Protein AF-A0A9Q0JX11-F1 (afdb_monomer)

Organism: NCBI:txid273540

Radius of gyration: 35.79 Å; Cα contacts (8 Å, |Δi|>4): 585; chains: 1; bounding box: 65×78×108 Å

InterPro domains:
  IPR029058 Alpha/Beta hydrolase fold [G3DSA:3.40.50.1820] (148-429)
  IPR029058 Alpha/Beta hydrolase fold [SSF53474] (151-419)
  IPR056563 LYK4/5, third LysM domain [PF23473] (40-67)

Solvent-accessible surface area (backbone atoms only — not comparable to full-atom values): 24322 Å² total; per-residue (Å²): 135,80,90,90,89,87,84,83,71,75,73,68,62,61,62,58,58,63,66,64,55,54,60,55,57,50,52,52,50,51,52,52,52,49,53,51,51,48,51,52,54,51,53,53,50,50,57,49,52,58,56,50,64,72,56,64,84,77,65,92,77,81,94,83,48,73,65,58,56,50,50,51,51,50,53,53,49,51,49,54,47,52,52,50,50,48,48,64,66,60,69,72,81,82,86,86,85,87,81,79,81,86,84,81,91,81,88,79,96,66,72,82,76,69,67,82,76,72,79,87,73,75,71,86,78,84,75,83,66,81,56,65,65,58,54,51,50,50,51,54,50,54,62,75,64,54,77,84,79,74,48,51,24,32,38,38,30,61,28,62,72,38,40,52,86,40,69,68,51,42,49,50,44,46,50,52,20,70,73,24,71,14,58,58,41,67,63,67,49,90,69,22,37,60,32,42,43,36,41,27,47,65,59,47,12,51,53,49,33,60,49,52,60,68,39,73,81,33,56,95,20,26,29,42,39,18,30,31,59,14,26,58,30,51,47,38,31,51,39,64,38,76,91,43,47,51,60,39,28,39,39,30,38,44,16,52,73,57,21,22,58,51,61,71,63,54,60,95,58,79,46,35,53,52,43,54,50,36,64,72,66,38,45,46,32,73,68,41,35,59,49,25,15,66,34,26,35,50,40,42,37,76,41,50,74,53,35,68,72,34,32,78,33,42,42,65,76,50,34,65,47,80,96,72,51,53,67,62,31,17,54,43,47,43,58,39,64,33,41,36,25,32,26,38,75,54,31,79,54,46,37,60,43,49,5,20,60,47,10,40,56,45,84,66,32,97,55,79,67,35,52,33,79,71,32,67,54,32,69,71,34,45,41,20,58,39,61,28,41,78,68,66,26,50,41,88,41,80,44,72,37,41,71,84,48,68,50,75,67,55,40,57,70,70,47,34,71,68,40,37,41,79,66,58,56,55,52,59,76,70,51,79,91,126

Foldseek 3Di:
DDDDDDDPDPPPVVVVVVVPPVVVVVVVVVVVVVVVVVVVVVVVVVVVVVVVVVVVVPDDDDDDDPPVVVVVVVVVVVVVVVVVVVCVVVVPDPDPDPDDDDDDDDDDDDPPVPPPPPPPPDDPPPPPDDPPVVVVVVVVVVVVPPPPFAFAAEEEFEAAQFFCPDPVNVVVQVLLCVLFVHHYHYDGFDPGNQCNFFAALLVSLVSVLVVQQPPPSCQCHHEYEYAEQRVLSVLCVQQPNPPGHAHAEYHYALYLLLFAQFQFPPDPDPSVVVRVVCVVVPLLDPVNNRTGHSSLRHQHLQPNVSCCVRNDRNCQSLLVPVVDQDVSQLVRLLNYQAYEQEFEPAEPRGVVSLSSQVWADHRNDPDDIGHNCRDPSQVVVSRNPVVCVVVVRYHDHYDYDYRVPDDPVCCSVGPSVSSHGPVVVVVVVPDDDD

Structure (mmCIF, N/CA/C/O backbone):
data_AF-A0A9Q0JX11-F1
#
_entry.id   AF-A0A9Q0JX11-F1
#
loop_
_atom_site.group_PDB
_atom_site.id
_atom_site.type_symbol
_atom_site.label_atom_id
_atom_site.label_alt_id
_atom_site.label_comp_id
_atom_site.label_asym_id
_atom_site.label_entity_id
_atom_site.label_seq_id
_atom_site.pdbx_PDB_ins_code
_atom_site.Cartn_x
_atom_site.Cartn_y
_atom_site.Cartn_z
_atom_site.occupancy
_atom_site.B_iso_or_equiv
_atom_site.auth_seq_id
_atom_site.auth_comp_id
_atom_site.auth_asym_id
_atom_site.auth_atom_id
_atom_site.pdbx_PDB_model_num
ATOM 1 N N . MET A 1 1 ? -40.759 -56.702 84.077 1.00 31.75 1 MET A N 1
ATOM 2 C CA . MET A 1 1 ? -40.711 -57.597 82.900 1.00 31.75 1 MET A CA 1
ATOM 3 C C . MET A 1 1 ? -41.478 -56.905 81.787 1.00 31.75 1 MET A C 1
ATOM 5 O O . MET A 1 1 ? -42.671 -56.709 81.933 1.00 31.75 1 MET A O 1
ATOM 9 N N . ASN A 1 2 ? -40.750 -56.163 80.956 1.00 30.36 2 ASN A N 1
ATOM 10 C CA . ASN A 1 2 ? -40.386 -56.478 79.558 1.00 30.36 2 ASN A CA 1
ATOM 11 C C . ASN A 1 2 ? -41.378 -55.811 78.596 1.00 30.36 2 ASN A C 1
ATOM 13 O O . ASN A 1 2 ? -42.569 -56.070 78.658 1.00 30.36 2 ASN A O 1
ATOM 17 N N . GLN A 1 3 ? -40.955 -54.764 77.880 1.00 33.03 3 GLN A N 1
ATOM 18 C CA . GLN A 1 3 ? -40.202 -54.824 76.612 1.00 33.03 3 GLN A CA 1
ATOM 19 C C . GLN A 1 3 ? -40.982 -55.551 75.515 1.00 33.03 3 GLN A C 1
ATOM 21 O O . GLN A 1 3 ? -41.083 -56.772 75.544 1.00 33.03 3 GLN A O 1
ATOM 26 N N . SER A 1 4 ? -41.449 -54.802 74.513 1.00 33.94 4 SER A N 1
ATOM 27 C CA . SER A 1 4 ? -41.066 -54.966 73.096 1.00 33.94 4 SER A CA 1
ATOM 28 C C . SER A 1 4 ? -42.106 -54.319 72.172 1.00 33.94 4 SER A C 1
ATOM 30 O O . SER A 1 4 ? -43.210 -54.819 72.021 1.00 33.94 4 SER A O 1
ATOM 32 N N . SER A 1 5 ? -41.747 -53.181 71.568 1.00 33.53 5 SER A N 1
ATOM 33 C CA . SER A 1 5 ? -42.070 -52.801 70.177 1.00 33.53 5 SER A CA 1
ATOM 34 C C . SER A 1 5 ? -41.795 -51.305 69.981 1.00 33.53 5 SER A C 1
ATOM 36 O O . SER A 1 5 ? -42.685 -50.469 70.084 1.00 33.53 5 SER A O 1
ATOM 38 N N . CYS A 1 6 ? -40.531 -50.949 69.746 1.00 30.45 6 CYS A N 1
ATOM 39 C CA . CYS A 1 6 ? -40.173 -49.699 69.064 1.00 30.45 6 CYS A CA 1
ATOM 40 C C . CYS A 1 6 ? -38.753 -49.839 68.488 1.00 30.45 6 CYS A C 1
ATOM 42 O O . CYS A 1 6 ? -37.812 -49.171 68.904 1.00 30.45 6 CYS A O 1
ATOM 44 N N . GLY A 1 7 ? -38.572 -50.830 67.609 1.00 36.78 7 GLY A N 1
ATOM 45 C CA . GLY A 1 7 ? -37.272 -51.186 67.024 1.00 36.78 7 GLY A CA 1
ATOM 46 C C . GLY A 1 7 ? -37.095 -50.803 65.553 1.00 36.78 7 GLY A C 1
ATOM 47 O O . GLY A 1 7 ? -35.999 -50.962 65.030 1.00 36.78 7 GLY A O 1
ATOM 48 N N . SER A 1 8 ? -38.125 -50.285 64.874 1.00 36.88 8 SER A N 1
ATOM 49 C CA . SER A 1 8 ? -38.143 -50.309 63.398 1.00 36.88 8 SER A CA 1
ATOM 50 C C . SER A 1 8 ? -38.227 -48.946 62.700 1.00 36.88 8 SER A C 1
ATOM 52 O O . SER A 1 8 ? -38.249 -48.916 61.477 1.00 36.88 8 SER A O 1
ATOM 54 N N . GLN A 1 9 ? -38.246 -47.814 63.419 1.00 38.06 9 GLN A N 1
ATOM 55 C CA . GLN A 1 9 ? -38.349 -46.475 62.795 1.00 38.06 9 GLN A CA 1
ATOM 56 C C . GLN A 1 9 ? -37.095 -45.589 62.928 1.00 38.06 9 GLN A C 1
ATOM 58 O O . GLN A 1 9 ? -37.008 -44.549 62.283 1.00 38.06 9 GLN A O 1
ATOM 63 N N . ASN A 1 10 ? -36.068 -46.010 63.674 1.00 36.56 10 ASN A N 1
ATOM 64 C CA . ASN A 1 10 ? -34.875 -45.182 63.927 1.00 36.56 10 ASN A CA 1
ATOM 65 C C . ASN A 1 10 ? -33.728 -45.330 62.907 1.00 36.56 10 ASN A C 1
ATOM 67 O O . ASN A 1 10 ? -32.712 -44.644 63.035 1.00 36.56 10 ASN A O 1
ATOM 71 N N . LEU A 1 11 ? -33.865 -46.190 61.893 1.00 34.78 11 LEU A N 1
ATOM 72 C CA . LEU A 1 11 ? -32.821 -46.398 60.877 1.00 34.78 11 LEU A CA 1
ATOM 73 C C . LEU A 1 11 ? -33.038 -45.623 59.567 1.00 34.78 11 LEU A C 1
ATOM 75 O O . LEU A 1 11 ? -32.065 -45.407 58.854 1.00 34.78 11 LEU A O 1
ATOM 79 N N . LEU A 1 12 ? -34.246 -45.117 59.292 1.00 34.50 12 LEU A N 1
ATOM 80 C CA . LEU A 1 12 ? -34.527 -44.314 58.088 1.00 34.50 12 LEU A CA 1
ATOM 81 C C . LEU A 1 12 ? -34.246 -42.809 58.270 1.00 34.50 12 LEU A C 1
ATOM 83 O O . LEU A 1 12 ? -33.839 -42.144 57.327 1.00 34.50 12 LEU A O 1
ATOM 87 N N . VAL A 1 13 ? -34.338 -42.273 59.493 1.00 38.06 13 VAL A N 1
ATOM 88 C CA . VAL A 1 13 ? -34.110 -40.832 59.751 1.00 38.06 13 VAL A CA 1
ATOM 89 C C . VAL A 1 13 ? -32.614 -40.473 59.839 1.00 38.06 13 VAL A C 1
ATOM 91 O O . VAL A 1 13 ? -32.212 -39.342 59.566 1.00 38.06 13 VAL A O 1
ATOM 94 N N . LYS A 1 14 ? -31.739 -41.435 60.168 1.00 34.28 14 LYS A N 1
ATOM 95 C CA . LYS A 1 14 ? -30.285 -41.189 60.261 1.00 34.28 14 LYS A CA 1
ATOM 96 C C . LYS A 1 14 ? -29.578 -41.118 58.900 1.00 34.28 14 LYS A C 1
ATOM 98 O O . LYS A 1 14 ? -28.542 -40.453 58.818 1.00 34.28 14 LYS A O 1
ATOM 103 N N . SER A 1 15 ? -30.116 -41.744 57.848 1.00 30.64 15 SER A N 1
ATOM 104 C CA . SER A 1 15 ? -29.513 -41.704 56.506 1.00 30.64 15 SER A CA 1
ATOM 105 C C . SER A 1 15 ? -29.849 -40.435 55.717 1.00 30.64 15 SER A C 1
ATOM 107 O O . SER A 1 15 ? -29.026 -40.012 54.911 1.00 30.64 15 SER A O 1
ATOM 109 N N . GLU A 1 16 ? -30.989 -39.783 55.975 1.00 33.03 16 GLU A N 1
ATOM 110 C CA . GLU A 1 16 ? -31.376 -38.535 55.284 1.00 33.03 16 GLU A CA 1
ATOM 111 C C . GLU A 1 16 ? -30.713 -37.276 55.880 1.00 33.03 16 GLU A C 1
ATOM 113 O O . GLU A 1 16 ? -30.373 -36.337 55.159 1.00 33.03 16 GLU A O 1
ATOM 118 N N . ILE A 1 17 ? -30.412 -37.258 57.184 1.00 34.72 17 ILE A N 1
ATOM 119 C CA . ILE A 1 17 ? -29.769 -36.096 57.837 1.00 34.72 17 ILE A CA 1
ATOM 120 C C . ILE A 1 17 ? -28.270 -35.984 57.477 1.00 34.72 17 ILE A C 1
ATOM 122 O O . ILE A 1 17 ? -27.685 -34.893 57.486 1.00 34.72 17 ILE A O 1
ATOM 126 N N . THR A 1 18 ? -27.626 -37.090 57.095 1.00 33.59 18 THR A N 1
ATOM 127 C CA . THR A 1 18 ? -26.212 -37.101 56.676 1.00 33.59 18 THR A CA 1
ATOM 128 C C . THR A 1 18 ? -25.998 -36.691 55.213 1.00 33.59 18 THR A C 1
ATOM 130 O O . THR A 1 18 ? -24.892 -36.271 54.865 1.00 33.59 18 THR A O 1
ATOM 133 N N . THR A 1 19 ? -27.033 -36.719 54.367 1.00 35.09 19 THR A N 1
ATOM 134 C CA . THR A 1 19 ? -26.950 -36.311 52.950 1.00 35.09 19 THR A CA 1
ATOM 135 C C . THR A 1 19 ? -27.145 -34.801 52.750 1.00 35.09 19 THR A C 1
ATOM 137 O O . THR A 1 19 ? -26.525 -34.222 51.862 1.00 35.09 19 THR A O 1
ATOM 140 N N . VAL A 1 20 ? -27.907 -34.127 53.621 1.00 35.22 20 VAL A N 1
ATOM 141 C CA . VAL A 1 20 ? -28.204 -32.679 53.505 1.00 35.22 20 VAL A CA 1
ATOM 142 C C . VAL A 1 20 ? -27.159 -31.785 54.200 1.00 35.22 20 VAL A C 1
ATOM 144 O O . VAL A 1 20 ? -26.974 -30.624 53.842 1.00 35.22 20 VAL A O 1
ATOM 147 N N . THR A 1 21 ? -26.392 -32.310 55.158 1.00 31.94 21 THR A N 1
ATOM 148 C CA . THR A 1 21 ? -25.466 -31.503 55.982 1.00 31.94 21 THR A CA 1
ATOM 149 C C . THR A 1 21 ? -24.048 -31.352 55.408 1.00 31.94 21 THR A C 1
ATOM 151 O O . THR A 1 21 ? -23.302 -30.465 55.835 1.00 31.94 21 THR A O 1
ATOM 154 N N . ARG A 1 22 ? -23.659 -32.164 54.414 1.00 32.25 22 ARG A N 1
ATOM 155 C CA . ARG A 1 22 ? -22.346 -32.083 53.736 1.00 32.25 22 ARG A CA 1
ATOM 156 C C . ARG A 1 22 ? -22.221 -30.916 52.735 1.00 32.25 22 ARG A C 1
ATOM 158 O O . ARG A 1 22 ? -21.215 -30.212 52.819 1.00 32.25 22 ARG A O 1
ATOM 165 N N . PRO A 1 23 ? -23.204 -30.643 51.854 1.00 33.00 23 PRO A N 1
ATOM 166 C CA . PRO A 1 23 ? -23.134 -29.525 50.903 1.00 33.00 23 PRO A CA 1
ATOM 167 C C . PRO A 1 23 ? -23.155 -28.155 51.597 1.00 33.00 23 PRO A C 1
ATOM 169 O O . PRO A 1 23 ? -22.397 -27.257 51.240 1.00 33.00 23 PRO A O 1
ATOM 172 N N . ILE A 1 24 ? -23.948 -28.018 52.665 1.00 35.03 24 ILE A N 1
ATOM 173 C CA . ILE A 1 24 ? -24.111 -26.761 53.415 1.00 35.03 24 ILE A CA 1
ATOM 174 C C . ILE A 1 24 ? -22.816 -26.372 54.145 1.00 35.03 24 ILE A C 1
ATOM 176 O O . ILE A 1 24 ? -22.410 -25.211 54.121 1.00 35.03 24 ILE A O 1
ATOM 180 N N . LYS A 1 25 ? -22.100 -27.343 54.730 1.00 33.69 25 LYS A N 1
ATOM 181 C CA . LYS A 1 25 ? -20.781 -27.104 55.345 1.00 33.69 25 LYS A CA 1
ATOM 182 C C . LYS A 1 25 ? -19.700 -26.752 54.318 1.00 33.69 25 LYS A C 1
ATOM 184 O O . LYS A 1 25 ? -18.753 -26.047 54.662 1.00 33.69 25 LYS A O 1
ATOM 189 N N . MET A 1 26 ? -19.836 -27.219 53.076 1.00 34.06 26 MET A N 1
ATOM 190 C CA . MET A 1 26 ? -18.902 -26.922 51.988 1.00 34.06 26 MET A CA 1
ATOM 191 C C . MET A 1 26 ? -19.146 -25.513 51.415 1.00 34.06 26 MET A C 1
ATOM 193 O O . MET A 1 26 ? -18.191 -24.753 51.268 1.00 34.06 26 MET A O 1
ATOM 197 N N . CYS A 1 27 ? -20.411 -25.106 51.237 1.00 33.75 27 CYS A N 1
ATOM 198 C CA . CYS A 1 27 ? -20.780 -23.724 50.906 1.00 33.75 27 CYS A CA 1
ATOM 199 C C . CYS A 1 27 ? -20.349 -22.729 51.989 1.00 33.75 27 CYS A C 1
ATOM 201 O O . CYS A 1 27 ? -19.820 -21.672 51.663 1.00 33.75 27 CYS A O 1
ATOM 203 N N . LEU A 1 28 ? -20.520 -23.061 53.272 1.00 35.81 28 LEU A N 1
ATOM 204 C CA . LEU A 1 28 ? -20.125 -22.166 54.361 1.00 35.81 28 LEU A CA 1
ATOM 205 C C . LEU A 1 28 ? -18.600 -21.972 54.417 1.00 35.81 28 LEU A C 1
ATOM 207 O O . LEU A 1 28 ? -18.134 -20.858 54.627 1.00 35.81 28 LEU A O 1
ATOM 211 N N . ARG A 1 29 ? -17.813 -23.027 54.159 1.00 37.69 29 ARG A N 1
ATOM 212 C CA . ARG A 1 29 ? -16.347 -22.921 54.050 1.00 37.69 29 ARG A CA 1
ATOM 213 C C . ARG A 1 29 ? -15.915 -22.097 52.837 1.00 37.69 29 ARG A C 1
ATOM 215 O O . ARG A 1 29 ? -15.043 -21.253 52.989 1.00 37.69 29 ARG A O 1
ATOM 222 N N . PHE A 1 30 ? -16.563 -22.277 51.687 1.00 37.19 30 PHE A N 1
ATOM 223 C CA . PHE A 1 30 ? -16.306 -21.489 50.478 1.00 37.19 30 PHE A CA 1
ATOM 224 C C . PHE A 1 30 ? -16.605 -19.995 50.690 1.00 37.19 30 PHE A C 1
ATOM 226 O O . PHE A 1 30 ? -15.785 -19.145 50.357 1.00 37.19 30 PHE A O 1
ATOM 233 N N . TRP A 1 31 ? -17.722 -19.666 51.346 1.00 37.00 31 TRP A N 1
ATOM 234 C CA . TRP A 1 31 ? -18.078 -18.285 51.684 1.00 37.00 31 TRP A CA 1
ATOM 235 C C . TRP A 1 31 ? -17.164 -17.659 52.740 1.00 37.00 31 TRP A C 1
ATOM 237 O O . TRP A 1 31 ? -16.834 -16.483 52.627 1.00 37.00 31 TRP A O 1
ATOM 247 N N . ILE A 1 32 ? -16.699 -18.427 53.730 1.00 40.59 32 ILE A N 1
ATOM 248 C CA . ILE A 1 32 ? -15.704 -17.956 54.707 1.00 40.59 32 ILE A CA 1
ATOM 249 C C . ILE A 1 32 ? -14.355 -17.682 54.024 1.00 40.59 32 ILE A C 1
ATOM 251 O O . ILE A 1 32 ? -13.689 -16.709 54.366 1.00 40.59 32 ILE A O 1
ATOM 255 N N . GLN A 1 33 ? -13.979 -18.486 53.028 1.00 37.94 33 GLN A N 1
ATOM 256 C CA . GLN A 1 33 ? -12.728 -18.344 52.279 1.00 37.94 33 GLN A CA 1
ATOM 257 C C . GLN A 1 33 ? -12.777 -17.169 51.283 1.00 37.94 33 GLN A C 1
ATOM 259 O O . GLN A 1 33 ? -11.800 -16.435 51.146 1.00 37.94 33 GLN A O 1
ATOM 264 N N . ILE A 1 34 ? -13.940 -16.912 50.670 1.00 39.62 34 ILE A N 1
ATOM 265 C CA . ILE A 1 34 ? -14.200 -15.685 49.898 1.00 39.62 34 ILE A CA 1
ATOM 266 C C . ILE A 1 34 ? -14.219 -14.459 50.817 1.00 39.62 34 ILE A C 1
ATOM 268 O O . ILE A 1 34 ? -13.607 -13.449 50.490 1.00 39.62 34 ILE A O 1
ATOM 272 N N . ALA A 1 35 ? -14.847 -14.539 51.993 1.00 37.00 35 ALA A N 1
ATOM 273 C CA . ALA A 1 35 ? -14.882 -13.436 52.953 1.00 37.00 35 ALA A CA 1
ATOM 274 C C . ALA A 1 35 ? -13.496 -13.125 53.549 1.00 37.00 35 ALA A C 1
ATOM 276 O O . ALA A 1 35 ? -13.182 -11.958 53.792 1.00 37.00 35 ALA A O 1
ATOM 277 N N . SER A 1 36 ? -12.637 -14.134 53.749 1.00 37.38 36 SER A N 1
ATOM 278 C CA . SER A 1 36 ? -11.242 -13.915 54.144 1.00 37.38 36 SER A CA 1
ATOM 279 C C . SER A 1 36 ? -10.408 -13.357 52.990 1.00 37.38 36 SER A C 1
ATOM 281 O O . SER A 1 36 ? -9.611 -12.454 53.217 1.00 37.38 36 SER A O 1
ATOM 283 N N . GLY A 1 37 ? -10.628 -13.822 51.755 1.00 35.50 37 GLY A N 1
ATOM 284 C CA . GLY A 1 37 ? -9.986 -13.273 50.554 1.00 35.50 37 GLY A CA 1
ATOM 285 C C . GLY A 1 37 ? -10.373 -11.815 50.286 1.00 35.50 37 GLY A C 1
ATOM 286 O O . GLY A 1 37 ? -9.509 -10.991 50.001 1.00 35.50 37 GLY A O 1
ATOM 287 N N . MET A 1 38 ? -11.646 -11.459 50.484 1.00 35.75 38 MET A N 1
ATOM 288 C CA . MET A 1 38 ? -12.132 -10.078 50.396 1.00 35.75 38 MET A CA 1
ATOM 289 C C . MET A 1 38 ? -11.590 -9.195 51.523 1.00 35.75 38 MET A C 1
ATOM 291 O O . MET A 1 38 ? -11.382 -8.013 51.289 1.00 35.75 38 MET A O 1
ATOM 295 N N . ARG A 1 39 ? -11.307 -9.732 52.721 1.00 35.28 39 ARG A N 1
ATOM 296 C CA . ARG A 1 39 ? -10.607 -8.973 53.777 1.00 35.28 39 ARG A CA 1
ATOM 297 C C . ARG A 1 39 ? -9.185 -8.587 53.377 1.00 35.28 39 ARG A C 1
ATOM 299 O O . ARG A 1 39 ? -8.787 -7.469 53.681 1.00 35.28 39 ARG A O 1
ATOM 306 N N . PHE A 1 40 ? -8.451 -9.475 52.706 1.00 36.47 40 PHE A N 1
ATOM 307 C CA . PHE A 1 40 ? -7.110 -9.168 52.196 1.00 36.47 40 PHE A CA 1
ATOM 308 C C . PHE A 1 40 ? -7.166 -8.158 51.043 1.00 36.47 40 PHE A C 1
ATOM 310 O O . PHE A 1 40 ? -6.497 -7.135 51.105 1.00 36.47 40 PHE A O 1
ATOM 317 N N . LEU A 1 41 ? -8.073 -8.352 50.081 1.00 36.22 41 LEU A N 1
ATOM 318 C CA . LEU A 1 41 ? -8.305 -7.402 48.984 1.00 36.22 41 LEU A CA 1
ATOM 319 C C . LEU A 1 41 ? -8.752 -6.013 49.466 1.00 36.22 41 LEU A C 1
ATOM 321 O O . LEU A 1 41 ? -8.336 -5.007 48.905 1.00 36.22 41 LEU A O 1
ATOM 325 N N . LEU A 1 42 ? -9.585 -5.937 50.508 1.00 36.22 42 LEU A N 1
ATOM 326 C CA . LEU A 1 42 ? -10.013 -4.668 51.104 1.00 36.22 42 LEU A CA 1
ATOM 327 C C . LEU A 1 42 ? -8.896 -4.000 51.914 1.00 36.22 42 LEU A C 1
ATOM 329 O O . LEU A 1 42 ? -8.822 -2.777 51.913 1.00 36.22 42 LEU A O 1
ATOM 333 N N . ALA A 1 43 ? -8.024 -4.766 52.574 1.00 38.59 43 ALA A N 1
ATOM 334 C CA . ALA A 1 43 ? -6.848 -4.217 53.246 1.00 38.59 43 ALA A CA 1
ATOM 335 C C . ALA A 1 43 ? -5.832 -3.654 52.235 1.00 38.59 43 ALA A C 1
ATOM 337 O O . ALA A 1 43 ? -5.316 -2.560 52.450 1.00 38.59 43 ALA A O 1
ATOM 338 N N . ASP A 1 44 ? -5.631 -4.339 51.105 1.00 39.03 44 ASP A N 1
ATOM 339 C CA . ASP A 1 44 ? -4.758 -3.884 50.016 1.00 39.03 44 ASP A CA 1
ATOM 340 C C . ASP A 1 44 ? -5.355 -2.695 49.239 1.00 39.03 44 ASP A C 1
ATOM 342 O O . ASP A 1 44 ? -4.635 -1.790 48.835 1.00 39.03 44 ASP A O 1
ATOM 346 N N . LEU A 1 45 ? -6.681 -2.621 49.075 1.00 36.44 45 LEU A N 1
ATOM 347 C CA . LEU A 1 45 ? -7.351 -1.469 48.452 1.00 36.44 45 LEU A CA 1
ATOM 348 C C . LEU A 1 45 ? -7.356 -0.220 49.343 1.00 36.44 45 LEU A C 1
ATOM 350 O O . LEU A 1 45 ? -7.335 0.895 48.823 1.00 36.44 45 LEU A O 1
ATOM 354 N N . VAL A 1 46 ? -7.380 -0.385 50.669 1.00 39.56 46 VAL A N 1
ATOM 355 C CA . VAL A 1 46 ? -7.282 0.732 51.623 1.00 39.56 46 VAL A CA 1
ATOM 356 C C . VAL A 1 46 ? -5.858 1.293 51.643 1.00 39.56 46 VAL A C 1
ATOM 358 O O . VAL A 1 46 ? -5.689 2.503 51.528 1.00 39.56 46 VAL A O 1
ATOM 361 N N . THR A 1 47 ? -4.830 0.438 51.654 1.00 42.75 47 THR A N 1
ATOM 362 C CA . THR A 1 47 ? -3.425 0.884 51.564 1.00 42.75 47 THR A CA 1
ATOM 363 C C . THR A 1 47 ? -3.081 1.481 50.191 1.00 42.75 47 THR A C 1
ATOM 365 O O . THR A 1 47 ? -2.278 2.417 50.102 1.00 42.75 47 THR A O 1
ATOM 368 N N . TRP A 1 48 ? -3.731 1.013 49.119 1.00 36.25 48 TRP A N 1
ATOM 369 C CA . TRP A 1 48 ? -3.614 1.591 47.775 1.00 36.25 48 TRP A CA 1
ATOM 370 C C . TRP A 1 48 ? -4.347 2.938 47.641 1.00 36.25 48 TRP A C 1
ATOM 372 O O . TRP A 1 48 ? -3.818 3.874 47.040 1.00 36.25 48 TRP A O 1
ATOM 382 N N . GLY A 1 49 ? -5.524 3.083 48.261 1.00 36.28 49 GLY A N 1
ATOM 383 C CA . GLY A 1 49 ? -6.274 4.343 48.322 1.00 36.28 49 GLY A CA 1
ATOM 384 C C . GLY A 1 49 ? -5.553 5.443 49.107 1.00 36.28 49 GLY A C 1
ATOM 385 O O . GLY A 1 49 ? -5.504 6.589 48.652 1.00 36.28 49 GLY A O 1
ATOM 386 N N . ASP A 1 50 ? -4.914 5.085 50.222 1.00 37.56 50 ASP A N 1
ATOM 387 C CA . ASP A 1 50 ? -4.113 6.018 51.022 1.00 37.56 50 ASP A CA 1
ATOM 388 C C . ASP A 1 50 ? -2.847 6.462 50.257 1.00 37.56 50 ASP A C 1
ATOM 390 O O . ASP A 1 50 ? -2.493 7.643 50.279 1.00 37.56 50 ASP A O 1
ATOM 394 N N . SER A 1 51 ? -2.237 5.570 49.463 1.00 36.81 51 SER A N 1
ATOM 395 C CA . SER A 1 51 ? -1.089 5.896 48.597 1.00 36.81 51 SER A CA 1
ATOM 396 C C . SER A 1 51 ? -1.441 6.827 47.425 1.00 36.81 51 SER A C 1
ATOM 398 O O . SER A 1 51 ? -0.639 7.685 47.062 1.00 36.81 51 SER A O 1
ATOM 400 N N . ILE A 1 52 ? -2.643 6.719 46.845 1.00 37.88 52 ILE A N 1
ATOM 401 C CA . ILE A 1 52 ? -3.102 7.605 45.756 1.00 37.88 52 ILE A CA 1
ATOM 402 C C . ILE A 1 52 ? -3.457 9.000 46.285 1.00 37.88 52 ILE A C 1
ATOM 404 O O . ILE A 1 52 ? -3.209 9.999 45.604 1.00 37.88 52 ILE A O 1
ATOM 408 N N . SER A 1 53 ? -3.967 9.094 47.518 1.00 37.84 53 SER A N 1
ATOM 409 C CA . SER A 1 53 ? -4.265 10.387 48.143 1.00 37.84 53 SER A CA 1
ATOM 410 C C . SER A 1 53 ? -3.011 11.249 48.353 1.00 37.84 53 SER A C 1
ATOM 412 O O . SER A 1 53 ? -3.078 12.465 48.205 1.00 37.84 53 SER A O 1
ATOM 414 N N . SER A 1 54 ? -1.848 10.621 48.570 1.00 36.88 54 SER A N 1
ATOM 415 C CA . SER A 1 54 ? -0.559 11.309 48.725 1.00 36.88 54 SER A CA 1
ATOM 416 C C . SER A 1 54 ? 0.116 11.702 47.400 1.00 36.88 54 SER A C 1
ATOM 418 O O . SER A 1 54 ? 1.052 12.496 47.420 1.00 36.88 54 SER A O 1
ATOM 420 N N . ILE A 1 55 ? -0.322 11.163 46.254 1.00 34.09 55 ILE A N 1
ATOM 421 C CA . ILE A 1 55 ? 0.237 11.481 44.920 1.00 34.09 55 ILE A CA 1
ATOM 422 C C . ILE A 1 55 ? -0.598 12.566 44.208 1.00 34.09 55 ILE A C 1
ATOM 424 O O . ILE A 1 55 ? -0.092 13.291 43.349 1.00 34.09 55 ILE A O 1
ATOM 428 N N . GLY A 1 56 ? -1.867 12.732 44.599 1.00 32.44 56 GLY A N 1
ATOM 429 C CA . GLY A 1 56 ? -2.813 13.683 44.004 1.00 32.44 56 GLY A CA 1
ATOM 430 C C . GLY A 1 56 ? -2.531 15.173 44.245 1.00 32.44 56 GLY A C 1
ATOM 431 O O . GLY A 1 56 ? -3.175 16.002 43.610 1.00 32.44 56 GLY A O 1
ATOM 432 N N . GLU A 1 57 ? -1.570 15.537 45.099 1.00 35.50 57 GLU A N 1
ATOM 433 C CA . GLU A 1 57 ? -1.195 16.943 45.332 1.00 35.50 57 GLU A CA 1
ATOM 434 C C . GLU A 1 57 ? -0.118 17.478 44.364 1.00 35.50 57 GLU A C 1
ATOM 436 O O . GLU A 1 57 ? 0.241 18.650 44.455 1.00 35.50 57 GLU A O 1
ATOM 441 N N . MET A 1 58 ? 0.379 16.679 43.403 1.00 29.00 58 MET A N 1
ATOM 442 C CA . MET A 1 58 ? 1.515 17.090 42.553 1.00 29.00 58 MET A CA 1
ATOM 443 C C . MET A 1 58 ? 1.248 17.202 41.042 1.00 29.00 58 MET A C 1
ATOM 445 O O . MET A 1 58 ? 2.175 17.513 40.298 1.00 29.00 58 MET A O 1
ATOM 449 N N . PHE A 1 59 ? 0.015 17.020 40.553 1.00 27.17 59 PHE A N 1
ATOM 450 C CA . PHE A 1 59 ? -0.275 17.179 39.119 1.00 27.17 59 PHE A CA 1
ATOM 451 C C . PHE A 1 59 ? -1.569 17.952 38.843 1.00 27.17 59 PHE A C 1
ATOM 453 O O . PHE A 1 59 ? -2.673 17.503 39.140 1.00 27.17 59 PHE A O 1
ATOM 460 N N . VAL A 1 60 ? -1.406 19.114 38.206 1.00 33.41 60 VAL A N 1
ATOM 461 C CA . VAL A 1 60 ? -2.468 19.863 37.524 1.00 33.41 60 VAL A CA 1
ATOM 462 C C . VAL A 1 60 ? -2.928 19.024 36.328 1.00 33.41 60 VAL A C 1
ATOM 464 O O . VAL A 1 60 ? -2.141 18.779 35.416 1.00 33.41 60 VAL A O 1
ATOM 467 N N . VAL A 1 61 ? -4.180 18.558 36.336 1.00 33.47 61 VAL A N 1
ATOM 468 C CA . VAL A 1 61 ? -4.768 17.791 35.225 1.00 33.47 61 VAL A CA 1
ATOM 469 C C . VAL A 1 61 ? -5.846 18.624 34.538 1.00 33.47 61 VAL A C 1
ATOM 471 O O . VAL A 1 61 ? -6.835 19.017 35.154 1.00 33.47 61 VAL A O 1
ATOM 474 N N . ASP A 1 62 ? -5.604 18.859 33.252 1.00 30.98 62 ASP A N 1
ATOM 475 C CA . ASP A 1 62 ? -6.438 19.562 32.279 1.00 30.98 62 ASP A CA 1
ATOM 476 C C . ASP A 1 62 ? -7.741 18.791 31.951 1.00 30.98 62 ASP A C 1
ATOM 478 O O . ASP A 1 62 ? -7.794 17.554 31.961 1.00 30.98 62 ASP A O 1
ATOM 482 N N . GLU A 1 63 ? -8.823 19.526 31.693 1.00 39.59 63 GLU A N 1
ATOM 483 C CA . GLU A 1 63 ? -10.184 19.015 31.504 1.00 39.59 63 GLU A CA 1
ATOM 484 C C . GLU A 1 63 ? -10.392 18.429 30.100 1.00 39.59 63 GLU A C 1
ATOM 486 O O . GLU A 1 63 ? -10.750 19.166 29.186 1.00 39.59 63 GLU A O 1
ATOM 491 N N . GLN A 1 64 ? -10.283 17.106 29.896 1.00 35.03 64 GLN A N 1
ATOM 492 C CA . GLN A 1 64 ? -10.728 16.546 28.602 1.00 35.03 64 GLN A CA 1
ATOM 493 C C . GLN A 1 64 ? -11.221 15.091 28.554 1.00 35.03 64 GLN A C 1
ATOM 495 O O . GLN A 1 64 ? -11.141 14.426 27.526 1.00 35.03 64 GLN A O 1
ATOM 500 N N . SER A 1 65 ? -11.836 14.571 29.618 1.00 42.06 65 SER A N 1
ATOM 501 C CA . SER A 1 65 ? -12.646 13.353 29.462 1.00 42.06 65 SER A CA 1
ATOM 502 C C . SER A 1 65 ? -13.810 13.305 30.441 1.00 42.06 65 SER A C 1
ATOM 504 O O . SER A 1 65 ? -13.638 13.076 31.641 1.00 42.06 65 SER A O 1
ATOM 506 N N . ILE A 1 66 ? -15.021 13.476 29.903 1.00 41.56 66 ILE A N 1
ATOM 507 C CA . ILE A 1 66 ? -16.286 13.250 30.617 1.00 41.56 66 ILE A CA 1
ATOM 508 C C . ILE A 1 66 ? -16.323 11.815 31.175 1.00 41.56 66 ILE A C 1
ATOM 510 O O . ILE A 1 66 ? -16.798 11.611 32.287 1.00 41.56 66 ILE A O 1
ATOM 514 N N . SER A 1 67 ? -15.719 10.847 30.472 1.00 40.03 67 SER A N 1
ATOM 515 C CA . SER A 1 67 ? -15.618 9.448 30.911 1.00 40.03 67 SER A CA 1
ATOM 516 C C . SER A 1 67 ? -14.734 9.277 32.155 1.00 40.03 67 SER A C 1
ATOM 518 O O . SER A 1 67 ? -15.138 8.605 33.102 1.00 40.03 67 SER A O 1
ATOM 520 N N . LYS A 1 68 ? -13.584 9.970 32.247 1.00 43.41 68 LYS A N 1
ATOM 521 C CA . LYS A 1 68 ? -12.753 9.953 33.471 1.00 43.41 68 LYS A CA 1
ATOM 522 C C . LYS A 1 68 ? -13.431 10.648 34.650 1.00 43.41 68 LYS A C 1
ATOM 524 O O . LYS A 1 68 ? -13.381 10.122 35.759 1.00 43.41 68 LYS A O 1
ATOM 529 N N . LYS A 1 69 ? -14.086 11.797 34.434 1.00 43.09 69 LYS A N 1
ATOM 530 C CA . LYS A 1 69 ? -14.854 12.476 35.497 1.00 43.09 69 LYS A CA 1
ATOM 531 C C . LYS A 1 69 ? -16.002 11.599 35.999 1.00 43.09 69 LYS A C 1
ATOM 533 O O . LYS A 1 69 ? -16.192 11.499 37.207 1.00 43.09 69 LYS A O 1
ATOM 538 N N . LEU A 1 70 ? -16.716 10.930 35.094 1.00 41.41 70 LEU A N 1
ATOM 539 C CA . LEU A 1 70 ? -17.799 10.015 35.440 1.00 41.41 70 LEU A CA 1
ATOM 540 C C . LEU A 1 70 ? -17.275 8.786 36.198 1.00 41.41 70 LEU A C 1
ATOM 542 O O . LEU A 1 70 ? -17.827 8.431 37.235 1.00 41.41 70 LEU A O 1
ATOM 546 N N . LEU A 1 71 ? -16.166 8.191 35.751 1.00 41.97 71 LEU A N 1
ATOM 547 C CA . LEU A 1 71 ? -15.526 7.058 36.421 1.00 41.97 71 LEU A CA 1
ATOM 548 C C . LEU A 1 71 ? -15.043 7.426 37.833 1.00 41.97 71 LEU A C 1
ATOM 550 O O . LEU A 1 71 ? -15.316 6.701 38.787 1.00 41.97 71 LEU A O 1
ATOM 554 N N . LEU A 1 72 ? -14.397 8.584 37.994 1.00 45.97 72 LEU A N 1
ATOM 555 C CA . LEU A 1 72 ? -13.953 9.085 39.299 1.00 45.97 72 LEU A CA 1
ATOM 556 C C . LEU A 1 72 ? -15.134 9.411 40.222 1.00 45.97 72 LEU A C 1
ATOM 558 O O . LEU A 1 72 ? -15.076 9.120 41.416 1.00 45.97 72 LEU A O 1
ATOM 562 N N . GLN A 1 73 ? -16.231 9.954 39.685 1.00 43.91 73 GLN A N 1
ATOM 563 C CA . GLN A 1 73 ? -17.460 10.177 40.450 1.00 43.91 73 GLN A CA 1
ATOM 564 C C . GLN A 1 73 ? -18.104 8.861 40.895 1.00 43.91 73 GLN A C 1
ATOM 566 O O . GLN A 1 73 ? -18.541 8.766 42.042 1.00 43.91 73 GLN A O 1
ATOM 571 N N . ILE A 1 74 ? -18.119 7.836 40.038 1.00 44.19 74 ILE A N 1
ATOM 572 C CA . ILE A 1 74 ? -18.640 6.503 40.366 1.00 44.19 74 ILE A CA 1
ATOM 573 C C . ILE A 1 74 ? -17.784 5.845 41.454 1.00 44.19 74 ILE A C 1
ATOM 575 O O . ILE A 1 74 ? -18.334 5.372 42.448 1.00 44.19 74 ILE A O 1
ATOM 579 N N . ILE A 1 75 ? -16.453 5.885 41.327 1.00 49.06 75 ILE A N 1
ATOM 580 C CA . ILE A 1 75 ? -15.516 5.349 42.329 1.00 49.06 75 ILE A CA 1
ATOM 581 C C . ILE A 1 75 ? -15.689 6.075 43.670 1.00 49.06 75 ILE A C 1
ATOM 583 O O . ILE A 1 75 ? -15.800 5.432 44.714 1.00 49.06 75 ILE A O 1
ATOM 587 N N . ALA A 1 76 ? -15.799 7.407 43.660 1.00 45.25 76 ALA A N 1
ATOM 588 C CA . ALA A 1 76 ? -16.021 8.191 44.874 1.00 45.25 76 ALA A CA 1
ATOM 589 C C . ALA A 1 76 ? -17.383 7.893 45.529 1.00 45.25 76 ALA A C 1
ATOM 591 O O . ALA A 1 76 ? -17.486 7.848 46.758 1.00 45.25 76 ALA A O 1
ATOM 592 N N . SER A 1 77 ? -18.430 7.665 44.731 1.00 44.88 77 SER A N 1
ATOM 593 C CA . SER A 1 77 ? -19.760 7.302 45.233 1.00 44.88 77 SER A CA 1
ATOM 594 C C . SER A 1 77 ? -19.778 5.886 45.820 1.00 44.88 77 SER A C 1
ATOM 596 O O . SER A 1 77 ? -20.313 5.679 46.911 1.00 44.88 77 SER A O 1
ATOM 598 N N . ALA A 1 78 ? -19.113 4.931 45.161 1.00 45.28 78 ALA A N 1
ATOM 599 C CA . ALA A 1 78 ? -18.932 3.567 45.656 1.00 45.28 78 ALA A CA 1
ATOM 600 C C . ALA A 1 78 ? -18.111 3.537 46.957 1.00 45.28 78 ALA A C 1
ATOM 602 O O . ALA A 1 78 ? -18.498 2.860 47.909 1.00 45.28 78 ALA A O 1
ATOM 603 N N . GLY A 1 79 ? -17.046 4.340 47.054 1.00 42.72 79 GLY A N 1
ATOM 604 C CA . GLY A 1 79 ? -16.250 4.497 48.274 1.00 42.72 79 GLY A CA 1
ATOM 605 C C . GLY A 1 79 ? -17.054 5.075 49.444 1.00 42.72 79 GLY A C 1
ATOM 606 O O . GLY A 1 79 ? -17.024 4.531 50.547 1.00 42.72 79 GLY A O 1
ATOM 607 N N . LYS A 1 80 ? -17.856 6.127 49.211 1.00 45.53 80 LYS A N 1
ATOM 608 C CA . LYS A 1 80 ? -18.752 6.701 50.238 1.00 45.53 80 LYS A CA 1
ATOM 609 C C . LYS A 1 80 ? -19.829 5.712 50.687 1.00 45.53 80 LYS A C 1
ATOM 611 O O . LYS A 1 80 ? -20.151 5.658 51.875 1.00 45.53 80 LYS A O 1
ATOM 616 N N . PHE A 1 81 ? -20.366 4.918 49.762 1.00 44.28 81 PHE A N 1
ATOM 617 C CA . PHE A 1 81 ? -21.342 3.872 50.060 1.00 44.28 81 PHE A CA 1
ATOM 618 C C . PHE A 1 81 ? -20.730 2.747 50.905 1.00 44.28 81 PHE A C 1
ATOM 620 O O . PHE A 1 81 ? -21.284 2.400 51.947 1.00 44.28 81 PHE A O 1
ATOM 627 N N . LEU A 1 82 ? -19.550 2.246 50.527 1.00 43.91 82 LEU A N 1
ATOM 628 C CA . LEU A 1 82 ? -18.816 1.226 51.281 1.00 43.91 82 LEU A CA 1
ATOM 629 C C . LEU A 1 82 ? -18.390 1.728 52.667 1.00 43.91 82 LEU A C 1
ATOM 631 O O . LEU A 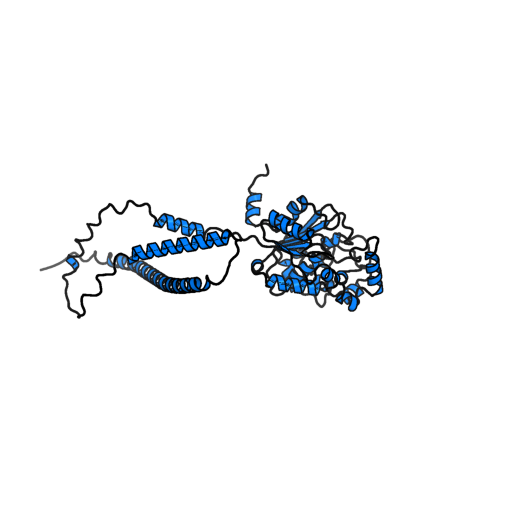1 82 ? -18.495 0.987 53.642 1.00 43.91 82 LEU A O 1
ATOM 635 N N . HIS A 1 83 ? -17.999 3.000 52.794 1.00 43.19 83 HIS A N 1
ATOM 636 C CA . HIS A 1 83 ? -17.678 3.596 54.091 1.00 43.19 83 HIS A CA 1
ATOM 637 C C . HIS A 1 83 ? -18.919 3.720 54.997 1.00 43.19 83 HIS A C 1
ATOM 639 O O . HIS A 1 83 ? -18.842 3.444 56.198 1.00 43.19 83 HIS A O 1
ATOM 645 N N . LYS A 1 84 ? -20.081 4.079 54.435 1.00 43.38 84 LYS A N 1
ATOM 646 C CA . LYS A 1 84 ? -21.357 4.133 55.166 1.00 43.38 84 LYS A CA 1
ATOM 647 C C . LYS A 1 84 ? -21.821 2.738 55.601 1.00 43.38 84 LYS A C 1
ATOM 649 O O . LYS A 1 84 ? -22.224 2.569 56.748 1.00 43.38 84 LYS A O 1
ATOM 654 N N . LEU A 1 85 ? -21.673 1.741 54.729 1.00 41.09 85 LEU A N 1
ATOM 655 C CA . LEU A 1 85 ? -21.968 0.336 55.014 1.00 41.09 85 LEU A CA 1
ATOM 656 C C . LEU A 1 85 ? -21.030 -0.228 56.098 1.00 41.09 85 LEU A C 1
ATOM 658 O O . LEU A 1 85 ? -21.479 -0.898 57.021 1.00 41.09 85 LEU A O 1
ATOM 662 N N . SER A 1 86 ? -19.740 0.119 56.049 1.00 40.19 86 SER A N 1
ATOM 663 C CA . SER A 1 86 ? -18.752 -0.183 57.093 1.00 40.19 86 SER A CA 1
ATOM 664 C C . SER A 1 86 ? -19.147 0.415 58.448 1.00 40.19 86 SER A C 1
ATOM 666 O O . SER A 1 86 ? -19.087 -0.284 59.458 1.00 40.19 86 SER A O 1
ATOM 668 N N . ARG A 1 87 ? -19.611 1.672 58.491 1.00 41.22 87 ARG A N 1
ATOM 669 C CA . ARG A 1 87 ? -20.090 2.300 59.735 1.00 41.22 87 ARG A CA 1
ATOM 670 C C . ARG A 1 87 ? -21.380 1.677 60.265 1.00 41.22 87 ARG A C 1
ATOM 672 O O . ARG A 1 87 ? -21.528 1.599 61.478 1.00 41.22 87 ARG A O 1
ATOM 679 N N . GLU A 1 88 ? -22.291 1.222 59.410 1.00 43.62 88 GLU A N 1
ATOM 680 C CA . GLU A 1 88 ? -23.513 0.542 59.864 1.00 43.62 88 GLU A CA 1
ATOM 681 C C . GLU A 1 88 ? -23.256 -0.897 60.333 1.00 43.62 88 GLU A C 1
ATOM 683 O O . GLU A 1 88 ? -23.841 -1.320 61.329 1.00 43.62 88 GLU A O 1
ATOM 688 N N . ILE A 1 89 ? -22.341 -1.624 59.682 1.00 38.97 89 ILE A N 1
ATOM 689 C CA . ILE A 1 89 ? -21.982 -3.004 60.043 1.00 38.97 89 ILE A CA 1
ATOM 690 C C . ILE A 1 89 ? -21.064 -3.043 61.278 1.00 38.97 89 ILE A C 1
ATOM 692 O O . ILE A 1 89 ? -21.267 -3.875 62.160 1.00 38.97 89 ILE A O 1
ATOM 696 N N . CYS A 1 90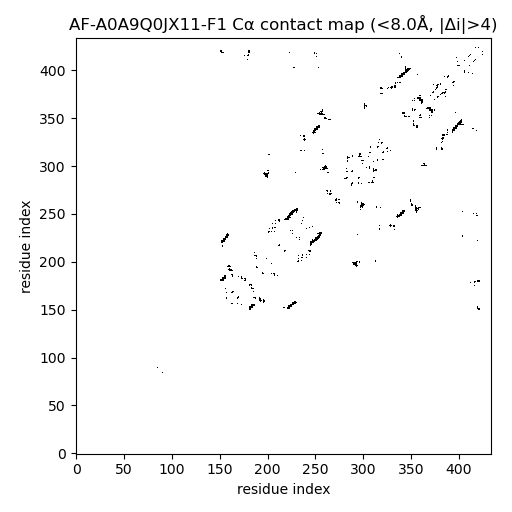 ? -20.085 -2.136 61.390 1.00 35.53 90 CYS A N 1
ATOM 697 C CA . CYS A 1 90 ? -19.178 -2.073 62.547 1.00 35.53 90 CYS A CA 1
ATOM 698 C C . CYS A 1 90 ? -19.704 -1.202 63.703 1.00 35.53 90 CYS A C 1
ATOM 700 O O . CYS A 1 90 ? -19.252 -1.359 64.834 1.00 35.53 90 CYS A O 1
ATOM 702 N N . GLY A 1 91 ? -20.663 -0.301 63.463 1.00 35.34 91 GLY A N 1
ATOM 703 C CA . GLY A 1 91 ? -21.176 0.647 64.464 1.00 35.34 91 GLY A CA 1
ATOM 704 C C . GLY A 1 91 ? -22.177 0.074 65.471 1.00 35.34 91 GLY A C 1
ATOM 705 O O . GLY A 1 91 ? -22.606 0.787 66.375 1.00 35.34 91 GLY A O 1
ATOM 706 N N . ARG A 1 92 ? -22.554 -1.207 65.362 1.00 39.97 92 ARG A N 1
ATOM 707 C CA . ARG A 1 92 ? -23.381 -1.904 66.361 1.00 39.97 92 ARG A CA 1
ATOM 708 C C . ARG A 1 92 ? -22.831 -3.298 66.661 1.00 39.97 92 ARG A C 1
ATOM 710 O O . ARG A 1 92 ? -23.424 -4.280 66.233 1.00 39.97 92 ARG A O 1
ATOM 717 N N . ARG A 1 93 ? -21.705 -3.363 67.384 1.00 38.06 93 ARG A N 1
ATOM 718 C CA . ARG A 1 93 ? -21.257 -4.451 68.300 1.00 38.06 93 ARG A CA 1
ATOM 719 C C . ARG A 1 93 ? -19.733 -4.410 68.480 1.00 38.06 93 ARG A C 1
ATOM 721 O O . ARG A 1 93 ? -19.033 -5.345 68.118 1.00 38.06 93 ARG A O 1
ATOM 728 N N . ILE A 1 94 ? -19.206 -3.337 69.060 1.00 31.56 94 ILE A N 1
ATOM 729 C CA . ILE A 1 94 ? -17.868 -3.356 69.668 1.00 31.56 94 ILE A CA 1
ATOM 730 C C . ILE A 1 94 ? -17.966 -2.527 70.945 1.00 31.56 94 ILE A C 1
ATOM 732 O O . ILE A 1 94 ? -17.719 -1.329 70.908 1.00 31.56 94 ILE A O 1
ATOM 736 N N . LEU A 1 95 ? -18.425 -3.144 72.039 1.00 29.77 95 LEU A N 1
ATOM 737 C CA . LEU A 1 95 ? -18.168 -2.635 73.395 1.00 29.77 95 LEU A CA 1
ATOM 738 C C . LEU A 1 95 ? -18.383 -3.640 74.544 1.00 29.77 95 LEU A C 1
ATOM 740 O O . LEU A 1 95 ? -18.080 -3.270 75.663 1.00 29.77 95 LEU A O 1
ATOM 744 N N . ASP A 1 96 ? -18.778 -4.902 74.312 1.00 32.72 96 ASP A N 1
ATOM 745 C CA . ASP A 1 96 ? -19.077 -5.832 75.430 1.00 32.72 96 ASP A CA 1
ATOM 746 C C . ASP A 1 96 ? -18.463 -7.246 75.325 1.00 32.72 96 ASP A C 1
ATOM 748 O O . ASP A 1 96 ? -19.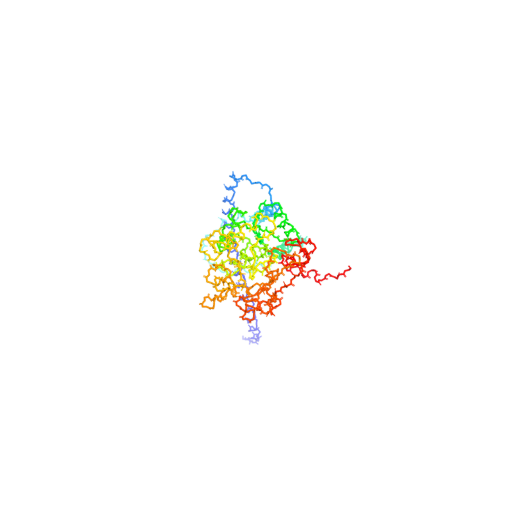009 -8.207 75.854 1.00 32.72 96 ASP A O 1
ATOM 752 N N . LEU A 1 97 ? -17.312 -7.429 74.663 1.00 26.78 97 LEU A N 1
ATOM 753 C CA . LEU A 1 97 ? -16.684 -8.766 74.551 1.00 26.78 97 LEU A CA 1
ATOM 754 C C . LEU A 1 97 ? -15.219 -8.850 75.007 1.00 26.78 97 LEU A C 1
ATOM 756 O O . LEU A 1 97 ? -14.512 -9.780 74.634 1.00 26.78 97 LEU A O 1
ATOM 760 N N . THR A 1 98 ? -14.756 -7.925 75.852 1.00 27.48 98 THR A N 1
ATOM 761 C CA . THR A 1 98 ? -13.403 -7.988 76.452 1.00 27.48 98 THR A CA 1
ATOM 762 C C . THR A 1 98 ? -13.377 -8.188 77.965 1.00 27.48 98 THR A C 1
ATOM 764 O O . THR A 1 98 ? -12.320 -8.054 78.572 1.00 27.48 98 THR A O 1
ATOM 767 N N . ALA A 1 99 ? -14.488 -8.554 78.602 1.00 30.61 99 ALA A N 1
ATOM 768 C CA . ALA A 1 99 ? -14.492 -8.775 80.045 1.00 30.61 99 ALA A CA 1
ATOM 769 C C . ALA A 1 99 ? -15.464 -9.882 80.454 1.00 30.61 99 ALA A C 1
ATOM 771 O O . ALA A 1 99 ? -16.520 -9.588 80.996 1.00 30.61 99 ALA A O 1
ATOM 772 N N . THR A 1 100 ? -15.135 -11.149 80.187 1.00 27.34 100 THR A N 1
ATOM 773 C CA . THR A 1 100 ? -15.613 -12.288 80.999 1.00 27.34 100 THR A CA 1
ATOM 774 C C . THR A 1 100 ? -14.912 -13.594 80.580 1.00 27.34 100 THR A C 1
ATOM 776 O O . THR A 1 100 ? -15.128 -14.062 79.471 1.00 27.34 100 THR A O 1
ATOM 779 N N . PHE A 1 101 ? -14.097 -14.146 81.500 1.00 24.66 101 PHE A N 1
ATOM 780 C CA . PHE A 1 101 ? -13.627 -15.549 81.628 1.00 24.66 101 PHE A CA 1
ATOM 781 C C . PHE A 1 101 ? -12.791 -16.132 80.461 1.00 24.66 101 PHE A C 1
ATOM 783 O O . PHE A 1 101 ? -13.277 -16.255 79.347 1.00 24.66 101 PHE A O 1
ATOM 790 N N . ARG A 1 102 ? -11.505 -16.523 80.535 1.00 27.84 102 ARG A N 1
ATOM 791 C CA . ARG A 1 102 ? -10.620 -17.132 81.560 1.00 27.84 102 ARG A CA 1
ATOM 792 C C . ARG A 1 102 ? -11.277 -18.201 82.441 1.00 27.84 102 ARG A C 1
ATOM 794 O O . ARG A 1 102 ? -12.186 -17.874 83.180 1.00 27.84 102 ARG A O 1
ATOM 801 N N . GLU A 1 103 ? -10.684 -19.395 82.386 1.00 28.75 103 GLU A N 1
ATOM 802 C CA . GLU A 1 103 ? -10.885 -20.603 83.211 1.00 28.75 103 GLU A CA 1
ATOM 803 C C . GLU A 1 103 ? -11.796 -21.700 82.621 1.00 28.75 103 GLU A C 1
ATOM 805 O O . GLU A 1 103 ? -13.010 -21.574 82.511 1.00 28.75 103 GLU A O 1
ATOM 810 N N . GLU A 1 104 ? -11.086 -22.721 82.125 1.00 29.28 104 GLU A N 1
ATOM 811 C CA . GLU A 1 104 ? -11.282 -24.175 82.232 1.00 29.28 104 GLU A CA 1
ATOM 812 C C . GLU A 1 104 ? -12.684 -24.752 82.514 1.00 29.28 104 GLU A C 1
ATOM 814 O O . GLU A 1 104 ? -13.299 -24.529 83.547 1.00 29.28 104 GLU A O 1
ATOM 819 N N . GLU A 1 105 ? -13.121 -25.577 81.554 1.00 32.12 105 GLU A N 1
ATOM 820 C CA . GLU A 1 105 ? -13.441 -27.002 81.736 1.00 32.12 105 GLU A CA 1
ATOM 821 C C . GLU A 1 105 ? -14.225 -27.412 83.000 1.00 32.12 105 GLU A C 1
ATOM 823 O O . GLU A 1 105 ? -13.629 -27.785 83.997 1.00 32.12 105 GLU A O 1
ATOM 828 N N . GLU A 1 106 ? -15.562 -27.485 82.908 1.00 28.75 106 GLU A N 1
ATOM 829 C CA . GLU A 1 106 ? -16.338 -28.568 83.538 1.00 28.75 106 GLU A CA 1
ATOM 830 C C . GLU A 1 106 ? -17.781 -28.679 82.991 1.00 28.75 106 GLU A C 1
ATOM 832 O O . GLU A 1 106 ? -18.524 -27.713 82.849 1.00 28.75 106 GLU A O 1
ATOM 837 N N . GLU A 1 107 ? -18.111 -29.911 82.610 1.00 31.84 107 GLU A N 1
ATOM 838 C CA . GLU A 1 107 ? -19.387 -30.632 82.669 1.00 31.84 107 GLU A CA 1
ATOM 839 C C . GLU A 1 107 ? -20.786 -29.953 82.713 1.00 31.84 107 GLU A C 1
ATOM 841 O O . GLU A 1 107 ? -21.130 -29.099 83.519 1.00 31.84 107 GLU A O 1
ATOM 846 N N . ASN A 1 108 ? -21.682 -30.622 81.972 1.00 29.42 108 ASN A N 1
ATOM 847 C CA . ASN A 1 108 ? -23.080 -30.939 82.307 1.00 29.42 108 ASN A CA 1
ATOM 848 C C . ASN A 1 108 ? -24.258 -30.006 81.925 1.00 29.42 108 ASN A C 1
ATOM 850 O O . ASN A 1 108 ? -24.736 -29.135 82.648 1.00 29.42 108 ASN A O 1
ATOM 854 N N . GLN A 1 109 ? -24.862 -30.380 80.787 1.00 37.06 109 GLN A N 1
ATOM 855 C CA . GLN A 1 109 ? -26.276 -30.792 80.639 1.00 37.06 109 GLN A CA 1
ATOM 856 C C . GLN A 1 109 ? -27.443 -29.859 81.017 1.00 37.06 109 GLN A C 1
ATOM 858 O O . GLN A 1 109 ? -28.589 -30.275 80.868 1.00 37.06 109 GLN A O 1
ATOM 863 N N . SER A 1 110 ? -27.220 -28.585 81.336 1.00 33.53 110 SER A N 1
ATOM 864 C CA . SER A 1 110 ? -28.328 -27.679 81.715 1.00 33.53 110 SER A CA 1
ATOM 865 C C . SER A 1 110 ? -28.691 -26.611 80.667 1.00 33.53 110 SER A C 1
ATOM 867 O O . SER A 1 110 ? -29.712 -25.941 80.785 1.00 33.53 110 SER A O 1
ATOM 869 N N . LEU A 1 111 ? -27.910 -26.461 79.590 1.00 34.53 111 LEU A N 1
ATOM 870 C CA . LEU A 1 111 ? -28.063 -25.354 78.624 1.00 34.53 111 LEU A CA 1
ATOM 871 C C . LEU A 1 111 ? -29.008 -25.624 77.441 1.00 34.53 111 LEU A C 1
ATOM 873 O O . LEU A 1 111 ? -29.262 -24.726 76.643 1.00 34.53 111 LEU A O 1
ATOM 877 N N . ARG A 1 112 ? -29.584 -26.828 77.323 1.00 34.53 112 ARG A N 1
ATOM 878 C CA . ARG A 1 112 ? -30.566 -27.123 76.259 1.00 34.53 112 ARG A CA 1
ATOM 879 C C . ARG A 1 112 ? -31.970 -26.585 76.532 1.00 34.53 112 ARG A C 1
ATOM 881 O O . ARG A 1 112 ? -32.781 -26.596 75.618 1.00 34.53 112 ARG A O 1
ATOM 888 N N . PHE A 1 113 ? -32.257 -26.094 77.738 1.00 33.22 113 PHE A N 1
ATOM 889 C CA . PHE A 1 113 ? -33.606 -25.642 78.100 1.00 33.22 113 PHE A CA 1
ATOM 890 C C . PHE A 1 113 ? -33.813 -24.117 78.022 1.00 33.22 113 PHE A C 1
ATOM 892 O O . PHE A 1 113 ? -34.936 -23.648 78.152 1.00 33.22 113 PHE A O 1
ATOM 899 N N . LEU A 1 114 ? -32.758 -23.334 77.760 1.00 32.81 114 LEU A N 1
ATOM 900 C CA . LEU A 1 114 ? -32.840 -21.867 77.634 1.00 32.81 114 LEU A CA 1
ATOM 901 C C . LEU A 1 114 ? -32.744 -21.351 76.188 1.00 32.81 114 LEU A C 1
ATOM 903 O O . LEU A 1 114 ? -32.865 -20.153 75.959 1.00 32.81 114 LEU A O 1
ATOM 907 N N . TRP A 1 115 ? -32.563 -22.234 75.201 1.00 34.22 115 TRP A N 1
ATOM 908 C CA . TRP A 1 115 ? -32.526 -21.847 73.782 1.00 34.22 115 TRP A CA 1
ATOM 909 C C . TRP A 1 115 ? -33.910 -21.768 73.117 1.00 34.22 115 TRP A C 1
ATOM 911 O O . TRP A 1 115 ? -34.061 -21.050 72.132 1.00 34.22 115 TRP A O 1
ATOM 921 N N . ASP A 1 116 ? -34.932 -22.418 73.680 1.00 35.50 116 ASP A N 1
ATOM 922 C CA . ASP A 1 116 ? -36.266 -22.505 73.061 1.00 35.50 116 ASP A CA 1
ATOM 923 C C . ASP A 1 116 ? -37.253 -21.396 73.488 1.00 35.50 116 ASP A C 1
ATOM 925 O O . ASP A 1 116 ? -38.403 -21.409 73.054 1.00 35.50 116 ASP A O 1
ATOM 929 N N . GLN A 1 117 ? -36.842 -20.400 74.290 1.00 38.16 117 GLN A N 1
ATOM 930 C CA . GLN A 1 117 ? -37.743 -19.311 74.725 1.00 38.16 117 GLN A CA 1
ATOM 931 C C . GLN A 1 117 ? -37.437 -17.897 74.197 1.00 38.16 117 GLN A C 1
ATOM 933 O O . GLN A 1 117 ? -38.278 -17.017 74.364 1.00 38.16 117 GLN A O 1
ATOM 938 N N . GLU A 1 118 ? -36.332 -17.659 73.483 1.00 37.97 118 GLU A N 1
ATOM 939 C CA . GLU A 1 118 ? -35.956 -16.296 73.038 1.00 37.97 118 GLU A CA 1
ATOM 940 C C . GLU A 1 118 ? -36.038 -16.054 71.513 1.00 37.97 118 GLU A C 1
ATOM 942 O O . GLU A 1 118 ? -35.819 -14.939 71.048 1.00 37.97 118 GLU A O 1
ATOM 947 N N . ILE A 1 119 ? -36.433 -17.041 70.696 1.00 36.06 119 ILE A N 1
ATOM 948 C CA . ILE A 1 119 ? -36.559 -16.845 69.230 1.00 36.06 119 ILE A CA 1
ATOM 949 C C . ILE A 1 119 ? -37.903 -16.199 68.815 1.00 36.06 119 ILE A C 1
ATOM 951 O O . ILE A 1 119 ? -38.043 -15.708 67.696 1.00 36.06 119 ILE A O 1
ATOM 955 N N . CYS A 1 120 ? -38.879 -16.070 69.719 1.00 35.81 120 CYS A N 1
ATOM 956 C CA . CYS A 1 120 ? -40.221 -15.557 69.395 1.00 35.81 120 CYS A CA 1
ATOM 957 C C . CYS A 1 120 ? -40.490 -14.087 69.782 1.00 35.81 120 CYS A C 1
ATOM 959 O O . CYS A 1 120 ? -41.626 -13.748 70.115 1.00 35.81 120 CYS A O 1
ATOM 961 N N . LYS A 1 121 ? -39.496 -13.185 69.729 1.00 39.88 121 LYS A N 1
ATOM 962 C CA . LYS A 1 121 ? -39.721 -11.731 69.925 1.00 39.88 121 LYS A CA 1
ATOM 963 C C . LYS A 1 121 ? -38.912 -10.816 68.995 1.00 39.88 121 LYS A C 1
ATOM 965 O O . LYS A 1 121 ? -38.471 -9.745 69.405 1.00 39.88 121 LYS A O 1
ATOM 970 N N . ILE A 1 122 ? -38.761 -11.176 67.721 1.00 36.53 122 ILE A N 1
ATOM 971 C CA . ILE A 1 122 ? -38.394 -10.179 66.701 1.00 36.53 122 ILE A CA 1
ATOM 972 C C . ILE A 1 122 ? -39.703 -9.560 66.183 1.00 36.53 122 ILE A C 1
ATOM 974 O O . ILE A 1 122 ? -40.517 -10.286 65.610 1.00 36.53 122 ILE A O 1
ATOM 978 N N . PRO A 1 123 ? -39.971 -8.260 66.406 1.00 38.28 123 PRO A N 1
ATOM 979 C CA . PRO A 1 123 ? -41.212 -7.645 65.955 1.00 38.28 123 PRO A CA 1
ATOM 980 C C . PRO A 1 123 ? -41.292 -7.671 64.424 1.00 38.28 123 PRO A C 1
ATOM 982 O O . PRO A 1 123 ? -40.350 -7.294 63.727 1.00 38.28 123 PRO A O 1
ATOM 985 N N . ALA A 1 124 ? -42.452 -8.078 63.904 1.00 44.66 124 ALA A N 1
ATOM 986 C CA . ALA A 1 124 ? -42.774 -8.201 62.479 1.00 44.66 124 ALA A CA 1
ATOM 987 C C . ALA A 1 124 ? -42.763 -6.868 61.687 1.00 44.66 124 ALA A C 1
ATOM 989 O O . ALA A 1 124 ? -43.224 -6.815 60.551 1.00 44.66 124 ALA A O 1
ATOM 990 N N . SER A 1 125 ? -42.240 -5.779 62.258 1.00 44.28 125 SER A N 1
ATOM 991 C CA . SER A 1 125 ? -42.163 -4.456 61.631 1.00 44.28 125 SER A CA 1
ATOM 992 C C . SER A 1 125 ? -40.876 -4.209 60.831 1.00 44.28 125 SER A C 1
ATOM 994 O O . SER A 1 125 ? -40.763 -3.174 60.181 1.00 44.28 125 SER A O 1
ATOM 996 N N . LEU A 1 126 ? -39.926 -5.154 60.806 1.00 38.56 126 LEU A N 1
ATOM 997 C CA . LEU A 1 126 ? -38.679 -5.054 60.028 1.00 38.56 126 LEU A CA 1
ATOM 998 C C . LEU A 1 126 ? -38.693 -5.914 58.746 1.00 38.56 126 LEU A C 1
ATOM 1000 O O . LEU A 1 126 ? -37.665 -6.440 58.334 1.00 38.56 126 LEU A O 1
ATOM 1004 N N . MET A 1 127 ? -39.858 -6.095 58.117 1.00 39.62 127 MET A N 1
ATOM 1005 C CA . MET A 1 127 ? -39.983 -6.777 56.813 1.00 39.62 127 MET A CA 1
ATOM 1006 C C . MET A 1 127 ? -40.648 -5.920 55.723 1.00 39.62 127 MET A C 1
ATOM 1008 O O . MET A 1 127 ? -41.001 -6.429 54.666 1.00 39.62 127 MET A O 1
ATOM 1012 N N . ALA A 1 128 ? -40.778 -4.607 55.939 1.00 47.97 128 ALA A N 1
ATOM 1013 C CA . ALA A 1 128 ? -41.432 -3.685 55.004 1.00 47.97 128 ALA A CA 1
ATOM 1014 C C . ALA A 1 128 ? -40.476 -2.647 54.381 1.00 47.97 128 ALA A C 1
ATOM 1016 O O . ALA A 1 128 ? -40.848 -1.492 54.195 1.00 47.97 128 ALA A O 1
ATOM 1017 N N . ALA A 1 129 ? -39.246 -3.039 54.044 1.00 48.94 129 ALA A N 1
ATOM 1018 C CA . ALA A 1 129 ? -38.411 -2.267 53.125 1.00 48.94 129 ALA A CA 1
ATOM 1019 C C . ALA A 1 129 ? -38.239 -3.088 51.837 1.00 48.94 129 ALA A C 1
ATOM 1021 O O . ALA A 1 129 ? -37.808 -4.241 51.934 1.00 48.94 129 ALA A O 1
ATOM 1022 N N . PRO A 1 130 ? -38.568 -2.556 50.640 1.00 50.22 130 PRO A N 1
ATOM 1023 C CA . PRO A 1 130 ? -38.236 -3.249 49.400 1.00 50.22 130 PRO A CA 1
ATOM 1024 C C . PRO A 1 130 ? -36.718 -3.476 49.384 1.00 50.22 130 PRO A C 1
ATOM 1026 O O . PRO A 1 130 ? -35.974 -2.657 49.936 1.00 50.22 130 PRO A O 1
ATOM 1029 N N . PRO A 1 131 ? -36.226 -4.596 48.837 1.00 55.91 131 PRO A N 1
ATOM 1030 C CA . PRO A 1 131 ? -34.902 -5.071 49.167 1.00 55.91 131 PRO A CA 1
ATOM 1031 C C . PRO A 1 131 ? -33.898 -4.163 48.467 1.00 55.91 131 PRO A C 1
ATOM 1033 O O . PRO A 1 131 ? -33.635 -4.305 47.275 1.00 55.91 131 PRO A O 1
ATOM 1036 N N . LEU A 1 132 ? -33.315 -3.231 49.222 1.00 55.06 132 LEU A N 1
ATOM 1037 C CA . LEU A 1 132 ? -32.202 -2.400 48.767 1.00 55.06 132 LEU A CA 1
ATOM 1038 C C . LEU A 1 132 ? -31.082 -3.291 48.196 1.00 55.06 132 LEU A C 1
ATOM 1040 O O . LEU A 1 132 ? -30.453 -2.947 47.203 1.00 55.06 132 LEU A O 1
ATOM 1044 N N . TYR A 1 133 ? -30.929 -4.494 48.760 1.00 59.22 133 TYR A N 1
ATOM 1045 C CA . TYR A 1 133 ? -30.063 -5.562 48.263 1.00 59.22 133 TYR A CA 1
ATOM 1046 C C . TYR A 1 133 ? -30.421 -6.066 46.860 1.00 59.22 133 TYR A C 1
ATOM 1048 O O . TYR A 1 133 ? -29.521 -6.262 46.049 1.00 59.22 133 TYR A O 1
ATOM 1056 N N . SER A 1 134 ? -31.703 -6.257 46.537 1.00 59.19 134 SER A N 1
ATOM 1057 C CA . SER A 1 134 ? -32.113 -6.691 45.195 1.00 59.19 134 SER A CA 1
ATOM 1058 C C . SER A 1 134 ? -31.893 -5.588 44.167 1.00 59.19 134 SER A C 1
ATOM 1060 O O . SER A 1 134 ? -31.435 -5.879 43.071 1.00 59.19 134 SER A O 1
ATOM 1062 N N . ILE A 1 135 ? -32.128 -4.325 44.533 1.00 64.56 135 ILE A N 1
ATOM 1063 C CA . ILE A 1 135 ? -31.859 -3.182 43.652 1.00 64.56 135 ILE A CA 1
ATOM 1064 C C . ILE A 1 135 ? -30.352 -3.063 43.397 1.00 64.56 135 ILE A C 1
ATOM 1066 O O . ILE A 1 135 ? -29.930 -3.058 42.247 1.00 64.56 135 ILE A O 1
ATOM 1070 N N . VAL A 1 136 ? -29.521 -3.063 44.444 1.00 68.12 136 VAL A N 1
ATOM 1071 C CA . VAL A 1 136 ? -28.055 -2.981 44.311 1.00 68.12 136 VAL A CA 1
ATOM 1072 C C . VAL A 1 136 ? -27.490 -4.175 43.538 1.00 68.12 136 VAL A C 1
ATOM 1074 O O . VAL A 1 136 ? -26.628 -3.988 42.684 1.00 68.12 136 VAL A O 1
ATOM 1077 N N . SER A 1 137 ? -27.997 -5.390 43.767 1.00 65.12 137 SER A N 1
ATOM 1078 C CA . SER A 1 137 ? -27.533 -6.574 43.039 1.00 65.12 137 SER A CA 1
ATOM 1079 C C . SER A 1 137 ? -27.936 -6.548 41.563 1.00 65.12 137 SER A C 1
ATOM 1081 O O . SER A 1 137 ? -27.137 -6.968 40.734 1.00 65.12 137 SER A O 1
ATOM 1083 N N . ILE A 1 138 ? -29.122 -6.026 41.221 1.00 67.19 138 ILE A N 1
ATOM 1084 C CA . ILE A 1 138 ? -29.546 -5.800 39.828 1.00 67.19 138 ILE A CA 1
ATOM 1085 C C . ILE A 1 138 ? -28.681 -4.714 39.176 1.00 67.19 138 ILE A C 1
ATOM 1087 O O . ILE A 1 138 ? -28.256 -4.891 38.039 1.00 67.19 138 ILE A O 1
ATOM 1091 N N . PHE A 1 139 ? -28.358 -3.632 39.892 1.00 63.28 139 PHE A N 1
ATOM 1092 C CA . PHE A 1 139 ? -27.470 -2.580 39.389 1.00 63.28 139 PHE A CA 1
ATOM 1093 C C . PHE A 1 139 ? -26.047 -3.105 39.127 1.00 63.28 139 PHE A C 1
ATOM 1095 O O . PHE A 1 139 ? -25.507 -2.861 38.051 1.00 63.28 139 PHE A O 1
ATOM 1102 N N . ILE A 1 140 ? -25.459 -3.885 40.040 1.00 66.44 140 ILE A N 1
ATOM 1103 C CA . ILE A 1 140 ? -24.127 -4.488 39.849 1.00 66.44 140 ILE A CA 1
ATOM 1104 C C . ILE A 1 140 ? -24.134 -5.497 38.695 1.00 66.44 140 ILE A C 1
ATOM 1106 O O . ILE A 1 140 ? -23.229 -5.463 37.863 1.00 66.44 140 ILE A O 1
ATOM 1110 N N . PHE A 1 141 ? -25.164 -6.348 38.593 1.00 60.41 141 PHE A N 1
ATOM 1111 C CA . PHE A 1 141 ? -25.318 -7.237 37.438 1.00 60.41 141 PHE A CA 1
ATOM 1112 C C . PHE A 1 141 ? -25.429 -6.410 36.147 1.00 60.41 141 PHE A C 1
ATOM 1114 O O . PHE A 1 141 ? -24.674 -6.645 35.215 1.00 60.41 141 PHE A O 1
ATOM 1121 N N . SER A 1 142 ? -26.271 -5.374 36.104 1.00 61.47 142 SER A N 1
ATOM 1122 C CA . SER A 1 142 ? -26.447 -4.541 34.905 1.00 61.47 142 SER A CA 1
ATOM 1123 C C . SER A 1 142 ? -25.159 -3.855 34.431 1.00 61.47 142 SER A C 1
ATOM 1125 O O . SER A 1 142 ? -24.942 -3.777 33.229 1.00 61.47 142 SER A O 1
ATOM 1127 N N . PHE A 1 143 ? -24.268 -3.446 35.345 1.00 59.00 143 PHE A N 1
ATOM 1128 C CA . PHE A 1 143 ? -22.964 -2.863 35.003 1.00 59.00 143 PHE A CA 1
ATOM 1129 C C . PHE A 1 143 ? -21.924 -3.903 34.558 1.00 59.00 143 PHE A C 1
ATOM 1131 O O . PHE A 1 143 ? -21.096 -3.591 33.708 1.00 59.00 143 PHE A O 1
ATOM 1138 N N . LEU A 1 144 ? -21.980 -5.136 35.076 1.00 56.69 144 LEU A N 1
ATOM 1139 C CA . LEU A 1 144 ? -21.140 -6.258 34.623 1.00 56.69 144 LEU A CA 1
ATOM 1140 C C . LEU A 1 144 ? -21.542 -6.789 33.234 1.00 56.69 144 LEU A C 1
ATOM 1142 O O . LEU A 1 144 ? -20.746 -7.471 32.595 1.00 56.69 144 LEU A O 1
ATOM 1146 N N . PHE A 1 145 ? -22.757 -6.473 32.771 1.00 54.59 145 PHE A N 1
ATOM 1147 C CA . PHE A 1 145 ? -23.277 -6.841 31.449 1.00 54.59 145 PHE A CA 1
ATOM 1148 C C . PHE A 1 145 ? -23.414 -5.659 30.485 1.00 54.59 145 PHE A C 1
ATOM 1150 O O . PHE A 1 145 ? -23.993 -5.843 29.416 1.00 54.59 145 PHE A O 1
ATOM 1157 N N . LEU A 1 146 ? -22.891 -4.467 30.805 1.00 50.97 146 LEU A N 1
ATOM 1158 C CA . LEU A 1 146 ? -22.722 -3.444 29.774 1.00 50.97 146 LEU A CA 1
ATOM 1159 C C . LEU A 1 146 ? -21.649 -3.958 28.810 1.00 50.97 146 LEU A C 1
ATOM 1161 O O . LEU A 1 146 ? -20.494 -4.087 29.227 1.00 50.97 146 LEU A O 1
ATOM 1165 N N . PRO A 1 147 ? -21.986 -4.287 27.548 1.00 52.56 147 PRO A N 1
ATOM 1166 C CA . PRO A 1 147 ? -20.956 -4.593 26.582 1.00 52.56 147 PRO A CA 1
ATOM 1167 C C . PRO A 1 147 ? -20.155 -3.305 26.415 1.00 52.56 147 PRO A C 1
ATOM 1169 O O . PRO A 1 147 ? -20.656 -2.312 25.892 1.00 52.56 147 PRO A O 1
ATOM 1172 N N . VAL A 1 148 ? -18.921 -3.295 26.913 1.00 50.19 148 VAL A N 1
ATOM 1173 C CA . VAL A 1 148 ? -17.955 -2.279 26.516 1.00 50.19 148 VAL A CA 1
ATOM 1174 C C . VAL A 1 148 ? -17.619 -2.615 25.069 1.00 50.19 148 VAL A C 1
ATOM 1176 O O . VAL A 1 148 ? -16.752 -3.439 24.787 1.00 50.19 148 VAL A O 1
ATOM 1179 N N . THR A 1 149 ? -18.411 -2.078 24.146 1.00 52.47 149 THR A N 1
ATOM 1180 C CA . THR A 1 149 ? -18.174 -2.212 22.715 1.00 52.47 149 THR A CA 1
ATOM 1181 C C . THR A 1 149 ? -17.013 -1.292 22.374 1.00 52.47 149 THR A C 1
ATOM 1183 O O . THR A 1 149 ? -17.125 -0.071 22.455 1.00 52.47 149 THR A O 1
ATOM 1186 N N . TYR A 1 150 ? -15.857 -1.891 22.101 1.00 63.28 150 TYR A N 1
ATOM 1187 C CA . TYR A 1 150 ? -14.713 -1.175 21.560 1.00 63.28 150 TYR A CA 1
ATOM 1188 C C . TYR A 1 150 ? -14.742 -1.324 20.044 1.00 63.28 150 TYR A C 1
ATOM 1190 O O . TYR A 1 150 ? -14.605 -2.429 19.511 1.00 63.28 150 TYR A O 1
ATOM 1198 N N . SER A 1 151 ? -14.913 -0.203 19.355 1.00 82.88 151 SER A N 1
ATOM 1199 C CA . SER A 1 151 ? -14.735 -0.110 17.915 1.00 82.88 151 SER A CA 1
ATOM 1200 C C . SER A 1 151 ? -13.297 -0.473 17.548 1.00 82.88 151 SER A C 1
ATOM 1202 O O . SER A 1 151 ? -12.365 0.067 18.153 1.00 82.88 151 SER A O 1
ATOM 1204 N N . VAL A 1 152 ? -13.100 -1.361 16.570 1.00 94.19 152 VAL A N 1
ATOM 1205 C CA . VAL A 1 152 ? -11.753 -1.726 16.105 1.00 94.19 152 VAL A CA 1
ATOM 1206 C C . VAL A 1 152 ? -11.111 -0.482 15.478 1.00 94.19 152 VAL A C 1
ATOM 1208 O O . VAL A 1 152 ? -11.631 0.012 14.473 1.00 94.19 152 VAL A O 1
ATOM 1211 N N . PRO A 1 153 ? -10.010 0.050 16.041 1.00 97.19 153 PRO A N 1
ATOM 1212 C CA . PRO A 1 153 ? -9.386 1.258 15.521 1.00 97.19 153 PRO A CA 1
ATOM 1213 C C . PRO A 1 153 ? -8.814 1.017 14.128 1.00 97.19 153 PRO A C 1
ATOM 1215 O O . PRO A 1 153 ? -8.618 -0.121 13.693 1.00 97.19 153 PRO A O 1
ATOM 1218 N N . PHE A 1 154 ? -8.507 2.096 13.420 1.00 98.56 154 PHE A N 1
ATOM 1219 C CA . PHE A 1 154 ? -7.856 2.008 12.122 1.00 98.56 154 PHE A CA 1
ATOM 1220 C C . PHE A 1 154 ? -6.669 2.950 12.019 1.00 98.56 154 PHE A C 1
ATOM 1222 O O . PHE A 1 154 ? -6.611 3.987 12.680 1.00 98.56 154 PHE A O 1
ATOM 1229 N N . ILE A 1 155 ? -5.727 2.589 11.157 1.00 98.81 155 ILE A N 1
ATOM 1230 C CA . ILE A 1 155 ? -4.645 3.474 10.754 1.00 98.81 155 ILE A CA 1
ATOM 1231 C C . ILE A 1 155 ? -4.866 3.985 9.334 1.00 98.81 155 ILE A C 1
ATOM 1233 O O . ILE A 1 155 ? -5.435 3.282 8.498 1.00 98.81 155 ILE A O 1
ATOM 1237 N N . VAL A 1 156 ? -4.379 5.192 9.061 1.00 98.88 156 VAL A N 1
ATOM 1238 C CA . VAL A 1 156 ? -4.308 5.777 7.723 1.00 98.88 156 VAL A CA 1
ATOM 1239 C C . VAL A 1 156 ? -2.849 5.879 7.297 1.00 98.88 156 VA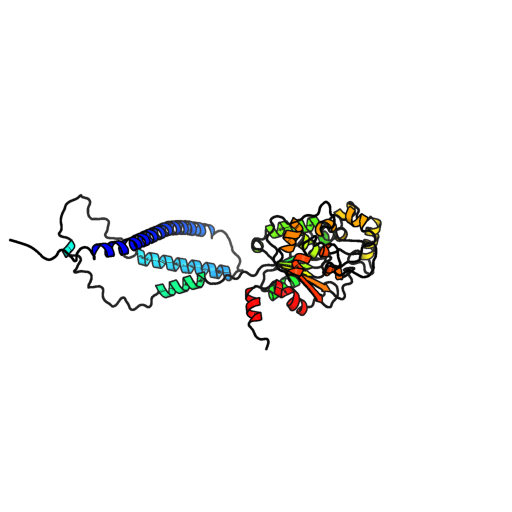L A C 1
ATOM 1241 O O . VAL A 1 156 ? -2.023 6.422 8.034 1.00 98.88 156 VAL A O 1
ATOM 1244 N N . LEU A 1 157 ? -2.549 5.366 6.103 1.00 98.81 157 LEU A N 1
ATOM 1245 C CA . LEU A 1 157 ? -1.234 5.447 5.465 1.00 98.81 157 LEU A CA 1
ATOM 1246 C C . LEU A 1 157 ? -1.347 6.240 4.167 1.00 98.81 157 LEU A C 1
ATOM 1248 O O . LEU A 1 157 ? -2.085 5.862 3.255 1.00 98.81 157 LEU A O 1
ATOM 1252 N N . HIS A 1 158 ? -0.625 7.352 4.090 1.00 98.06 158 HIS A N 1
ATOM 1253 C CA . HIS A 1 158 ? -0.708 8.254 2.952 1.00 98.06 158 HIS A CA 1
ATOM 1254 C C . HIS A 1 158 ? 0.175 7.835 1.783 1.00 98.06 158 HIS A C 1
ATOM 1256 O O . HIS A 1 158 ? 1.078 7.012 1.906 1.00 98.06 158 HIS A O 1
ATOM 1262 N N . GLY A 1 159 ? -0.110 8.435 0.630 1.00 95.56 159 GLY A N 1
ATOM 1263 C CA . GLY A 1 159 ? 0.675 8.265 -0.580 1.00 95.56 159 GLY A CA 1
ATOM 1264 C C . GLY A 1 159 ? 1.923 9.138 -0.622 1.00 95.56 159 GLY A C 1
ATOM 1265 O O . GLY A 1 159 ? 2.220 9.915 0.289 1.00 95.56 159 GLY A O 1
ATOM 1266 N N . ILE A 1 160 ? 2.622 9.036 -1.744 1.00 92.06 160 ILE A N 1
ATOM 1267 C CA . ILE A 1 160 ? 3.789 9.852 -2.051 1.00 92.06 160 ILE A CA 1
ATOM 1268 C C . ILE A 1 160 ? 3.443 11.346 -2.108 1.00 92.06 160 ILE A C 1
ATOM 1270 O O . ILE A 1 160 ? 2.382 11.730 -2.593 1.00 92.06 160 ILE A O 1
ATOM 1274 N N . GLY A 1 161 ? 4.351 12.197 -1.633 1.00 91.44 161 GLY A N 1
ATOM 1275 C CA . GLY A 1 161 ? 4.194 13.650 -1.664 1.00 91.44 161 GLY A CA 1
ATOM 1276 C C . GLY A 1 161 ? 3.182 14.209 -0.660 1.00 91.44 161 GLY A C 1
ATOM 1277 O O . GLY A 1 161 ? 2.786 15.363 -0.799 1.00 91.44 161 GLY A O 1
ATOM 1278 N N . ASN A 1 162 ? 2.769 13.424 0.339 1.00 93.56 162 ASN A N 1
ATOM 1279 C CA . ASN A 1 162 ? 1.825 13.833 1.384 1.00 93.56 162 ASN A CA 1
ATOM 1280 C C . ASN A 1 162 ? 2.414 13.587 2.790 1.00 93.56 162 ASN A C 1
ATOM 1282 O O . ASN A 1 162 ? 3.530 13.087 2.915 1.00 93.56 162 ASN A O 1
ATOM 1286 N N . GLN A 1 163 ? 1.692 13.992 3.835 1.00 96.88 163 GLN A N 1
ATOM 1287 C CA . GLN A 1 163 ? 2.036 13.812 5.249 1.00 96.88 163 GLN A CA 1
ATOM 1288 C C . GLN A 1 163 ? 0.782 13.955 6.124 1.00 96.88 163 GLN A C 1
ATOM 1290 O O . GLN A 1 163 ? -0.144 14.686 5.773 1.00 96.88 163 GLN A O 1
ATOM 1295 N N . CYS A 1 164 ? 0.759 13.330 7.298 1.00 97.56 164 CYS A N 1
ATOM 1296 C CA . CYS A 1 164 ? -0.376 13.307 8.229 1.00 97.56 164 CYS A CA 1
ATOM 1297 C C . CYS A 1 164 ? -0.853 14.684 8.696 1.00 97.56 164 CYS A C 1
ATOM 1299 O O . CYS A 1 164 ? -2.027 14.857 9.015 1.00 97.56 164 CYS A O 1
ATOM 1301 N N . SER A 1 165 ? 0.044 15.667 8.745 1.00 95.88 165 SER A N 1
ATOM 1302 C CA . SER A 1 165 ? -0.289 17.027 9.175 1.00 95.88 165 SER A CA 1
ATOM 1303 C C . SER A 1 165 ? -0.919 17.895 8.081 1.00 95.88 165 SER A C 1
ATOM 1305 O O . SER A 1 165 ? -1.304 19.028 8.374 1.00 95.88 165 SER A O 1
ATOM 1307 N N . THR A 1 166 ? -1.055 17.410 6.837 1.00 95.38 166 THR A N 1
ATOM 1308 C CA . THR A 1 166 ? -1.813 18.152 5.820 1.00 95.38 166 THR A CA 1
ATOM 1309 C C . THR A 1 166 ? -3.291 18.218 6.196 1.00 95.38 166 THR A C 1
ATOM 1311 O O . THR A 1 166 ? -3.866 17.279 6.753 1.00 95.38 166 THR A O 1
ATOM 1314 N N . GLN A 1 167 ? -3.935 19.343 5.874 1.00 95.25 167 GLN A N 1
ATOM 1315 C CA . GLN A 1 167 ? -5.354 19.532 6.174 1.00 95.25 167 GLN A CA 1
ATOM 1316 C C . GLN A 1 167 ? -6.226 18.480 5.478 1.00 95.25 167 GLN A C 1
ATOM 1318 O O . GLN A 1 167 ? -7.180 17.991 6.074 1.00 95.25 167 GLN A O 1
ATOM 1323 N N . GLU A 1 168 ? -5.886 18.127 4.238 1.00 93.88 168 GLU A N 1
ATOM 1324 C CA . GLU A 1 168 ? -6.589 17.119 3.443 1.00 93.88 168 GLU A CA 1
ATOM 1325 C C . GLU A 1 168 ? -6.606 15.760 4.152 1.00 93.88 168 GLU A C 1
ATOM 1327 O O . GLU A 1 168 ? -7.674 15.204 4.403 1.00 93.88 168 GLU A O 1
ATOM 1332 N N . LEU A 1 169 ? -5.437 15.259 4.557 1.00 95.75 169 LEU A N 1
ATOM 1333 C CA . LEU A 1 169 ? -5.319 13.936 5.157 1.00 95.75 169 LEU A CA 1
ATOM 1334 C C . LEU A 1 169 ? -5.834 13.885 6.602 1.00 95.75 169 LEU A C 1
ATOM 1336 O O . LEU A 1 169 ? -6.431 12.888 7.022 1.00 95.75 169 LEU A O 1
ATOM 1340 N N . SER A 1 170 ? -5.652 14.972 7.354 1.00 96.19 170 SER A N 1
ATOM 1341 C CA . SER A 1 170 ? -6.244 15.136 8.683 1.00 96.19 170 SER A CA 1
ATOM 1342 C C . SER A 1 170 ? -7.776 15.119 8.608 1.00 96.19 170 SER A C 1
ATOM 1344 O O . SER A 1 170 ? -8.426 14.360 9.332 1.00 96.19 170 SER A O 1
ATOM 1346 N N . ASN A 1 171 ? -8.360 15.867 7.663 1.00 97.00 171 ASN A N 1
ATOM 1347 C CA . ASN A 1 171 ? -9.802 15.860 7.416 1.00 97.00 171 ASN A CA 1
ATOM 1348 C C . ASN A 1 171 ? -10.295 14.488 6.960 1.00 97.00 171 ASN A C 1
ATOM 1350 O O . ASN A 1 171 ? -11.330 14.045 7.440 1.00 97.00 171 ASN A O 1
ATOM 1354 N N . PHE A 1 172 ? -9.558 13.802 6.087 1.00 97.94 172 PHE A N 1
ATOM 1355 C CA . PHE A 1 172 ? -9.903 12.456 5.634 1.00 97.94 172 PHE A CA 1
ATOM 1356 C C . PHE A 1 172 ? -9.935 11.449 6.793 1.00 97.94 172 PHE A C 1
ATOM 1358 O O . PHE A 1 172 ? -10.907 10.715 6.963 1.00 97.94 172 PHE A O 1
ATOM 1365 N N . THR A 1 173 ? -8.910 11.457 7.651 1.00 98.00 173 THR A N 1
ATOM 1366 C CA . THR A 1 173 ? -8.843 10.579 8.834 1.00 98.00 173 THR A CA 1
ATOM 1367 C C . THR A 1 173 ? -9.985 10.871 9.806 1.00 98.00 173 THR A C 1
ATOM 1369 O O . THR A 1 173 ? -10.614 9.949 10.336 1.00 98.00 173 THR A O 1
ATOM 1372 N N . LYS A 1 174 ? -10.286 12.157 10.021 1.00 97.81 174 LYS A N 1
ATOM 1373 C CA . LYS A 1 174 ? -11.405 12.586 10.859 1.00 97.81 174 LYS A CA 1
ATOM 1374 C C . LYS A 1 174 ? -12.749 12.172 10.264 1.00 97.81 174 LYS A C 1
ATOM 1376 O O . LYS A 1 174 ? -13.549 11.590 10.980 1.00 97.81 174 LYS A O 1
ATOM 1381 N N . LEU A 1 175 ? -12.965 12.395 8.969 1.00 97.44 175 LEU A N 1
ATOM 1382 C CA . LEU A 1 175 ? -14.180 11.996 8.259 1.00 97.44 175 LEU A CA 1
ATOM 1383 C C . LEU A 1 175 ? -14.435 10.495 8.415 1.00 97.44 175 LEU A C 1
ATOM 1385 O O . LEU A 1 175 ? -15.533 10.098 8.786 1.00 97.44 175 LEU A O 1
ATOM 1389 N N . LEU A 1 176 ? -13.420 9.656 8.193 1.00 97.50 176 LEU A N 1
ATOM 1390 C CA . LEU A 1 176 ? -13.552 8.213 8.393 1.00 97.50 176 LEU A CA 1
ATOM 1391 C C . LEU A 1 176 ? -13.865 7.852 9.847 1.00 97.50 176 LEU A C 1
ATOM 1393 O O . LEU A 1 176 ? -14.667 6.949 10.082 1.00 97.50 176 LEU A O 1
ATOM 1397 N N . SER A 1 177 ? -13.271 8.556 10.812 1.00 96.81 177 SER A N 1
ATOM 1398 C CA . SER A 1 177 ? -13.552 8.334 12.236 1.00 96.81 177 SER A CA 1
ATOM 1399 C C . SER A 1 177 ? -14.997 8.703 12.580 1.00 96.81 177 SER A C 1
ATOM 1401 O O . SER A 1 177 ? -15.701 7.918 13.209 1.00 96.81 177 SER A O 1
ATOM 1403 N N . ASP A 1 178 ? -15.466 9.856 12.099 1.00 95.94 178 ASP A N 1
ATOM 1404 C CA . ASP A 1 178 ? -16.823 10.358 12.323 1.00 95.94 178 ASP A CA 1
ATOM 1405 C C . ASP A 1 178 ? -17.875 9.445 11.667 1.00 95.94 178 ASP A C 1
ATOM 1407 O O . ASP A 1 178 ? -18.927 9.193 12.252 1.00 95.94 178 ASP A O 1
ATOM 1411 N N . LEU A 1 179 ? -17.593 8.923 10.467 1.00 94.88 179 LEU A N 1
ATOM 1412 C CA . LEU A 1 179 ? -18.510 8.044 9.736 1.00 94.88 179 LEU A CA 1
ATOM 1413 C C . LEU A 1 179 ? -18.565 6.620 10.293 1.00 94.88 179 LEU A C 1
ATOM 1415 O O . LEU A 1 179 ? -19.635 6.025 10.306 1.00 94.88 179 LEU A O 1
ATOM 1419 N N . SER A 1 180 ? -17.430 6.069 10.727 1.00 95.00 180 SER A N 1
ATOM 1420 C CA . SER A 1 180 ? -17.358 4.684 11.218 1.00 95.00 180 SER A CA 1
ATOM 1421 C C . SER A 1 180 ? -17.634 4.541 12.714 1.00 95.00 180 SER A C 1
ATOM 1423 O O . SER A 1 180 ? -17.900 3.435 13.183 1.00 95.00 180 SER A O 1
ATOM 1425 N N . GLY A 1 181 ? -17.520 5.634 13.476 1.00 94.19 181 GLY A N 1
ATOM 1426 C CA . GLY A 1 181 ? -17.489 5.600 14.938 1.00 94.19 181 GLY A CA 1
ATOM 1427 C C . GLY A 1 181 ? -16.191 5.016 15.515 1.00 94.19 181 GLY A C 1
ATOM 1428 O O . GLY A 1 181 ? -16.079 4.896 16.733 1.00 94.19 181 GLY A O 1
ATOM 1429 N N . SER A 1 182 ? -15.214 4.672 14.667 1.00 94.62 182 SER A N 1
ATOM 1430 C CA . SER A 1 182 ? -13.944 4.061 15.061 1.00 94.62 182 SER A CA 1
ATOM 1431 C C . SER A 1 182 ? -12.831 5.093 15.197 1.00 94.62 182 SER A C 1
ATOM 1433 O O . SER A 1 182 ? -12.752 6.064 14.448 1.00 94.62 182 SER A O 1
ATOM 1435 N N . LYS A 1 183 ? -11.912 4.874 16.142 1.00 95.94 183 LYS A N 1
ATOM 1436 C CA . LYS A 1 183 ? -10.753 5.757 16.335 1.00 95.94 183 LYS A CA 1
ATOM 1437 C C . LYS A 1 183 ? -9.734 5.576 15.201 1.00 95.94 183 LYS A C 1
ATOM 1439 O O . LYS A 1 183 ? -9.164 4.494 15.052 1.00 95.94 183 LYS A O 1
ATOM 1444 N N . GLY A 1 184 ? -9.492 6.639 14.435 1.00 97.25 184 GLY A N 1
ATOM 1445 C CA . GLY A 1 184 ? -8.491 6.686 13.369 1.00 97.25 184 GLY A CA 1
ATOM 1446 C C . GLY A 1 184 ? -7.152 7.289 13.803 1.00 97.25 184 GLY A C 1
ATOM 1447 O O . GLY A 1 184 ? -7.115 8.295 14.513 1.00 97.25 184 GLY A O 1
ATOM 1448 N N . TYR A 1 185 ? -6.046 6.716 13.325 1.00 98.19 185 TYR A N 1
ATOM 1449 C CA . TYR A 1 185 ? -4.687 7.227 13.524 1.00 98.19 185 TYR A CA 1
ATOM 1450 C C . TYR A 1 185 ? -3.976 7.400 12.183 1.00 98.19 185 TYR A C 1
ATOM 1452 O O . TYR A 1 185 ? -3.733 6.423 11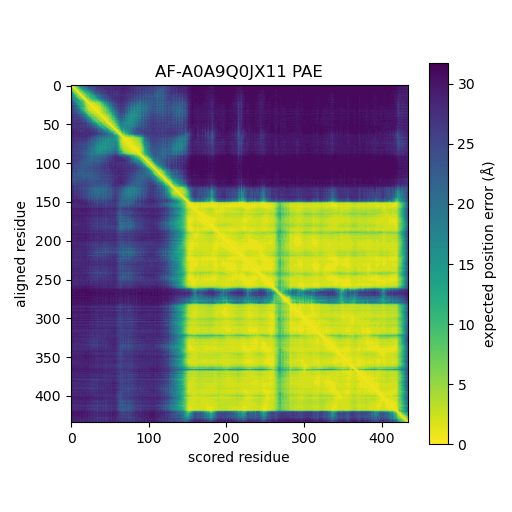.483 1.00 98.19 185 TYR A O 1
ATOM 1460 N N . CYS A 1 186 ? -3.565 8.615 11.830 1.00 98.38 186 CYS A N 1
ATOM 1461 C CA . CYS A 1 186 ? -2.642 8.779 10.709 1.00 98.38 186 CYS A CA 1
ATOM 1462 C C . CYS A 1 186 ? -1.210 8.476 11.171 1.00 98.38 186 CYS A C 1
ATOM 1464 O O . CYS A 1 186 ? -0.718 9.106 12.112 1.00 98.38 186 CYS A O 1
ATOM 1466 N N . ILE A 1 187 ? -0.547 7.506 10.535 1.00 98.50 187 ILE A N 1
ATOM 1467 C CA . ILE A 1 187 ? 0.803 7.082 10.921 1.00 98.50 187 ILE A CA 1
ATOM 1468 C C . ILE A 1 187 ? 1.825 7.741 10.001 1.00 98.50 187 ILE A C 1
ATOM 1470 O O . ILE A 1 187 ? 2.045 7.307 8.876 1.00 98.50 187 ILE A O 1
ATOM 1474 N N . GLU A 1 188 ? 2.461 8.790 10.513 1.00 98.06 188 GLU A N 1
ATOM 1475 C CA . GLU A 1 188 ? 3.500 9.525 9.794 1.00 98.06 188 GLU A CA 1
ATOM 1476 C C . GLU A 1 188 ? 4.775 8.686 9.642 1.00 98.06 188 GLU A C 1
ATOM 1478 O O . GLU A 1 188 ? 5.158 7.983 10.582 1.00 98.06 188 GLU A O 1
ATOM 1483 N N . VAL A 1 189 ? 5.496 8.806 8.529 1.00 96.12 189 VAL A N 1
ATOM 1484 C CA . VAL A 1 189 ? 6.808 8.167 8.351 1.00 96.12 189 VAL A CA 1
ATOM 1485 C C . VAL A 1 189 ? 7.880 9.240 8.225 1.00 96.12 189 VAL A C 1
ATOM 1487 O O . VAL A 1 189 ? 7.913 10.003 7.266 1.00 96.12 189 VAL A O 1
ATOM 1490 N N . GLY A 1 190 ? 8.787 9.277 9.204 1.00 93.19 190 GLY A N 1
ATOM 1491 C CA . GLY A 1 190 ? 9.906 10.218 9.222 1.00 93.19 190 GLY A CA 1
ATOM 1492 C C . GLY A 1 190 ? 9.475 11.673 8.989 1.00 93.19 190 GLY A C 1
ATOM 1493 O O . GLY A 1 190 ? 8.608 12.184 9.695 1.00 93.19 190 GLY A O 1
ATOM 1494 N N . ASN A 1 191 ? 10.090 12.323 8.002 1.00 95.00 191 ASN A N 1
ATOM 1495 C CA . ASN A 1 191 ? 9.875 13.715 7.601 1.00 95.00 191 ASN A CA 1
ATOM 1496 C C . ASN A 1 191 ? 8.740 13.891 6.568 1.00 95.00 191 ASN A C 1
ATOM 1498 O O . ASN A 1 191 ? 8.822 14.772 5.704 1.00 95.00 191 ASN A O 1
ATOM 1502 N N . GLY A 1 192 ? 7.707 13.046 6.621 1.00 94.00 192 GLY A N 1
ATOM 1503 C CA . GLY A 1 192 ? 6.483 13.161 5.828 1.00 94.00 192 GLY A CA 1
ATOM 1504 C C . GLY A 1 192 ? 6.714 13.250 4.332 1.00 94.00 192 GLY A C 1
ATOM 1505 O O . GLY A 1 192 ? 7.224 12.304 3.729 1.00 94.00 192 GLY A O 1
ATOM 1506 N N . ILE A 1 193 ? 6.368 14.396 3.733 1.00 92.06 193 ILE A N 1
ATOM 1507 C CA . ILE A 1 193 ? 6.431 14.601 2.279 1.00 92.06 193 ILE A CA 1
ATOM 1508 C C . ILE A 1 193 ? 7.788 14.168 1.726 1.00 92.06 193 ILE A C 1
ATOM 1510 O O . ILE A 1 193 ? 7.833 13.424 0.750 1.00 92.06 193 ILE A O 1
ATOM 1514 N N . TRP A 1 194 ? 8.893 14.576 2.353 1.00 92.44 194 TRP A N 1
ATOM 1515 C CA . TRP A 1 194 ? 10.229 14.252 1.852 1.00 92.44 194 TRP A CA 1
ATOM 1516 C C . TRP A 1 194 ? 10.538 12.761 1.931 1.00 92.44 194 TRP A C 1
ATOM 1518 O O . TRP A 1 194 ? 10.969 12.173 0.939 1.00 92.44 194 TRP A O 1
ATOM 1528 N N . ASP A 1 195 ? 10.285 12.134 3.078 1.00 95.31 195 ASP A N 1
ATOM 1529 C CA . ASP A 1 195 ? 10.604 10.719 3.273 1.00 95.31 195 ASP A CA 1
ATOM 1530 C C . ASP A 1 195 ? 9.710 9.798 2.433 1.00 95.31 195 ASP A C 1
ATOM 1532 O O . ASP A 1 195 ? 10.186 8.758 1.986 1.00 95.31 195 ASP A O 1
ATOM 1536 N N . SER A 1 196 ? 8.484 10.214 2.097 1.00 94.06 196 SER A N 1
ATOM 1537 C CA . SER A 1 196 ? 7.642 9.491 1.131 1.00 94.06 196 SER A CA 1
ATOM 1538 C C . SER A 1 196 ? 8.275 9.388 -0.271 1.00 94.06 196 SER A C 1
ATOM 1540 O O . SER A 1 196 ? 7.986 8.461 -1.030 1.00 94.06 196 SER A O 1
ATOM 1542 N N . TRP A 1 197 ? 9.177 10.314 -0.621 1.00 92.62 197 TRP A N 1
ATOM 1543 C CA . TRP A 1 197 ? 9.938 10.269 -1.869 1.00 92.62 197 TRP A CA 1
ATOM 1544 C C . TRP A 1 197 ? 11.248 9.511 -1.727 1.00 92.62 197 TRP A C 1
ATOM 1546 O O . TRP A 1 197 ? 11.559 8.700 -2.593 1.00 92.62 197 TRP A O 1
ATOM 1556 N N . VAL A 1 198 ? 12.031 9.788 -0.684 1.00 93.88 198 VAL A N 1
ATOM 1557 C CA . VAL A 1 198 ? 13.449 9.387 -0.659 1.00 93.88 198 VAL A CA 1
ATOM 1558 C C . VAL A 1 198 ? 13.759 8.198 0.242 1.00 93.88 198 VAL A C 1
ATOM 1560 O O . VAL A 1 198 ? 14.830 7.611 0.113 1.00 93.88 198 VAL A O 1
ATOM 1563 N N . LYS A 1 199 ? 12.846 7.810 1.139 1.00 97.06 199 LYS A N 1
ATOM 1564 C CA . LYS A 1 199 ? 13.051 6.657 2.019 1.00 97.06 199 LYS A CA 1
ATOM 1565 C C . LYS A 1 199 ? 12.567 5.373 1.342 1.00 97.06 199 LYS A C 1
ATOM 1567 O O . LYS A 1 199 ? 11.407 5.340 0.928 1.00 97.06 199 LYS A O 1
ATOM 1572 N N . PRO A 1 200 ? 13.374 4.302 1.253 1.00 97.56 200 PRO A N 1
ATOM 1573 C CA . PRO A 1 200 ? 12.926 3.028 0.694 1.00 97.56 200 PRO A CA 1
ATOM 1574 C C . PRO A 1 200 ? 11.634 2.524 1.348 1.00 97.56 200 PRO A C 1
ATOM 1576 O O . PRO A 1 200 ? 11.488 2.582 2.567 1.00 97.56 200 PRO A O 1
ATOM 1579 N N . ILE A 1 201 ? 10.700 1.991 0.552 1.00 97.81 201 ILE A N 1
ATOM 1580 C CA . ILE A 1 201 ? 9.384 1.538 1.051 1.00 97.81 201 ILE A CA 1
ATOM 1581 C C . ILE A 1 201 ? 9.519 0.469 2.143 1.00 97.81 201 ILE A C 1
ATOM 1583 O O . ILE A 1 201 ? 8.724 0.455 3.079 1.00 97.81 201 ILE A O 1
ATOM 1587 N N . GLN A 1 202 ? 10.553 -0.373 2.059 1.00 97.81 202 GLN A N 1
ATOM 1588 C CA . GLN A 1 202 ? 10.887 -1.351 3.095 1.00 97.81 202 GLN A CA 1
ATOM 1589 C C . GLN A 1 202 ? 11.085 -0.682 4.463 1.00 97.81 202 GLN A C 1
ATOM 1591 O O . GLN A 1 202 ? 10.415 -1.042 5.427 1.00 97.81 202 GLN A O 1
ATOM 1596 N N . GLU A 1 203 ? 11.938 0.342 4.532 1.00 98.38 203 GLU A N 1
ATOM 1597 C CA . GLU A 1 203 ? 12.187 1.092 5.768 1.00 98.38 203 GLU A CA 1
ATOM 1598 C C . GLU A 1 203 ? 10.925 1.821 6.245 1.00 98.38 203 GLU A C 1
ATOM 1600 O O . GLU A 1 203 ? 10.666 1.913 7.443 1.00 98.38 203 GLU A O 1
ATOM 1605 N N . GLN A 1 204 ? 10.099 2.324 5.320 1.00 98.62 204 GLN A N 1
ATOM 1606 C CA . GLN A 1 204 ? 8.820 2.934 5.688 1.00 98.62 204 GLN A CA 1
ATOM 1607 C C . GLN A 1 204 ? 7.882 1.911 6.354 1.00 98.62 204 GLN A C 1
ATOM 1609 O O . GLN A 1 204 ? 7.282 2.217 7.385 1.00 98.62 204 GLN A O 1
ATOM 1614 N N . ALA A 1 205 ? 7.787 0.689 5.818 1.00 98.56 205 ALA A N 1
ATOM 1615 C CA . ALA A 1 205 ? 6.990 -0.392 6.402 1.00 98.56 205 ALA A CA 1
ATOM 1616 C C . ALA A 1 205 ? 7.519 -0.829 7.777 1.00 98.56 205 ALA A C 1
ATOM 1618 O O . ALA A 1 205 ? 6.725 -1.056 8.691 1.00 98.56 205 ALA A O 1
ATOM 1619 N N . GLU A 1 206 ? 8.840 -0.882 7.957 1.00 98.38 206 GLU A N 1
ATOM 1620 C CA . GLU A 1 206 ? 9.486 -1.168 9.245 1.00 98.38 206 GLU A CA 1
ATOM 1621 C C . GLU A 1 206 ? 9.176 -0.087 10.290 1.00 98.38 206 GLU A C 1
ATOM 1623 O O . GLU A 1 206 ? 8.763 -0.401 11.407 1.00 98.38 206 GLU A O 1
ATOM 1628 N N . ILE A 1 207 ? 9.257 1.194 9.912 1.00 98.62 207 ILE A N 1
ATOM 1629 C CA . ILE A 1 207 ? 8.889 2.313 10.792 1.00 98.62 207 ILE A CA 1
ATOM 1630 C C . ILE A 1 207 ? 7.417 2.227 11.204 1.00 98.62 207 ILE A C 1
ATOM 1632 O O . ILE A 1 207 ? 7.091 2.439 12.376 1.00 98.62 207 ILE A O 1
ATOM 1636 N N . VAL A 1 208 ? 6.511 1.928 10.267 1.00 98.75 208 VAL A N 1
ATOM 1637 C CA . VAL A 1 208 ? 5.088 1.767 10.593 1.00 98.75 208 VAL A CA 1
ATOM 1638 C C . VAL A 1 208 ? 4.882 0.561 11.507 1.00 98.75 208 VAL A C 1
ATOM 1640 O O . VAL A 1 208 ? 4.190 0.702 12.513 1.00 98.75 208 VAL A O 1
ATOM 1643 N N . CYS A 1 209 ? 5.520 -0.579 11.226 1.00 98.69 209 CYS A N 1
ATOM 1644 C CA . CYS A 1 209 ? 5.489 -1.777 12.072 1.00 98.69 209 CYS A CA 1
ATOM 1645 C C . CYS A 1 209 ? 5.895 -1.462 13.524 1.00 98.69 209 CYS A C 1
ATOM 1647 O O . CYS A 1 209 ? 5.190 -1.821 14.471 1.00 98.69 209 CYS A O 1
ATOM 1649 N N . ASP A 1 210 ? 6.982 -0.714 13.715 1.00 98.50 210 ASP A N 1
ATOM 1650 C CA . ASP A 1 210 ? 7.446 -0.298 15.039 1.00 98.50 210 ASP A CA 1
ATOM 1651 C C . ASP A 1 210 ? 6.484 0.661 15.740 1.00 98.50 210 ASP A C 1
ATOM 1653 O O . ASP A 1 210 ? 6.356 0.628 16.967 1.00 98.50 210 ASP A O 1
ATOM 1657 N N . LYS A 1 211 ? 5.817 1.538 14.985 1.00 98.56 211 LYS A N 1
ATOM 1658 C CA . LYS A 1 211 ? 4.826 2.468 15.534 1.00 98.56 211 LYS A CA 1
ATOM 1659 C C . LYS A 1 211 ? 3.559 1.742 15.962 1.00 98.56 211 LYS A C 1
ATOM 1661 O O . LYS A 1 211 ? 3.115 1.956 17.085 1.00 98.56 211 LYS A O 1
ATOM 1666 N N . VAL A 1 212 ? 3.007 0.859 15.128 1.00 98.44 212 VAL A N 1
ATOM 1667 C CA . VAL A 1 212 ? 1.757 0.154 15.460 1.00 98.44 212 VAL A CA 1
ATOM 1668 C C . VAL A 1 212 ? 1.916 -0.771 16.666 1.00 98.44 212 VAL A C 1
ATOM 1670 O O . VAL A 1 212 ? 0.996 -0.875 17.467 1.00 98.44 212 VAL A O 1
ATOM 1673 N N . LYS A 1 213 ? 3.103 -1.360 16.871 1.00 98.19 213 LYS A N 1
ATOM 1674 C CA . LYS A 1 213 ? 3.427 -2.147 18.075 1.00 98.19 213 LYS A CA 1
ATOM 1675 C C . LYS A 1 213 ? 3.417 -1.334 19.374 1.00 98.19 213 LYS A C 1
ATOM 1677 O O . LYS A 1 213 ? 3.273 -1.912 20.446 1.00 98.19 213 LYS A O 1
ATOM 1682 N N . LYS A 1 214 ? 3.614 -0.015 19.298 1.00 98.00 214 LYS A N 1
ATOM 1683 C CA . LYS A 1 214 ? 3.700 0.884 20.464 1.00 98.00 214 LYS A CA 1
ATOM 1684 C C . LYS A 1 214 ? 2.368 1.543 20.817 1.00 98.00 214 LYS A C 1
ATOM 1686 O O . LYS A 1 214 ? 2.275 2.165 21.871 1.00 98.00 214 LYS A O 1
ATOM 1691 N N . ILE A 1 215 ? 1.363 1.448 19.949 1.00 97.44 215 ILE A N 1
ATOM 1692 C CA . ILE A 1 215 ? 0.038 2.022 20.194 1.00 97.44 215 ILE A CA 1
ATOM 1693 C C . ILE A 1 215 ? -0.811 0.947 20.875 1.00 97.44 215 ILE A C 1
ATOM 1695 O O . ILE A 1 215 ? -1.254 -0.002 20.230 1.00 97.44 215 ILE A O 1
ATOM 1699 N N . GLU A 1 216 ? -1.020 1.093 22.184 1.00 96.06 216 GLU A N 1
ATOM 1700 C CA . GLU A 1 216 ? -1.721 0.111 23.023 1.00 96.06 216 GLU A CA 1
ATOM 1701 C C . GLU A 1 216 ? -3.127 -0.197 22.498 1.00 96.06 216 GLU A C 1
ATOM 1703 O O . GLU A 1 216 ? -3.542 -1.355 22.483 1.00 96.06 216 GLU A O 1
ATOM 1708 N N . GLU A 1 217 ? -3.835 0.804 21.970 1.00 95.44 217 GLU A N 1
ATOM 1709 C CA . GLU A 1 217 ? -5.185 0.613 21.437 1.00 95.44 217 GLU A CA 1
ATOM 1710 C C . GLU A 1 217 ? -5.239 -0.288 20.195 1.00 95.44 217 GLU A C 1
ATOM 1712 O O . GLU A 1 217 ? -6.305 -0.811 19.886 1.00 95.44 217 GLU A O 1
ATOM 1717 N N . LEU A 1 218 ? -4.119 -0.497 19.490 1.00 97.25 218 LEU A N 1
ATOM 1718 C CA . LEU A 1 218 ? -4.065 -1.383 18.320 1.00 97.25 218 LEU A CA 1
ATOM 1719 C C . LEU A 1 218 ? -3.763 -2.844 18.689 1.00 97.25 218 LEU A C 1
ATOM 1721 O O . LEU A 1 218 ? -3.827 -3.695 17.806 1.00 97.25 218 LEU A O 1
ATOM 1725 N N . SER A 1 219 ? -3.424 -3.144 19.951 1.00 95.88 219 SER A N 1
ATOM 1726 C CA . SER A 1 219 ? -2.891 -4.448 20.399 1.00 95.88 219 SER A CA 1
ATOM 1727 C C . SER A 1 219 ? -3.808 -5.647 20.119 1.00 95.88 219 SER A C 1
ATOM 1729 O O . SER A 1 219 ? -3.334 -6.691 19.673 1.00 95.88 219 SER A O 1
ATOM 1731 N N . GLU A 1 220 ? -5.123 -5.480 20.276 1.00 93.94 220 GLU A N 1
ATOM 1732 C CA . GLU A 1 220 ? -6.141 -6.508 19.973 1.00 93.94 220 GLU A CA 1
ATOM 1733 C C . GLU A 1 220 ? -6.483 -6.601 18.467 1.00 93.94 220 GLU A C 1
ATOM 1735 O O . GLU A 1 220 ? -7.216 -7.487 17.993 1.00 93.94 220 GLU A O 1
ATOM 1740 N N . GLY A 1 221 ? -5.900 -5.692 17.689 1.00 95.94 221 GLY A N 1
ATOM 1741 C CA . GLY A 1 221 ? -5.979 -5.596 16.246 1.00 95.94 221 GLY A CA 1
ATOM 1742 C C . GLY A 1 221 ? -6.626 -4.314 15.745 1.00 95.94 221 GLY A C 1
ATOM 1743 O O . GLY A 1 221 ? -7.301 -3.592 16.474 1.00 95.94 221 GLY A O 1
ATOM 1744 N N . TYR A 1 222 ? -6.406 -4.040 14.463 1.00 98.31 222 TYR A N 1
ATOM 1745 C CA . TYR A 1 222 ? -6.775 -2.776 13.833 1.00 98.31 222 TYR A CA 1
ATOM 1746 C C . TYR A 1 222 ? -7.063 -2.952 12.340 1.00 98.31 222 TYR A C 1
ATOM 1748 O O . TYR A 1 222 ? -6.726 -3.975 11.742 1.00 98.31 222 TYR A O 1
ATOM 1756 N N . ASN A 1 223 ? -7.693 -1.954 11.726 1.00 98.75 223 ASN A N 1
ATOM 1757 C CA . ASN A 1 223 ? -7.892 -1.886 10.280 1.00 98.75 223 ASN A CA 1
ATOM 1758 C C . ASN A 1 223 ? -6.854 -0.966 9.625 1.00 98.75 223 ASN A C 1
ATOM 1760 O O . ASN A 1 223 ? -6.340 -0.042 10.252 1.00 98.75 223 ASN A O 1
ATOM 1764 N N . ILE A 1 224 ? -6.575 -1.175 8.344 1.00 98.88 224 ILE A N 1
ATOM 1765 C CA . ILE A 1 224 ? -5.729 -0.287 7.542 1.00 98.88 224 ILE A CA 1
ATOM 1766 C C . ILE A 1 224 ? -6.595 0.390 6.487 1.00 98.88 224 ILE A C 1
ATOM 1768 O O . ILE A 1 224 ? -7.340 -0.279 5.776 1.00 98.88 224 ILE A O 1
ATOM 1772 N N . VAL A 1 225 ? -6.446 1.705 6.351 1.00 98.94 225 VAL A N 1
ATOM 1773 C CA . VAL A 1 225 ? -6.869 2.464 5.174 1.00 98.94 225 VAL A CA 1
ATOM 1774 C C . VAL A 1 225 ? -5.618 3.052 4.540 1.00 98.94 225 VAL A C 1
ATOM 1776 O O . VAL A 1 225 ? -4.933 3.862 5.159 1.00 98.94 225 VAL A O 1
ATOM 1779 N N . ALA A 1 226 ? -5.284 2.643 3.322 1.00 98.88 226 ALA A N 1
ATOM 1780 C CA . ALA A 1 226 ? -4.068 3.111 2.669 1.00 98.88 226 ALA A CA 1
ATOM 1781 C C . ALA A 1 226 ? -4.341 3.734 1.301 1.00 98.88 226 ALA A C 1
ATOM 1783 O O . ALA A 1 226 ? -5.199 3.284 0.541 1.00 98.88 226 ALA A O 1
ATOM 1784 N N . LEU A 1 227 ? -3.591 4.792 1.003 1.00 98.75 227 LEU A N 1
ATOM 1785 C CA . LEU A 1 227 ? -3.786 5.667 -0.148 1.00 98.75 227 LEU A CA 1
ATOM 1786 C C . LEU A 1 227 ? -2.553 5.594 -1.053 1.00 98.75 227 LEU A C 1
ATOM 1788 O O . LEU A 1 227 ? -1.435 5.813 -0.585 1.00 98.75 227 LEU A O 1
ATOM 1792 N N . SER A 1 228 ? -2.732 5.336 -2.352 1.00 97.88 228 SER A N 1
ATOM 1793 C CA . SER A 1 228 ? -1.637 5.354 -3.337 1.00 97.88 228 SER A CA 1
ATOM 1794 C C . SER A 1 228 ? -0.434 4.500 -2.889 1.00 97.88 228 SER A C 1
ATOM 1796 O O . SER A 1 228 ? -0.617 3.343 -2.504 1.00 97.88 228 SER A O 1
ATOM 1798 N N . GLN A 1 229 ? 0.786 5.048 -2.875 1.00 98.00 229 GLN A N 1
ATOM 1799 C CA . GLN A 1 229 ? 2.006 4.386 -2.379 1.00 98.00 229 GLN A CA 1
ATOM 1800 C C . GLN A 1 229 ? 1.859 3.773 -0.970 1.00 98.00 229 GLN A C 1
ATOM 1802 O O . GLN A 1 229 ? 2.430 2.712 -0.711 1.00 98.00 229 GLN A O 1
ATOM 1807 N N . GLY A 1 230 ? 1.055 4.373 -0.084 1.00 98.62 230 GLY A N 1
ATOM 1808 C CA . GLY A 1 230 ? 0.835 3.882 1.278 1.00 98.62 230 GLY A CA 1
ATOM 1809 C C . GLY A 1 230 ? 0.284 2.456 1.335 1.00 98.62 230 GLY A C 1
ATOM 1810 O O . GLY A 1 230 ? 0.470 1.758 2.327 1.00 98.62 230 GLY A O 1
ATOM 1811 N N . ASN A 1 231 ? -0.342 1.979 0.256 1.00 98.88 231 ASN A N 1
ATOM 1812 C CA . ASN A 1 231 ? -0.821 0.601 0.142 1.00 98.88 231 ASN A CA 1
ATOM 1813 C C . ASN A 1 231 ? 0.302 -0.432 0.199 1.00 98.88 231 ASN A C 1
ATOM 1815 O O . ASN A 1 231 ? 0.136 -1.490 0.799 1.00 98.88 231 ASN A O 1
ATOM 1819 N N . LEU A 1 232 ? 1.453 -0.114 -0.385 1.00 98.81 232 LEU A N 1
ATOM 1820 C CA . LEU A 1 232 ? 2.622 -0.983 -0.351 1.00 98.81 232 LEU A CA 1
ATOM 1821 C C . LEU A 1 232 ? 3.248 -1.022 1.042 1.00 98.81 232 LEU A C 1
ATOM 1823 O O . LEU A 1 232 ? 3.665 -2.083 1.495 1.00 98.81 232 LEU A O 1
ATOM 1827 N N . ILE A 1 233 ? 3.231 0.110 1.749 1.00 98.81 233 ILE A N 1
ATOM 1828 C CA . ILE A 1 233 ? 3.632 0.190 3.158 1.00 98.81 233 ILE A CA 1
ATOM 1829 C C . ILE A 1 233 ? 2.683 -0.663 4.008 1.00 98.81 233 ILE A C 1
ATOM 1831 O O . ILE A 1 233 ? 3.137 -1.501 4.778 1.00 98.81 233 ILE A O 1
ATOM 1835 N N . GLY A 1 234 ? 1.367 -0.512 3.823 1.00 98.81 234 GLY A N 1
ATOM 1836 C CA . GLY A 1 234 ? 0.350 -1.296 4.529 1.00 98.81 234 GLY A CA 1
ATOM 1837 C C . GLY A 1 234 ? 0.473 -2.798 4.276 1.00 98.81 234 GLY A C 1
ATOM 1838 O O . GLY A 1 234 ? 0.405 -3.583 5.218 1.00 98.81 234 GLY A O 1
ATOM 1839 N N . ARG A 1 235 ? 0.737 -3.210 3.031 1.00 98.62 235 ARG A N 1
ATOM 1840 C CA . ARG A 1 235 ? 1.046 -4.611 2.709 1.00 98.62 235 ARG A CA 1
ATOM 1841 C C . ARG A 1 235 ? 2.341 -5.079 3.361 1.00 98.62 235 ARG A C 1
ATOM 1843 O O . ARG A 1 235 ? 2.343 -6.144 3.962 1.00 98.62 235 ARG A O 1
ATOM 1850 N N . GLY A 1 236 ? 3.399 -4.269 3.339 1.00 98.56 236 GLY A N 1
ATOM 1851 C CA . GLY A 1 236 ? 4.638 -4.563 4.063 1.00 98.56 236 GLY A CA 1
ATOM 1852 C C . GLY A 1 236 ? 4.403 -4.756 5.565 1.00 98.56 236 GLY A C 1
ATOM 1853 O O . GLY A 1 236 ? 4.964 -5.666 6.163 1.00 98.56 236 GLY A O 1
ATOM 1854 N N . VAL A 1 237 ? 3.508 -3.977 6.177 1.00 98.62 237 VAL A N 1
ATOM 1855 C CA . VAL A 1 237 ? 3.102 -4.181 7.575 1.00 98.62 237 VAL A CA 1
ATOM 1856 C C . VAL A 1 237 ? 2.370 -5.512 7.750 1.00 98.62 237 VAL A C 1
ATOM 1858 O O . VAL A 1 237 ? 2.705 -6.260 8.660 1.00 98.62 237 VAL A O 1
ATOM 1861 N N . VAL A 1 238 ? 1.412 -5.851 6.886 1.00 98.62 238 VAL A N 1
ATOM 1862 C CA . VAL A 1 238 ? 0.689 -7.134 6.976 1.00 98.62 238 VAL A CA 1
ATOM 1863 C C . VAL A 1 238 ? 1.636 -8.325 6.794 1.00 98.62 238 VAL A C 1
ATOM 1865 O O . VAL A 1 238 ? 1.580 -9.287 7.553 1.00 98.62 238 VAL A O 1
ATOM 1868 N N . GLU A 1 239 ? 2.511 -8.271 5.796 1.00 98.44 239 GLU A N 1
ATOM 1869 C CA . GLU A 1 239 ? 3.296 -9.421 5.349 1.00 98.44 239 GLU A CA 1
ATOM 1870 C C . GLU A 1 239 ? 4.611 -9.554 6.135 1.00 98.44 239 GLU A C 1
ATOM 1872 O O . GLU A 1 239 ? 4.963 -10.648 6.587 1.00 98.44 239 GLU A O 1
ATOM 1877 N N . PHE A 1 240 ? 5.320 -8.450 6.388 1.00 97.69 240 PHE A N 1
ATOM 1878 C CA . PHE A 1 240 ? 6.670 -8.473 6.965 1.00 97.69 240 PHE A CA 1
ATOM 1879 C C . PHE A 1 240 ? 6.700 -8.273 8.485 1.00 97.69 240 PHE A C 1
ATOM 1881 O O . PHE A 1 240 ? 7.601 -8.807 9.133 1.00 97.69 240 PHE A O 1
ATOM 1888 N N . CYS A 1 241 ? 5.733 -7.556 9.076 1.00 97.62 241 CYS A N 1
ATOM 1889 C CA . CYS A 1 241 ? 5.774 -7.160 10.490 1.00 97.62 241 CYS A CA 1
ATOM 1890 C C . CYS A 1 241 ? 5.578 -8.347 11.449 1.00 97.62 241 CYS A C 1
ATOM 1892 O O . CYS A 1 241 ? 4.471 -8.686 11.868 1.00 97.62 241 CYS A O 1
ATOM 1894 N N . GLU A 1 242 ? 6.677 -8.978 11.848 1.00 95.38 242 GLU A N 1
ATOM 1895 C CA . GLU A 1 242 ? 6.657 -10.050 12.838 1.00 95.38 242 GLU A CA 1
ATOM 1896 C C . GLU A 1 242 ? 6.298 -9.525 14.233 1.00 95.38 242 GLU A C 1
ATOM 1898 O O . GLU A 1 242 ? 6.846 -8.521 14.689 1.00 95.38 242 GLU A O 1
ATOM 1903 N N . GLY A 1 243 ? 5.368 -10.196 14.920 1.00 94.88 243 GLY A N 1
ATOM 1904 C CA . GLY A 1 243 ? 4.902 -9.795 16.252 1.00 94.88 243 GLY A CA 1
ATOM 1905 C C . GLY A 1 243 ? 4.129 -8.470 16.276 1.00 94.88 243 GLY A C 1
ATOM 1906 O O . GLY A 1 243 ? 4.002 -7.862 17.336 1.00 94.88 243 GLY A O 1
ATOM 1907 N N . GLY A 1 244 ? 3.673 -7.976 15.120 1.00 96.06 244 GLY A N 1
ATOM 1908 C CA . GLY A 1 244 ? 2.753 -6.842 15.050 1.00 96.06 244 GLY A CA 1
ATOM 1909 C C . GLY A 1 244 ? 1.339 -7.229 15.503 1.00 96.06 244 GLY A C 1
ATOM 1910 O O . GLY A 1 244 ? 0.965 -8.399 15.381 1.00 96.06 244 GLY A O 1
ATOM 1911 N N . PRO A 1 245 ? 0.530 -6.273 15.997 1.00 97.19 245 PRO A N 1
ATOM 1912 C CA . PRO A 1 245 ? -0.879 -6.536 16.261 1.00 97.19 245 PRO A CA 1
ATOM 1913 C C . PRO A 1 245 ? -1.622 -6.969 14.984 1.00 97.19 245 PRO A C 1
ATOM 1915 O O . PRO A 1 245 ? -1.248 -6.549 13.883 1.00 97.19 245 PRO A O 1
ATOM 1918 N N . PRO A 1 246 ? -2.677 -7.792 15.093 1.00 97.00 246 PRO A N 1
ATOM 1919 C CA . PRO A 1 246 ? -3.322 -8.381 13.926 1.00 97.00 246 PRO A CA 1
ATOM 1920 C C . PRO A 1 246 ? -4.111 -7.344 13.116 1.00 97.00 246 PRO A C 1
ATOM 1922 O O . PRO A 1 246 ? -5.019 -6.691 13.636 1.00 97.00 246 PRO A O 1
ATOM 1925 N N . VAL A 1 247 ? -3.838 -7.262 11.813 1.00 98.38 247 VAL A N 1
ATOM 1926 C CA . VAL A 1 247 ? -4.650 -6.468 10.880 1.00 98.38 247 VAL A CA 1
ATOM 1927 C C . VAL A 1 247 ? -5.939 -7.227 10.564 1.00 98.38 247 VAL A C 1
ATOM 1929 O O . VAL A 1 247 ? -5.899 -8.379 10.139 1.00 98.38 247 VAL A O 1
ATOM 1932 N N . LYS A 1 248 ? -7.096 -6.598 10.788 1.00 97.75 248 LYS A N 1
ATOM 1933 C CA . LYS A 1 248 ? -8.414 -7.208 10.555 1.00 97.75 248 LYS A CA 1
ATOM 1934 C C . LYS A 1 248 ? -8.881 -6.950 9.127 1.00 97.75 248 LYS A C 1
ATOM 1936 O O . LYS A 1 248 ? -8.982 -7.892 8.348 1.00 97.75 248 LYS A O 1
ATOM 1941 N N . ASN A 1 249 ? -9.133 -5.693 8.768 1.00 98.69 249 ASN A N 1
ATOM 1942 C CA . ASN A 1 249 ? -9.527 -5.301 7.415 1.00 98.69 249 ASN A CA 1
ATOM 1943 C C . ASN A 1 249 ? -8.480 -4.383 6.790 1.00 98.69 249 ASN A C 1
ATOM 1945 O O . ASN A 1 249 ? -7.902 -3.537 7.472 1.00 98.69 249 ASN A O 1
ATOM 1949 N N . PHE A 1 250 ? -8.283 -4.514 5.482 1.00 98.88 250 PHE A N 1
ATOM 1950 C CA . PHE A 1 250 ? -7.430 -3.625 4.706 1.00 98.88 250 PHE A CA 1
ATOM 1951 C C . PHE A 1 250 ? -8.248 -2.998 3.575 1.00 98.88 250 PHE A C 1
ATOM 1953 O O . PHE A 1 250 ? -8.619 -3.672 2.617 1.00 98.88 250 PHE A O 1
ATOM 1960 N N . VAL A 1 251 ? -8.519 -1.698 3.695 1.00 98.94 251 VAL A N 1
ATOM 1961 C CA . VAL A 1 251 ? -9.101 -0.856 2.650 1.00 98.94 251 VAL A CA 1
ATOM 1962 C C . VAL A 1 251 ? -7.995 -0.152 1.866 1.00 98.94 251 VAL A C 1
ATOM 1964 O O . VAL A 1 251 ? -7.244 0.668 2.392 1.00 98.94 251 VAL A O 1
ATOM 1967 N N . SER A 1 252 ? -7.905 -0.482 0.587 1.00 98.88 252 SER A N 1
ATOM 1968 C CA . SER A 1 252 ? -6.914 0.013 -0.352 1.00 98.88 252 SER A CA 1
ATOM 1969 C C . SER A 1 252 ? -7.553 0.978 -1.339 1.00 98.88 252 SER A C 1
ATOM 1971 O O . SER A 1 252 ? -8.441 0.593 -2.096 1.00 98.88 252 SER A O 1
ATOM 1973 N N . LEU A 1 253 ? -7.089 2.227 -1.352 1.00 98.88 253 LEU A N 1
ATOM 1974 C CA . LEU A 1 253 ? -7.493 3.238 -2.323 1.00 98.88 253 LEU A CA 1
ATOM 1975 C C . LEU A 1 253 ? -6.333 3.477 -3.288 1.00 98.88 253 LEU A C 1
ATOM 1977 O O . LEU A 1 253 ? -5.278 3.967 -2.874 1.00 98.88 253 LEU A O 1
ATOM 1981 N N . ALA A 1 254 ? -6.536 3.131 -4.563 1.00 98.31 254 ALA A N 1
ATOM 1982 C CA . ALA A 1 254 ? -5.551 3.293 -5.634 1.00 98.31 254 ALA A CA 1
ATOM 1983 C C . ALA A 1 254 ? -4.171 2.685 -5.294 1.00 98.31 254 ALA A C 1
ATOM 1985 O O . ALA A 1 254 ? -3.144 3.355 -5.382 1.00 98.31 254 ALA A O 1
ATOM 1986 N N . GLY A 1 255 ? -4.116 1.434 -4.831 1.00 98.31 255 GLY A N 1
ATOM 1987 C CA . GLY A 1 255 ? -2.850 0.796 -4.453 1.00 98.31 255 GLY A CA 1
ATOM 1988 C C . GLY A 1 255 ? -2.056 0.245 -5.645 1.00 98.31 255 GLY A C 1
ATOM 1989 O O . GLY A 1 255 ? -2.592 -0.574 -6.377 1.00 98.31 255 GLY A O 1
ATOM 1990 N N . PRO A 1 256 ? -0.767 0.577 -5.842 1.00 98.06 256 PRO A N 1
ATOM 1991 C CA . PRO A 1 256 ? 0.056 -0.016 -6.900 1.00 98.06 256 PRO A CA 1
ATOM 1992 C C . PRO A 1 256 ? 0.536 -1.438 -6.559 1.00 98.06 256 PRO A C 1
ATOM 1994 O O . PRO A 1 256 ? 1.736 -1.701 -6.541 1.00 98.06 256 PRO A O 1
ATOM 1997 N N . HIS A 1 257 ? -0.381 -2.361 -6.252 1.00 98.69 257 HIS A N 1
ATOM 1998 C CA . HIS A 1 257 ? -0.061 -3.680 -5.685 1.00 98.69 257 HIS A CA 1
ATOM 1999 C C . HIS A 1 257 ? 0.751 -4.586 -6.615 1.00 98.69 257 HIS A C 1
ATOM 2001 O O . HIS A 1 257 ? 1.579 -5.363 -6.141 1.00 98.69 257 HIS A O 1
ATOM 2007 N N . ALA A 1 258 ? 0.548 -4.468 -7.927 1.00 98.12 258 ALA A N 1
ATOM 2008 C CA . ALA A 1 258 ? 1.349 -5.147 -8.947 1.00 98.12 258 ALA A CA 1
ATOM 2009 C C . ALA A 1 258 ? 2.505 -4.273 -9.481 1.00 98.12 258 ALA A C 1
ATOM 2011 O O . ALA A 1 258 ? 3.202 -4.657 -10.419 1.00 98.12 258 ALA A O 1
ATOM 2012 N N . GLY A 1 259 ? 2.735 -3.107 -8.870 1.00 96.12 259 GLY A N 1
ATOM 2013 C CA . GLY A 1 259 ? 3.702 -2.105 -9.304 1.00 96.12 259 GLY A CA 1
ATOM 2014 C C . GLY A 1 259 ? 3.126 -1.096 -10.292 1.00 96.12 259 GLY A C 1
ATOM 2015 O O . GLY A 1 259 ? 1.935 -1.099 -10.605 1.00 96.12 259 GLY A O 1
ATOM 2016 N N . THR A 1 260 ? 3.989 -0.210 -10.782 1.00 92.31 260 THR A N 1
ATOM 2017 C CA . THR A 1 260 ? 3.671 0.766 -11.835 1.00 92.31 260 THR A CA 1
ATOM 2018 C C . THR A 1 260 ? 4.661 0.635 -12.987 1.00 92.31 260 THR A C 1
ATOM 2020 O O . THR A 1 260 ? 5.855 0.447 -12.774 1.00 92.31 260 THR A O 1
ATOM 2023 N N . ALA A 1 261 ? 4.149 0.688 -14.212 1.00 88.44 261 ALA A N 1
ATOM 2024 C CA . ALA A 1 261 ? 4.897 0.580 -15.462 1.00 88.44 261 ALA A CA 1
ATOM 2025 C C . ALA A 1 261 ? 5.447 1.933 -15.933 1.00 88.44 261 ALA A C 1
ATOM 2027 O O . ALA A 1 261 ? 6.185 2.008 -16.914 1.00 88.44 261 ALA A O 1
ATOM 2028 N N . SER A 1 262 ? 5.083 3.008 -15.235 1.00 77.94 262 SER A N 1
ATOM 2029 C CA . SER A 1 262 ? 5.610 4.351 -15.431 1.00 77.94 262 SER A CA 1
ATOM 2030 C C . SER A 1 262 ? 5.977 4.976 -14.095 1.00 77.94 262 SER A C 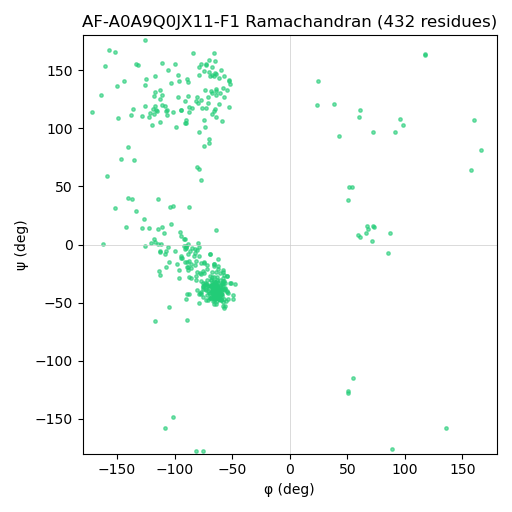1
ATOM 2032 O O . SER A 1 262 ? 5.427 4.633 -13.045 1.00 77.94 262 SER A O 1
ATOM 2034 N N . VAL A 1 263 ? 6.901 5.929 -14.128 1.00 69.56 263 VAL A N 1
ATOM 2035 C CA . VAL A 1 263 ? 7.267 6.688 -12.933 1.00 69.56 263 VAL A CA 1
ATOM 2036 C C . VAL A 1 263 ? 6.045 7.491 -12.459 1.00 69.56 263 VAL A C 1
ATOM 2038 O O . VAL A 1 263 ? 5.438 8.185 -13.282 1.00 69.56 263 VAL A O 1
ATOM 2041 N N . PRO A 1 264 ? 5.658 7.393 -11.169 1.00 56.28 264 PRO A N 1
ATOM 2042 C CA . PRO A 1 264 ? 4.510 8.118 -10.631 1.00 56.28 264 PRO A CA 1
ATOM 2043 C C . PRO A 1 264 ? 4.591 9.620 -10.926 1.00 56.28 264 PRO A C 1
ATOM 2045 O O . PRO A 1 264 ? 5.667 10.209 -10.832 1.00 56.28 264 PRO A O 1
ATOM 2048 N N . LEU A 1 265 ? 3.446 10.237 -11.243 1.00 55.19 265 LEU A N 1
ATOM 2049 C CA . LEU A 1 265 ? 3.292 11.683 -11.484 1.00 55.19 265 LEU A CA 1
ATOM 2050 C C . LEU A 1 265 ? 3.978 12.232 -12.753 1.00 55.19 265 LEU A C 1
ATOM 2052 O O . LEU A 1 265 ? 4.060 13.448 -12.930 1.00 55.19 265 LEU A O 1
ATOM 2056 N N . CYS A 1 266 ? 4.425 11.378 -13.678 1.00 55.16 266 CYS A N 1
ATOM 2057 C CA . CYS A 1 266 ? 4.886 11.817 -15.000 1.00 55.16 266 CYS A CA 1
ATOM 2058 C C . CYS A 1 266 ? 3.675 12.202 -15.884 1.00 55.16 266 CYS A C 1
ATOM 2060 O O . CYS A 1 266 ? 3.150 11.388 -16.636 1.00 55.16 266 CYS A O 1
ATOM 2062 N N . GLY A 1 267 ? 3.209 13.449 -15.749 1.00 56.97 267 GLY A N 1
ATOM 2063 C CA . GLY A 1 267 ? 2.401 14.172 -16.745 1.00 56.97 267 GLY A CA 1
ATOM 2064 C C . GLY A 1 267 ? 3.269 15.165 -17.539 1.00 56.97 267 GLY A C 1
ATOM 2065 O O . GLY A 1 267 ? 4.462 14.952 -17.706 1.00 56.97 267 GLY A O 1
ATOM 2066 N N . THR A 1 268 ? 2.750 16.311 -17.993 1.00 36.31 268 THR A N 1
ATOM 2067 C CA . THR A 1 268 ? 3.609 17.384 -18.550 1.00 36.31 268 THR A CA 1
ATOM 2068 C C . THR A 1 268 ? 4.232 18.236 -17.436 1.00 36.31 268 THR A C 1
ATOM 2070 O O . THR A 1 268 ? 3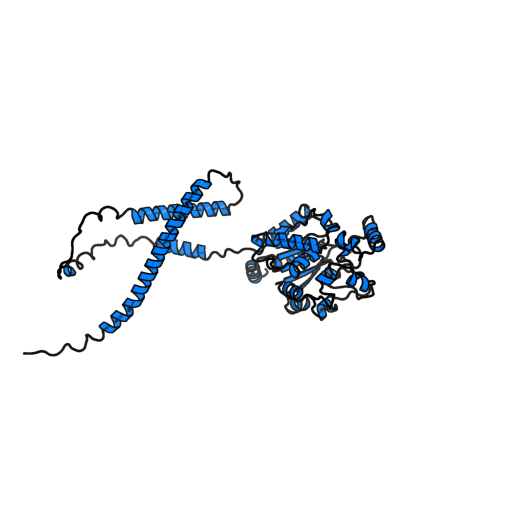.498 18.820 -16.643 1.00 36.31 268 THR A O 1
ATOM 2073 N N . GLY A 1 269 ? 5.567 18.362 -17.388 1.00 48.44 269 GLY A N 1
ATOM 2074 C CA . GLY A 1 269 ? 6.277 19.271 -16.468 1.00 48.44 269 GLY A CA 1
ATOM 2075 C C . GLY A 1 269 ? 7.508 18.665 -15.778 1.00 48.44 269 GLY A C 1
ATOM 2076 O O . GLY A 1 269 ? 8.087 17.689 -16.255 1.00 48.44 269 GLY A O 1
ATOM 2077 N N . ALA A 1 270 ? 7.903 19.245 -14.634 1.00 43.62 270 ALA A N 1
ATOM 2078 C CA . ALA A 1 270 ? 9.114 18.901 -13.868 1.00 43.62 270 ALA A CA 1
ATOM 2079 C C . ALA A 1 270 ? 9.195 17.426 -13.418 1.00 43.62 270 ALA A C 1
ATOM 2081 O O . ALA A 1 270 ? 10.284 16.894 -13.223 1.00 43.62 270 ALA A O 1
ATOM 2082 N N . PHE A 1 271 ? 8.060 16.738 -13.306 1.00 52.47 271 PHE A N 1
ATOM 2083 C CA . PHE A 1 271 ? 7.987 15.349 -12.850 1.00 52.47 271 PHE A CA 1
ATOM 2084 C C . PHE A 1 271 ? 8.376 14.319 -13.923 1.00 52.47 271 PHE A C 1
ATOM 2086 O O . PHE A 1 271 ? 8.897 13.260 -13.583 1.00 52.47 271 PHE A O 1
ATOM 2093 N N . CYS A 1 272 ? 8.259 14.640 -15.219 1.00 56.34 272 CYS A N 1
ATOM 2094 C CA . CYS A 1 272 ? 8.826 13.778 -16.264 1.00 56.34 272 CYS A CA 1
ATOM 2095 C C . CYS A 1 272 ? 10.347 13.912 -16.415 1.00 56.34 272 CYS A C 1
ATOM 2097 O O . CYS A 1 272 ? 10.986 13.009 -16.951 1.00 56.34 272 CYS A O 1
ATOM 2099 N N . ILE A 1 273 ? 10.953 14.969 -15.863 1.00 51.91 273 ILE A N 1
ATOM 2100 C CA . ILE A 1 273 ? 12.415 15.062 -15.733 1.00 51.91 273 ILE A CA 1
ATOM 2101 C C . ILE A 1 273 ? 12.914 13.997 -14.748 1.00 51.91 273 ILE A C 1
ATOM 2103 O O . ILE A 1 273 ? 13.945 13.380 -14.992 1.00 51.91 273 ILE A O 1
ATOM 2107 N N . ILE A 1 274 ? 12.161 13.722 -13.676 1.00 57.75 274 ILE A N 1
ATOM 2108 C CA . ILE A 1 274 ? 12.480 12.650 -12.720 1.00 57.75 274 ILE A CA 1
ATOM 2109 C C . ILE A 1 274 ? 12.409 11.287 -13.415 1.00 57.75 274 ILE A C 1
ATOM 2111 O O . ILE A 1 274 ? 13.308 10.469 -13.241 1.00 57.75 274 ILE A O 1
ATOM 2115 N N . ALA A 1 275 ? 11.388 11.057 -14.244 1.00 60.47 275 ALA A N 1
ATOM 2116 C CA . ALA A 1 275 ? 11.255 9.815 -15.000 1.00 60.47 275 ALA A CA 1
ATOM 2117 C C . ALA A 1 275 ? 12.428 9.576 -15.965 1.00 60.47 275 ALA A C 1
ATOM 2119 O O . ALA A 1 275 ? 13.023 8.498 -15.963 1.00 60.47 275 ALA A O 1
ATOM 2120 N N . ASP A 1 276 ? 12.807 10.602 -16.730 1.00 61.25 276 ASP A N 1
ATOM 2121 C CA . ASP A 1 276 ? 13.970 10.568 -17.620 1.00 61.25 276 ASP A CA 1
ATOM 2122 C C . ASP A 1 276 ? 15.278 10.368 -16.833 1.00 61.25 276 ASP A C 1
ATOM 2124 O O . ASP A 1 276 ? 16.127 9.563 -17.213 1.00 61.25 276 ASP A O 1
ATOM 2128 N N . HIS A 1 277 ? 15.419 11.019 -15.676 1.00 61.09 277 HIS A N 1
ATOM 2129 C CA . HIS A 1 277 ? 16.591 10.860 -14.820 1.00 61.09 277 HIS A CA 1
ATOM 2130 C C . HIS A 1 277 ? 16.691 9.449 -14.214 1.00 61.09 277 HIS A C 1
ATOM 2132 O O . HIS A 1 277 ? 17.793 8.905 -14.129 1.00 61.09 277 HIS A O 1
ATOM 2138 N N . LEU A 1 278 ? 15.570 8.832 -13.831 1.00 66.19 278 LEU A N 1
ATOM 2139 C CA . LEU A 1 278 ? 15.541 7.474 -13.282 1.00 66.19 278 LEU A CA 1
ATOM 2140 C C . LEU A 1 278 ? 15.867 6.411 -14.316 1.00 66.19 278 LEU A C 1
ATOM 2142 O O . LEU A 1 278 ? 16.628 5.487 -14.029 1.00 66.19 278 LEU A O 1
ATOM 2146 N N . LEU A 1 279 ? 15.329 6.564 -15.524 1.00 69.69 279 LEU A N 1
ATOM 2147 C CA . LEU A 1 279 ? 15.684 5.700 -16.641 1.00 69.69 279 LEU A CA 1
ATOM 2148 C C . LEU A 1 279 ? 17.173 5.855 -16.989 1.00 69.69 279 LEU A C 1
ATOM 2150 O O . LEU A 1 279 ? 17.856 4.851 -17.179 1.00 69.69 279 LEU A O 1
ATOM 2154 N N . LYS A 1 280 ? 17.714 7.083 -16.972 1.00 61.94 280 LYS A N 1
ATOM 2155 C CA . LYS A 1 280 ? 19.144 7.358 -17.219 1.00 61.94 280 LYS A CA 1
ATOM 2156 C C . LYS A 1 280 ? 20.088 6.835 -16.133 1.00 61.94 280 LYS A C 1
ATOM 2158 O O . LYS A 1 280 ? 21.198 6.429 -16.458 1.00 61.94 280 LYS A O 1
ATOM 2163 N N . LEU A 1 281 ? 19.681 6.849 -14.862 1.00 62.59 281 LEU A N 1
ATOM 2164 C CA . LEU A 1 281 ? 20.491 6.343 -13.742 1.00 62.59 281 LEU A CA 1
ATOM 2165 C C . LEU A 1 281 ? 20.413 4.821 -13.566 1.00 62.59 281 LEU A C 1
ATOM 2167 O O . LEU A 1 281 ? 21.136 4.268 -12.740 1.00 62.59 281 LEU A O 1
ATOM 2171 N N . GLY A 1 282 ? 19.540 4.146 -14.316 1.00 84.12 282 GLY A N 1
ATOM 2172 C CA . GLY A 1 282 ? 19.201 2.751 -14.076 1.00 84.12 282 GLY A CA 1
ATOM 2173 C C . GLY A 1 282 ? 18.346 2.633 -12.820 1.00 84.12 282 GLY A C 1
ATOM 2174 O O . GLY A 1 282 ? 18.856 2.583 -11.700 1.00 84.12 282 GLY A O 1
ATOM 2175 N N . VAL A 1 283 ? 17.028 2.565 -13.003 1.00 88.81 283 VAL A N 1
ATOM 2176 C CA . VAL A 1 283 ? 16.055 2.533 -11.900 1.00 88.81 283 VAL A CA 1
ATOM 2177 C C . VAL A 1 283 ? 16.272 1.380 -10.912 1.00 88.81 283 VAL A C 1
ATOM 2179 O O . VAL A 1 283 ? 15.952 1.503 -9.733 1.00 88.81 283 VAL A O 1
ATOM 2182 N N . TYR A 1 284 ? 16.873 0.287 -11.379 1.00 93.50 284 TYR A N 1
ATOM 2183 C CA . TYR A 1 284 ? 17.203 -0.899 -10.588 1.00 93.50 284 TYR A CA 1
ATOM 2184 C C . TYR A 1 284 ? 18.641 -0.906 -10.043 1.00 93.50 284 TYR A C 1
ATOM 2186 O O . TYR A 1 284 ? 19.104 -1.931 -9.547 1.00 93.50 284 TYR A O 1
ATOM 2194 N N . SER A 1 285 ? 19.369 0.211 -10.138 1.00 94.19 285 SER A N 1
ATOM 2195 C CA . SER A 1 285 ? 20.678 0.360 -9.495 1.00 94.19 285 SER A CA 1
ATOM 2196 C C . SER A 1 285 ? 20.539 0.451 -7.974 1.00 94.19 285 SER A C 1
ATOM 2198 O O . SER A 1 285 ? 19.566 1.009 -7.463 1.00 94.19 285 SER A O 1
ATOM 2200 N N . ASP A 1 286 ? 21.543 -0.040 -7.240 1.00 95.19 286 ASP A N 1
ATOM 2201 C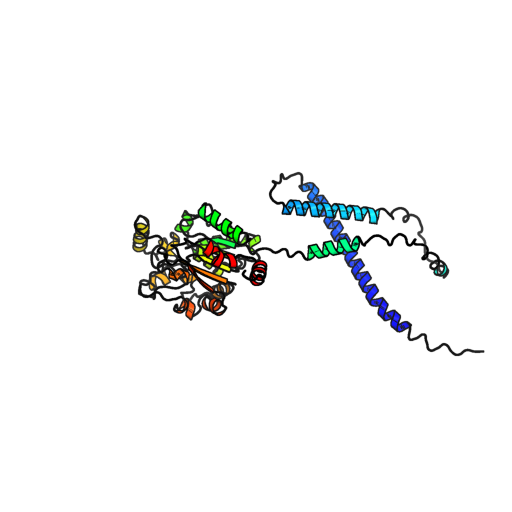 CA . ASP A 1 286 ? 21.532 -0.007 -5.770 1.00 95.19 286 ASP A CA 1
ATOM 2202 C C . ASP A 1 286 ? 21.389 1.426 -5.225 1.00 95.19 286 ASP A C 1
ATOM 2204 O O . ASP A 1 286 ? 20.705 1.639 -4.227 1.00 95.19 286 ASP A O 1
ATOM 2208 N N . TYR A 1 287 ? 21.967 2.424 -5.907 1.00 93.44 287 TYR A N 1
ATOM 2209 C CA . TYR A 1 287 ? 21.831 3.827 -5.512 1.00 93.44 287 TYR A CA 1
ATOM 2210 C C . TYR A 1 287 ? 20.379 4.307 -5.599 1.00 93.44 287 TYR A C 1
ATOM 2212 O O . TYR A 1 287 ? 19.860 4.848 -4.626 1.00 93.44 287 TYR A O 1
ATOM 2220 N N . VAL A 1 288 ? 19.704 4.092 -6.733 1.00 92.69 288 VAL A N 1
ATOM 2221 C CA . VAL A 1 288 ? 18.315 4.542 -6.911 1.00 92.69 288 VAL A CA 1
ATOM 2222 C C . VAL A 1 288 ? 17.375 3.795 -5.961 1.00 92.69 288 VAL A C 1
ATOM 2224 O O . VAL A 1 288 ? 16.554 4.432 -5.304 1.00 92.69 288 VAL A O 1
ATOM 2227 N N . GLN A 1 289 ? 17.547 2.478 -5.816 1.00 95.50 289 GLN A N 1
ATOM 2228 C CA . GLN A 1 289 ? 16.743 1.652 -4.905 1.00 95.50 289 GLN A CA 1
ATOM 2229 C C . GLN A 1 289 ? 16.872 2.075 -3.432 1.00 95.50 289 GLN A C 1
ATOM 2231 O O . GLN A 1 289 ? 15.911 1.940 -2.679 1.00 95.50 289 GLN A O 1
ATOM 2236 N N . ALA A 1 290 ? 18.026 2.616 -3.029 1.00 95.62 290 ALA A N 1
ATOM 2237 C CA . ALA A 1 290 ? 18.270 3.092 -1.667 1.00 95.62 290 ALA A CA 1
ATOM 2238 C C . ALA A 1 290 ? 17.816 4.542 -1.402 1.00 95.62 290 ALA A C 1
ATOM 2240 O O . ALA A 1 290 ? 17.705 4.929 -0.244 1.00 95.62 290 ALA A O 1
ATOM 2241 N N . HIS A 1 291 ? 17.568 5.351 -2.438 1.00 92.38 291 HIS A N 1
ATOM 2242 C CA . HIS A 1 291 ? 17.317 6.796 -2.282 1.00 92.38 291 HIS A CA 1
ATOM 2243 C C . HIS A 1 291 ? 16.015 7.285 -2.923 1.00 92.38 291 HIS A C 1
ATOM 2245 O O . HIS A 1 291 ? 15.711 8.476 -2.855 1.00 92.38 291 HIS A O 1
ATOM 2251 N N . LEU A 1 292 ? 15.252 6.405 -3.578 1.00 91.62 292 LEU A N 1
ATOM 2252 C CA . LEU A 1 292 ? 13.971 6.764 -4.170 1.00 91.62 292 LEU A CA 1
ATOM 2253 C C . LEU A 1 292 ? 12.916 5.682 -3.930 1.00 91.62 292 LEU A C 1
ATOM 2255 O O . LEU A 1 292 ? 12.939 4.620 -4.551 1.00 91.62 292 LEU A O 1
ATOM 2259 N N . ALA A 1 293 ? 11.917 6.001 -3.115 1.00 94.12 293 ALA A N 1
ATOM 2260 C CA . ALA A 1 293 ? 10.844 5.097 -2.725 1.00 94.12 293 ALA A CA 1
ATOM 2261 C C . ALA A 1 293 ? 10.053 4.530 -3.926 1.00 94.12 293 ALA A C 1
ATOM 2263 O O . ALA A 1 293 ? 9.917 3.306 -4.003 1.00 94.12 293 ALA A O 1
ATOM 2264 N N . PRO A 1 294 ? 9.619 5.343 -4.923 1.00 92.19 294 PRO A N 1
ATOM 2265 C CA . PRO A 1 294 ? 9.028 4.847 -6.171 1.00 92.19 294 PRO A CA 1
ATOM 2266 C C . PRO A 1 294 ? 9.763 3.723 -6.889 1.00 92.19 294 PRO A C 1
ATOM 2268 O O . PRO A 1 294 ? 9.135 2.873 -7.517 1.00 92.19 294 PRO A O 1
ATOM 2271 N N . SER A 1 295 ? 11.093 3.710 -6.819 1.00 93.56 295 SER A N 1
ATOM 2272 C CA . SER A 1 295 ? 11.883 2.707 -7.528 1.00 93.56 295 SER A CA 1
ATOM 2273 C C . SER A 1 295 ? 11.679 1.296 -6.965 1.00 93.56 295 SER A C 1
ATOM 2275 O O . SER A 1 295 ? 11.826 0.319 -7.700 1.00 93.56 295 SER A O 1
ATOM 2277 N N . GLY A 1 296 ? 11.253 1.181 -5.702 1.00 96.44 296 GLY A N 1
ATOM 2278 C CA . GLY A 1 296 ? 10.940 -0.090 -5.053 1.00 96.44 296 GLY A CA 1
ATOM 2279 C C . GLY A 1 296 ? 9.687 -0.782 -5.598 1.00 96.44 296 GLY A C 1
ATOM 2280 O O . GLY A 1 296 ? 9.430 -1.924 -5.232 1.00 96.44 296 GLY A O 1
ATOM 2281 N N . TYR A 1 297 ? 8.908 -0.124 -6.460 1.00 96.44 297 TYR A N 1
ATOM 2282 C CA . TYR A 1 297 ? 7.708 -0.700 -7.077 1.00 96.44 297 TYR A CA 1
ATOM 2283 C C . TYR A 1 297 ? 7.496 -0.284 -8.539 1.00 96.44 297 TYR A C 1
ATOM 2285 O O . TYR A 1 297 ? 6.414 -0.488 -9.097 1.00 96.44 297 TYR A O 1
ATOM 2293 N N . LEU A 1 298 ? 8.527 0.263 -9.188 1.00 94.44 298 LEU A N 1
ATOM 2294 C CA . LEU A 1 298 ? 8.528 0.418 -10.638 1.00 94.44 298 LEU A CA 1
ATOM 2295 C C . LEU A 1 298 ? 8.800 -0.951 -11.274 1.00 94.44 298 LEU A C 1
ATOM 2297 O O . LEU A 1 298 ? 9.869 -1.532 -11.086 1.00 94.44 298 LEU A O 1
ATOM 2301 N N . LYS A 1 299 ? 7.849 -1.460 -12.048 1.00 94.56 299 LYS A N 1
ATOM 2302 C CA . LYS A 1 299 ? 7.935 -2.747 -12.741 1.00 94.56 299 LYS A CA 1
ATOM 2303 C C . LYS A 1 299 ? 7.824 -2.477 -14.233 1.00 94.56 299 LYS A C 1
ATOM 2305 O O . LYS A 1 299 ? 6.760 -2.162 -14.727 1.00 94.56 299 LYS A O 1
ATOM 2310 N N . LEU A 1 300 ? 8.920 -2.511 -14.978 1.00 91.56 300 LEU A N 1
ATOM 2311 C CA . LEU A 1 300 ? 8.853 -2.266 -16.420 1.00 91.56 300 LEU A CA 1
ATOM 2312 C C . LEU A 1 300 ? 8.503 -3.583 -17.135 1.00 91.56 300 LEU A C 1
ATOM 2314 O O . LEU A 1 300 ? 9.316 -4.505 -17.075 1.00 91.56 300 LEU A O 1
ATOM 2318 N N . PRO A 1 301 ? 7.359 -3.696 -17.849 1.00 90.94 301 PRO A N 1
ATOM 2319 C CA . PRO A 1 301 ? 6.969 -4.946 -18.511 1.00 90.94 301 PRO A CA 1
ATOM 2320 C C . PRO A 1 301 ? 8.021 -5.447 -19.502 1.00 90.94 301 PRO A C 1
ATOM 2322 O O . PRO A 1 301 ? 8.207 -6.641 -19.668 1.00 90.94 301 PRO A O 1
ATOM 2325 N N . VAL A 1 302 ? 8.756 -4.537 -20.140 1.00 89.44 302 VAL A N 1
ATOM 2326 C CA . VAL A 1 302 ? 9.807 -4.863 -21.117 1.00 89.44 302 VAL A CA 1
ATOM 2327 C C . VAL A 1 302 ? 11.175 -5.167 -20.489 1.00 89.44 302 VAL A C 1
ATOM 2329 O O . VAL A 1 302 ? 12.104 -5.496 -21.218 1.00 89.44 302 VAL A O 1
ATOM 2332 N N . ASP A 1 303 ? 11.315 -5.058 -19.163 1.00 91.75 303 ASP A N 1
ATOM 2333 C CA . ASP A 1 303 ? 12.587 -5.244 -18.447 1.00 91.75 303 ASP A CA 1
ATOM 2334 C C . ASP A 1 303 ? 12.424 -6.064 -17.150 1.00 91.75 303 ASP A C 1
ATOM 2336 O O . ASP A 1 303 ? 13.037 -5.795 -16.112 1.00 91.75 303 ASP A O 1
ATOM 2340 N N . ILE A 1 304 ? 11.576 -7.097 -17.211 1.00 95.00 304 ILE A N 1
ATOM 2341 C CA . ILE A 1 304 ? 11.313 -8.018 -16.093 1.00 95.00 304 ILE A CA 1
ATOM 2342 C C . ILE A 1 304 ? 12.595 -8.662 -15.528 1.00 95.00 304 ILE A C 1
ATOM 2344 O O . ILE A 1 304 ? 12.715 -8.726 -14.303 1.00 95.00 304 ILE A O 1
ATOM 2348 N N . PRO A 1 305 ? 13.597 -9.080 -16.334 1.00 95.62 305 PRO A N 1
ATOM 2349 C CA . PRO A 1 305 ? 14.830 -9.643 -15.784 1.00 95.62 305 PRO A CA 1
ATOM 2350 C C . PRO A 1 305 ? 15.599 -8.688 -14.858 1.00 95.62 305 PRO A C 1
ATOM 2352 O O . PRO A 1 305 ? 16.054 -9.113 -13.794 1.00 95.62 305 PRO A O 1
ATOM 2355 N N . ASN A 1 306 ? 15.735 -7.401 -15.210 1.00 94.88 306 ASN A N 1
ATOM 2356 C CA . ASN A 1 306 ? 16.396 -6.436 -14.324 1.00 94.88 306 ASN A CA 1
ATOM 2357 C C . ASN A 1 306 ? 15.503 -6.035 -13.149 1.00 94.88 306 ASN A C 1
ATOM 2359 O O . ASN A 1 306 ? 16.022 -5.828 -12.053 1.00 94.88 306 ASN A O 1
ATOM 2363 N N . TYR A 1 307 ? 14.183 -5.981 -13.345 1.00 95.81 307 TYR A N 1
ATOM 2364 C CA . TYR A 1 307 ? 13.223 -5.780 -12.262 1.00 95.81 307 TYR A CA 1
ATOM 2365 C C . TYR A 1 307 ? 13.368 -6.856 -11.177 1.00 95.81 307 TYR A C 1
ATOM 2367 O O . TYR A 1 307 ? 13.620 -6.517 -10.023 1.00 95.81 307 TYR A O 1
ATOM 2375 N N . LEU A 1 308 ? 13.302 -8.141 -11.541 1.00 97.19 308 LEU A N 1
ATOM 2376 C CA . LEU A 1 308 ? 13.424 -9.251 -10.589 1.00 97.19 308 LEU A CA 1
ATOM 2377 C C . LEU A 1 308 ? 14.804 -9.290 -9.916 1.00 97.19 308 LEU A C 1
ATOM 2379 O O . LEU A 1 308 ? 14.917 -9.683 -8.759 1.00 97.19 308 LEU A O 1
ATOM 2383 N N . LYS A 1 309 ? 15.859 -8.870 -10.623 1.00 96.19 309 LYS A N 1
ATOM 2384 C CA . LYS A 1 309 ? 17.230 -8.870 -10.098 1.00 96.19 309 LYS A CA 1
ATOM 2385 C C . LYS A 1 309 ? 17.542 -7.676 -9.190 1.00 96.19 309 LYS A C 1
ATOM 2387 O O . LYS A 1 309 ? 18.303 -7.823 -8.234 1.00 96.19 309 LYS A O 1
ATOM 2392 N N . GLY A 1 310 ? 17.054 -6.486 -9.530 1.00 95.88 310 GLY A N 1
ATOM 2393 C CA . GLY A 1 310 ? 17.506 -5.233 -8.926 1.00 95.88 310 GLY A CA 1
ATOM 2394 C C . GLY A 1 310 ? 16.459 -4.502 -8.089 1.00 95.88 310 GLY A C 1
ATOM 2395 O O . GLY A 1 310 ? 16.846 -3.750 -7.197 1.00 95.88 310 GLY A O 1
ATOM 2396 N N . CYS A 1 311 ? 15.159 -4.729 -8.304 1.00 97.06 311 CYS A N 1
ATOM 2397 C CA . CYS A 1 311 ? 14.120 -4.120 -7.476 1.00 97.06 311 CYS A CA 1
ATOM 2398 C C . CYS A 1 311 ? 14.109 -4.755 -6.076 1.00 97.06 311 CYS A C 1
ATOM 2400 O O . CYS A 1 311 ? 13.943 -5.964 -5.931 1.00 97.06 311 CYS A O 1
ATOM 2402 N N . LYS A 1 312 ? 14.298 -3.944 -5.030 1.00 96.50 312 LYS A N 1
ATOM 2403 C CA . LYS A 1 312 ? 14.556 -4.448 -3.667 1.00 96.50 312 LYS A CA 1
ATOM 2404 C C . LYS A 1 312 ? 13.298 -4.722 -2.847 1.00 96.50 312 LYS A C 1
ATOM 2406 O O . LYS A 1 312 ? 13.389 -5.372 -1.809 1.00 96.50 312 LYS A O 1
ATOM 2411 N N . PHE A 1 313 ? 12.141 -4.226 -3.281 1.00 98.12 313 PHE A N 1
ATOM 2412 C CA . PHE A 1 313 ? 10.921 -4.261 -2.476 1.00 98.12 313 PHE A CA 1
ATOM 2413 C C . PHE A 1 313 ? 9.807 -5.093 -3.119 1.00 98.12 313 PHE A C 1
ATOM 2415 O O . PHE A 1 313 ? 9.471 -6.152 -2.594 1.00 98.12 313 PHE A O 1
ATOM 2422 N N . LEU A 1 314 ? 9.257 -4.672 -4.263 1.00 98.56 314 LEU A N 1
ATOM 2423 C CA . LEU A 1 314 ? 8.060 -5.301 -4.830 1.00 98.56 314 LEU A CA 1
ATOM 2424 C C . LEU A 1 314 ? 8.213 -6.803 -5.159 1.00 98.56 314 LEU A C 1
ATOM 2426 O O . LEU A 1 314 ? 7.309 -7.542 -4.776 1.00 98.56 314 LEU A O 1
ATOM 2430 N N . PRO A 1 315 ? 9.322 -7.302 -5.757 1.00 98.12 315 PRO A N 1
ATOM 2431 C CA . PRO A 1 315 ? 9.490 -8.742 -5.982 1.00 98.12 315 PRO A CA 1
ATOM 2432 C C . PRO A 1 315 ? 9.444 -9.575 -4.694 1.00 98.12 315 PRO A C 1
ATOM 2434 O O . PRO A 1 315 ? 8.931 -10.693 -4.705 1.00 98.12 315 PRO A O 1
ATOM 2437 N N . ASN A 1 316 ? 9.952 -9.026 -3.583 1.00 97.62 316 ASN A N 1
ATOM 2438 C CA . ASN A 1 316 ? 9.904 -9.675 -2.272 1.00 97.62 316 ASN A CA 1
ATOM 2439 C C . ASN A 1 316 ? 8.483 -9.640 -1.699 1.00 97.62 316 ASN A C 1
ATOM 2441 O O . ASN A 1 316 ? 7.970 -10.673 -1.278 1.00 97.62 316 ASN A O 1
ATOM 2445 N N . LEU A 1 317 ? 7.826 -8.473 -1.739 1.00 98.44 317 LEU A N 1
ATOM 2446 C CA . LEU A 1 317 ? 6.451 -8.305 -1.258 1.00 98.44 317 LEU A CA 1
ATOM 2447 C C . LEU A 1 317 ? 5.458 -9.200 -2.011 1.00 98.44 317 LEU A C 1
ATOM 2449 O O . LEU A 1 317 ? 4.519 -9.720 -1.430 1.00 98.44 317 LEU A O 1
ATOM 2453 N N . ASN A 1 318 ? 5.655 -9.399 -3.309 1.00 98.62 318 ASN A N 1
ATOM 2454 C CA . ASN A 1 318 ? 4.768 -10.213 -4.136 1.00 98.62 318 ASN A CA 1
ATOM 2455 C C . ASN A 1 318 ? 5.178 -11.692 -4.214 1.00 98.62 318 ASN A C 1
ATOM 2457 O O . ASN A 1 318 ? 4.540 -12.448 -4.947 1.00 98.62 318 ASN A O 1
ATOM 2461 N N . ASN A 1 319 ? 6.213 -12.125 -3.476 1.00 97.94 319 ASN A N 1
ATOM 2462 C CA . ASN A 1 319 ? 6.766 -13.482 -3.564 1.00 97.94 319 ASN A CA 1
ATOM 2463 C C . ASN A 1 319 ? 7.085 -13.900 -5.026 1.00 97.94 319 ASN A C 1
ATOM 2465 O O . ASN A 1 319 ? 6.877 -15.047 -5.427 1.00 97.94 319 ASN A O 1
ATOM 2469 N N . GLU A 1 320 ? 7.596 -12.978 -5.849 1.00 97.81 320 GLU A N 1
ATOM 2470 C CA . GLU A 1 320 ? 7.828 -13.220 -7.285 1.00 97.81 320 GLU A CA 1
ATOM 2471 C C . GLU A 1 320 ? 9.062 -14.097 -7.540 1.00 97.81 320 GLU A C 1
ATOM 2473 O O . GLU A 1 320 ? 9.144 -14.753 -8.575 1.00 97.81 320 GLU A O 1
ATOM 2478 N N . LEU A 1 321 ? 10.002 -14.151 -6.590 1.00 96.25 321 LEU A N 1
ATOM 2479 C CA . LEU A 1 321 ? 11.259 -14.897 -6.689 1.00 96.25 321 LEU A CA 1
ATOM 2480 C C . LEU A 1 321 ? 11.096 -16.338 -6.164 1.00 96.25 321 LEU A C 1
ATOM 2482 O O . LEU A 1 321 ? 11.024 -16.514 -4.946 1.00 96.25 321 LEU A O 1
ATOM 2486 N N . PRO A 1 322 ? 11.079 -17.377 -7.026 1.00 92.94 322 PRO A N 1
ATOM 2487 C CA . PRO A 1 322 ? 10.745 -18.746 -6.618 1.00 92.94 322 PRO A CA 1
ATOM 2488 C C . PRO A 1 322 ? 11.637 -19.313 -5.506 1.00 92.94 322 PRO A C 1
ATOM 2490 O O . PRO A 1 322 ? 11.130 -19.962 -4.594 1.00 92.94 322 PRO A O 1
ATOM 2493 N N . ASP A 1 323 ? 12.940 -19.023 -5.548 1.00 92.19 323 ASP A N 1
ATOM 2494 C CA . ASP A 1 323 ? 13.936 -19.600 -4.633 1.00 92.19 323 ASP A CA 1
ATOM 2495 C C . ASP A 1 323 ? 13.893 -19.014 -3.211 1.00 92.19 323 ASP A C 1
ATOM 2497 O O . ASP A 1 323 ? 14.465 -19.590 -2.287 1.00 92.19 323 ASP A O 1
ATOM 2501 N N . VAL A 1 324 ? 13.233 -17.865 -3.023 1.00 92.25 324 VAL A N 1
ATOM 2502 C CA . VAL A 1 324 ? 13.189 -17.139 -1.739 1.00 92.25 324 VAL A CA 1
ATOM 2503 C C . VAL A 1 324 ? 11.766 -16.801 -1.288 1.00 92.25 324 VAL A C 1
ATOM 2505 O O . VAL A 1 324 ? 11.588 -15.988 -0.381 1.00 92.25 324 VAL A O 1
ATOM 2508 N N . ARG A 1 325 ? 10.739 -17.419 -1.895 1.00 93.75 325 ARG A N 1
ATOM 2509 C CA . ARG A 1 325 ? 9.339 -17.222 -1.486 1.00 93.75 325 ARG A CA 1
ATOM 2510 C C . ARG A 1 325 ? 9.161 -17.517 -0.002 1.00 93.75 325 ARG A C 1
ATOM 2512 O O . ARG A 1 325 ? 9.573 -18.567 0.491 1.00 93.75 325 ARG A O 1
ATOM 2519 N N . ASN A 1 326 ? 8.470 -16.620 0.692 1.00 94.31 326 ASN A N 1
ATOM 2520 C CA . ASN A 1 326 ? 8.225 -16.742 2.119 1.00 94.31 326 ASN A CA 1
ATOM 2521 C C . ASN A 1 326 ? 6.763 -17.128 2.387 1.00 94.31 326 ASN A C 1
ATOM 2523 O O . ASN A 1 326 ? 5.839 -16.340 2.164 1.00 94.31 326 ASN A O 1
ATOM 2527 N N . ALA A 1 327 ? 6.550 -18.350 2.885 1.00 95.88 327 ALA A N 1
ATOM 2528 C CA . ALA A 1 327 ? 5.218 -18.875 3.189 1.00 95.88 327 ALA A CA 1
ATOM 2529 C C . ALA A 1 327 ? 4.491 -18.073 4.285 1.00 95.88 327 ALA A C 1
ATOM 2531 O O . ALA A 1 327 ? 3.264 -17.977 4.265 1.00 95.88 327 ALA A O 1
ATOM 2532 N N . THR A 1 328 ? 5.235 -17.441 5.196 1.00 96.75 328 THR A N 1
ATOM 2533 C CA . THR A 1 328 ? 4.669 -16.615 6.269 1.00 96.75 328 THR A CA 1
ATOM 2534 C C . THR A 1 328 ? 3.971 -15.370 5.718 1.00 96.75 328 THR A C 1
ATOM 2536 O O . THR A 1 328 ? 2.980 -14.921 6.290 1.00 96.75 328 THR A O 1
ATOM 2539 N N . TYR A 1 329 ? 4.431 -14.819 4.587 1.00 96.69 329 TYR A N 1
ATOM 2540 C CA . TYR A 1 329 ? 3.773 -13.666 3.954 1.00 96.69 329 TYR A CA 1
ATOM 2541 C C . TYR A 1 329 ? 2.377 -14.052 3.472 1.00 96.69 329 TYR A C 1
ATOM 2543 O O . TYR A 1 329 ? 1.400 -13.374 3.784 1.00 96.69 329 TYR A O 1
ATOM 2551 N N . LYS A 1 330 ? 2.273 -15.223 2.831 1.00 97.06 330 LYS A N 1
ATOM 2552 C CA . LYS A 1 330 ? 0.995 -15.808 2.430 1.00 97.06 330 LYS A CA 1
ATOM 2553 C C . LYS A 1 330 ? 0.072 -16.059 3.618 1.00 97.06 330 LYS A C 1
ATOM 2555 O O . LYS A 1 330 ? -1.105 -15.710 3.550 1.00 97.06 330 LYS A O 1
ATOM 2560 N N . GLU A 1 331 ? 0.582 -16.658 4.693 1.00 97.56 331 GLU A N 1
ATOM 2561 C CA . GLU A 1 331 ? -0.199 -16.924 5.906 1.00 97.56 331 GLU A CA 1
ATOM 2562 C C . GLU A 1 331 ? -0.785 -15.631 6.488 1.00 97.56 331 GLU A C 1
ATOM 2564 O O . GLU A 1 331 ? -1.991 -15.540 6.727 1.00 97.56 331 GLU A O 1
ATOM 2569 N N . ARG A 1 332 ? 0.054 -14.603 6.658 1.00 97.94 332 ARG A N 1
ATOM 2570 C CA . ARG A 1 332 ? -0.356 -13.325 7.246 1.00 97.94 332 ARG A CA 1
ATOM 2571 C C . ARG A 1 332 ? -1.315 -12.558 6.349 1.00 97.94 332 ARG A C 1
ATOM 2573 O O . ARG A 1 332 ? -2.344 -12.097 6.837 1.00 97.94 332 ARG A O 1
ATOM 2580 N N . PHE A 1 333 ? -1.046 -12.466 5.048 1.00 98.44 333 PHE A N 1
ATOM 2581 C CA . PHE A 1 333 ? -1.955 -11.794 4.122 1.00 98.44 333 PHE A CA 1
ATOM 2582 C C . PHE A 1 333 ? -3.313 -12.509 4.065 1.00 98.44 333 PHE A C 1
ATOM 2584 O O . PHE A 1 333 ? -4.353 -11.868 4.199 1.00 98.44 333 PHE A O 1
ATOM 2591 N N . SER A 1 334 ? -3.323 -13.847 4.024 1.00 97.81 334 SER A N 1
ATOM 2592 C CA . SER A 1 334 ? -4.557 -14.656 4.050 1.00 97.81 334 SER A CA 1
ATOM 2593 C C . SER A 1 334 ? -5.348 -14.559 5.361 1.00 97.81 334 SER A C 1
ATOM 2595 O O . SER A 1 334 ? -6.527 -14.925 5.407 1.00 97.81 334 SER A O 1
ATOM 2597 N N . SER A 1 335 ? -4.720 -14.078 6.438 1.00 97.44 335 SER A N 1
ATOM 2598 C CA . SER A 1 335 ? -5.366 -13.913 7.743 1.00 97.44 335 SER A CA 1
ATOM 2599 C C . SER A 1 335 ? -6.326 -12.720 7.803 1.00 97.44 335 SER A C 1
ATOM 2601 O O . SER A 1 335 ? -7.168 -12.669 8.706 1.00 97.44 335 SER A O 1
ATOM 2603 N N . LEU A 1 336 ? -6.257 -11.803 6.826 1.00 98.62 336 LEU A N 1
ATOM 2604 C CA . LEU A 1 336 ? -7.186 -10.682 6.714 1.00 98.62 336 LEU A CA 1
ATOM 2605 C C . LEU A 1 336 ? -8.638 -11.185 6.742 1.00 98.62 336 LEU A C 1
ATOM 2607 O O . LEU A 1 336 ? -8.999 -12.232 6.191 1.00 98.62 336 LEU A O 1
ATOM 2611 N N . GLN A 1 337 ? -9.498 -10.432 7.417 1.00 98.25 337 GLN A N 1
ATOM 2612 C CA . GLN A 1 337 ? -10.939 -10.657 7.416 1.00 98.25 337 GLN A CA 1
ATOM 2613 C C . GLN A 1 337 ? -11.555 -10.140 6.123 1.00 98.25 337 GLN A C 1
ATOM 2615 O O . GLN A 1 337 ? -12.388 -10.831 5.546 1.00 98.25 337 GLN A O 1
ATOM 2620 N N . ASN A 1 338 ? -11.129 -8.959 5.667 1.00 98.62 338 ASN A N 1
ATOM 2621 C CA . ASN A 1 338 ? -11.528 -8.390 4.385 1.00 98.62 338 ASN A CA 1
ATOM 2622 C C . ASN A 1 338 ? -10.367 -7.625 3.745 1.00 98.62 338 ASN A C 1
ATOM 2624 O O . ASN A 1 338 ? -9.649 -6.884 4.422 1.00 98.62 338 ASN A O 1
ATOM 2628 N N . LEU A 1 339 ? -10.245 -7.764 2.429 1.00 98.88 339 LEU A N 1
ATOM 2629 C CA . LEU A 1 339 ? -9.377 -6.964 1.576 1.00 98.88 339 LEU A CA 1
ATOM 2630 C C . LEU A 1 339 ? -10.259 -6.203 0.584 1.00 98.88 339 LEU A C 1
ATOM 2632 O O . LEU A 1 339 ? -10.884 -6.797 -0.291 1.00 98.88 339 LEU A O 1
ATOM 2636 N N . VAL A 1 340 ? -10.319 -4.886 0.723 1.00 98.88 340 VAL A N 1
ATOM 2637 C CA . VAL A 1 340 ? -11.138 -4.015 -0.120 1.00 98.88 340 VAL A CA 1
ATOM 2638 C C . VAL A 1 340 ? -10.218 -3.258 -1.057 1.00 98.88 340 VAL A C 1
ATOM 2640 O O . VAL A 1 340 ? -9.387 -2.479 -0.607 1.00 98.88 340 VAL A O 1
ATOM 2643 N N . LEU A 1 341 ? -10.353 -3.495 -2.356 1.00 98.94 341 LEU A N 1
ATOM 2644 C CA . LEU A 1 341 ? -9.494 -2.938 -3.391 1.00 98.94 341 LEU A CA 1
ATOM 2645 C C . LEU A 1 341 ? -10.303 -1.956 -4.240 1.00 98.94 341 LEU A C 1
ATOM 2647 O O . LEU A 1 341 ? -11.133 -2.363 -5.056 1.00 98.94 341 LEU A O 1
ATOM 2651 N N . ILE A 1 342 ? -10.075 -0.660 -4.040 1.00 98.88 342 ILE A N 1
ATOM 2652 C CA . ILE A 1 342 ? -10.792 0.417 -4.725 1.00 98.88 342 ILE A CA 1
ATOM 2653 C C . ILE A 1 342 ? -9.917 0.977 -5.849 1.00 98.88 342 ILE A C 1
ATOM 2655 O O . ILE A 1 342 ? -8.875 1.592 -5.608 1.00 98.88 342 ILE A O 1
ATOM 2659 N N . MET A 1 343 ? -10.372 0.773 -7.083 1.00 98.56 343 MET A N 1
ATOM 2660 C CA . MET A 1 343 ? -9.774 1.292 -8.309 1.00 98.56 343 MET A CA 1
ATOM 2661 C C . MET A 1 343 ? -10.574 2.487 -8.836 1.00 98.56 343 MET A C 1
ATOM 2663 O O . MET A 1 343 ? -11.804 2.452 -8.892 1.00 98.56 343 MET A O 1
ATOM 2667 N N . PHE A 1 344 ? -9.868 3.511 -9.304 1.00 98.38 344 PHE A N 1
ATOM 2668 C CA . PHE A 1 344 ? -10.451 4.721 -9.879 1.00 98.38 344 PHE A CA 1
ATOM 2669 C C . PHE A 1 344 ? -10.485 4.622 -11.407 1.00 98.38 344 PHE A C 1
ATOM 2671 O O . PHE A 1 344 ? -9.474 4.336 -12.049 1.00 98.38 344 PHE A O 1
ATOM 2678 N N . LYS A 1 345 ? -11.657 4.831 -12.016 1.00 97.00 345 LYS A N 1
ATOM 2679 C CA . LYS A 1 345 ? -11.854 4.639 -13.467 1.00 97.00 345 LYS A CA 1
ATOM 2680 C C . LYS A 1 345 ? -11.011 5.585 -14.319 1.00 97.00 345 LYS A C 1
ATOM 2682 O O . LYS A 1 345 ? -10.558 5.183 -15.392 1.00 97.00 345 LYS A O 1
ATOM 2687 N N . ASN A 1 346 ? -10.800 6.813 -13.853 1.00 94.88 346 ASN A N 1
ATOM 2688 C CA . ASN A 1 346 ? -10.076 7.858 -14.575 1.00 94.88 346 ASN A CA 1
ATOM 2689 C C . ASN A 1 346 ? -8.646 8.044 -14.041 1.00 94.88 346 ASN A C 1
ATOM 2691 O O . ASN A 1 346 ? -8.011 9.059 -14.308 1.00 94.88 346 ASN A O 1
ATOM 2695 N N . ASP A 1 347 ? -8.117 7.065 -13.301 1.00 93.12 347 ASP A N 1
ATOM 2696 C CA . ASP A 1 347 ? -6.747 7.120 -12.803 1.00 93.12 347 ASP A CA 1
ATOM 2697 C C . ASP A 1 347 ? -5.738 7.186 -13.959 1.00 93.12 347 ASP A C 1
ATOM 2699 O O . ASP A 1 347 ? -5.688 6.305 -14.820 1.00 93.12 347 ASP A O 1
ATOM 2703 N N . THR A 1 348 ? -4.943 8.253 -13.969 1.00 88.81 348 THR A N 1
ATOM 2704 C CA . THR A 1 348 ? -3.839 8.475 -14.915 1.00 88.81 348 THR A CA 1
ATOM 2705 C C . THR A 1 348 ? -2.475 8.482 -14.223 1.00 88.81 348 THR A C 1
ATOM 2707 O O . THR A 1 348 ? -1.451 8.660 -14.880 1.00 88.81 348 THR A O 1
ATOM 2710 N N . VAL A 1 349 ? -2.445 8.284 -12.900 1.00 89.12 349 VAL A N 1
ATOM 2711 C CA . VAL A 1 349 ? -1.220 8.229 -12.093 1.00 89.12 349 VAL A CA 1
ATOM 2712 C C . VAL A 1 349 ? -0.702 6.797 -12.026 1.00 89.12 349 VAL A C 1
ATOM 2714 O O . VAL A 1 349 ? 0.502 6.573 -12.158 1.00 89.12 349 VAL A O 1
ATOM 2717 N N . LEU A 1 350 ? -1.600 5.830 -11.831 1.00 92.12 350 LEU A N 1
ATOM 2718 C CA . LEU A 1 350 ? -1.269 4.410 -11.856 1.00 92.12 350 LEU A CA 1
ATOM 2719 C C . LEU A 1 350 ? -1.353 3.871 -13.278 1.00 92.12 350 LEU A C 1
ATOM 2721 O O . LEU A 1 350 ? -2.424 3.855 -13.882 1.00 92.12 350 LEU A O 1
ATOM 2725 N N . ILE A 1 351 ? -0.231 3.377 -13.797 1.00 91.00 351 ILE A N 1
ATOM 2726 C CA . ILE A 1 351 ? -0.163 2.786 -15.133 1.00 91.00 351 ILE A CA 1
ATOM 2727 C C . ILE A 1 351 ? 0.336 1.342 -15.002 1.00 91.00 351 ILE A C 1
ATOM 2729 O O . ILE A 1 351 ? 1.496 1.147 -14.646 1.00 91.00 351 ILE A O 1
ATOM 2733 N N . PRO A 1 352 ? -0.480 0.317 -15.294 1.00 94.56 352 PRO A N 1
ATOM 2734 C CA . PRO A 1 352 ? -1.919 0.387 -15.551 1.00 94.56 352 PRO A CA 1
ATOM 2735 C C . PRO A 1 352 ? -2.699 0.643 -14.249 1.00 94.56 352 PRO A C 1
ATOM 2737 O O . PRO A 1 352 ? -2.229 0.281 -13.173 1.00 94.56 352 PRO A O 1
ATOM 2740 N N . ARG A 1 353 ? -3.905 1.217 -14.326 1.00 95.31 353 ARG A N 1
ATOM 2741 C CA . ARG A 1 353 ? -4.747 1.499 -13.141 1.00 95.31 353 ARG A CA 1
ATOM 2742 C C . ARG A 1 353 ? -5.214 0.228 -12.428 1.00 95.31 353 ARG A C 1
ATOM 2744 O O . ARG A 1 353 ? -5.397 0.226 -11.209 1.00 95.31 353 ARG A O 1
ATOM 2751 N N . GLU A 1 354 ? -5.338 -0.863 -13.184 1.00 97.44 354 GLU A N 1
ATOM 2752 C CA . GLU A 1 354 ? -5.740 -2.196 -12.731 1.00 97.44 354 GLU A CA 1
ATOM 2753 C C . GLU A 1 354 ? -4.759 -2.798 -11.712 1.00 97.44 354 GLU A C 1
ATOM 2755 O O . GLU A 1 354 ? -5.129 -3.724 -10.993 1.00 97.44 354 GLU A O 1
ATOM 2760 N N . THR A 1 355 ? -3.563 -2.217 -11.543 1.00 97.88 355 THR A N 1
ATOM 2761 C CA . THR A 1 355 ? -2.657 -2.532 -10.423 1.00 97.88 355 THR A CA 1
ATOM 2762 C C . THR A 1 355 ? -3.332 -2.361 -9.054 1.00 97.88 355 THR A C 1
ATOM 2764 O O . THR A 1 355 ? -3.022 -3.106 -8.124 1.00 97.88 355 THR A O 1
ATOM 2767 N N . SER A 1 356 ? -4.341 -1.477 -8.958 1.00 98.50 356 SER A N 1
ATOM 2768 C CA . SER A 1 356 ? -5.239 -1.319 -7.794 1.00 98.50 356 SER A CA 1
ATOM 2769 C C . SER A 1 356 ? -5.922 -2.618 -7.386 1.00 98.50 356 SER A C 1
ATOM 2771 O O . SER A 1 356 ? -6.264 -2.806 -6.222 1.00 98.50 356 SER A O 1
ATOM 2773 N N . TRP A 1 357 ? -6.104 -3.520 -8.343 1.00 98.69 357 TRP A N 1
ATOM 2774 C CA . TRP A 1 357 ? -6.710 -4.831 -8.189 1.00 98.69 357 TRP A CA 1
ATOM 2775 C C . TRP A 1 357 ? -5.705 -5.971 -8.359 1.00 98.69 357 TRP A C 1
ATOM 2777 O O . TRP A 1 357 ? -6.136 -7.099 -8.524 1.00 98.69 357 TRP A O 1
ATOM 2787 N N . PHE A 1 358 ? -4.392 -5.713 -8.325 1.00 98.69 358 PHE A N 1
ATOM 2788 C CA . PHE A 1 358 ? -3.339 -6.678 -8.690 1.00 98.69 358 PHE A CA 1
ATOM 2789 C C . PHE A 1 358 ? -3.319 -7.092 -10.175 1.00 98.69 358 PHE A C 1
ATOM 2791 O O . PHE A 1 358 ? -2.577 -7.999 -10.544 1.00 98.69 358 PHE A O 1
ATOM 2798 N N . GLY A 1 359 ? -4.082 -6.425 -11.043 1.00 98.19 359 GLY A N 1
ATOM 2799 C CA . GLY A 1 359 ? -3.969 -6.599 -12.491 1.00 98.19 359 GLY A CA 1
ATOM 2800 C C . GLY A 1 359 ? -2.715 -5.921 -13.044 1.00 98.19 359 GLY A C 1
ATOM 2801 O O . GLY A 1 359 ? -2.250 -4.914 -12.505 1.00 98.19 359 GLY A O 1
ATOM 2802 N N . TYR A 1 360 ? -2.143 -6.462 -14.120 1.00 97.69 360 TYR A N 1
ATOM 2803 C CA . TYR A 1 360 ? -0.910 -5.917 -14.690 1.00 97.69 360 TYR A CA 1
ATOM 2804 C C . TYR A 1 360 ? -0.700 -6.260 -16.163 1.00 97.69 360 TYR A C 1
ATOM 2806 O O . TYR A 1 360 ? -1.375 -7.120 -16.720 1.00 97.69 360 TYR A O 1
ATOM 2814 N N . TYR A 1 361 ? 0.253 -5.589 -16.808 1.00 95.44 361 TYR A N 1
ATOM 2815 C CA . TYR A 1 361 ? 0.694 -5.967 -18.149 1.00 95.44 361 TYR A CA 1
ATOM 2816 C C . TYR A 1 361 ? 1.365 -7.349 -18.150 1.00 95.44 361 TYR A C 1
ATOM 2818 O O . TYR A 1 361 ? 2.038 -7.690 -17.174 1.00 95.44 361 TYR A O 1
ATOM 2826 N N . PRO A 1 362 ? 1.242 -8.127 -19.238 1.00 94.88 362 PRO A N 1
ATOM 2827 C CA . PRO A 1 362 ? 2.032 -9.337 -19.400 1.00 94.88 362 PRO A CA 1
ATOM 2828 C C . PRO A 1 362 ? 3.518 -9.010 -19.584 1.00 94.88 362 PRO A C 1
ATOM 2830 O O . PRO A 1 362 ? 3.895 -7.957 -20.112 1.00 94.88 362 PRO A O 1
ATOM 2833 N N . ASP A 1 363 ? 4.366 -9.955 -19.192 1.00 93.25 363 ASP A N 1
ATOM 2834 C CA . ASP A 1 363 ? 5.811 -9.838 -19.345 1.00 93.25 363 ASP A CA 1
ATOM 2835 C C . ASP A 1 363 ? 6.197 -9.633 -20.820 1.00 93.25 363 ASP A C 1
ATOM 2837 O O . ASP A 1 363 ? 5.710 -10.302 -21.732 1.00 93.25 363 ASP A O 1
ATOM 2841 N N . GLY A 1 364 ? 7.096 -8.684 -21.058 1.00 88.06 364 GLY A N 1
ATOM 2842 C CA . GLY A 1 364 ? 7.622 -8.322 -22.370 1.00 88.06 364 GLY A CA 1
ATOM 2843 C C . GLY A 1 364 ? 6.785 -7.321 -23.169 1.00 88.06 364 GLY A C 1
ATOM 2844 O O . GLY A 1 364 ? 7.262 -6.871 -24.211 1.00 88.06 364 GLY A O 1
ATOM 2845 N N . ALA A 1 365 ? 5.575 -6.936 -22.733 1.00 84.81 365 ALA A N 1
ATOM 2846 C CA . ALA A 1 365 ? 4.708 -6.090 -23.557 1.00 84.81 365 ALA A CA 1
ATOM 2847 C C . ALA A 1 365 ? 3.768 -5.161 -22.775 1.00 84.81 365 ALA A C 1
ATOM 2849 O O . ALA A 1 365 ? 3.030 -5.584 -21.893 1.00 84.81 365 ALA A O 1
ATOM 2850 N N . PHE A 1 366 ? 3.666 -3.908 -23.227 1.00 84.81 366 PHE A N 1
ATOM 2851 C CA . PHE A 1 366 ? 2.574 -2.992 -22.870 1.00 84.81 366 PHE A CA 1
ATOM 2852 C C . PHE A 1 366 ? 1.319 -3.323 -23.696 1.00 84.81 366 PHE A C 1
ATOM 2854 O O . PHE A 1 366 ? 0.926 -2.571 -24.586 1.00 84.81 366 PHE A O 1
ATOM 2861 N N . SER A 1 367 ? 0.760 -4.513 -23.480 1.00 84.75 367 SER A N 1
ATOM 2862 C CA . SER A 1 367 ? -0.397 -5.023 -24.231 1.00 84.75 367 SER A CA 1
ATOM 2863 C C . SER A 1 367 ? -1.667 -5.045 -23.371 1.00 84.75 367 SER A C 1
ATOM 2865 O O . SER A 1 367 ? -1.773 -4.270 -22.423 1.00 84.75 367 SER A O 1
ATOM 2867 N N . ALA A 1 368 ? -2.662 -5.869 -23.716 1.00 91.50 368 ALA A N 1
ATOM 2868 C CA . ALA A 1 368 ? -3.885 -5.979 -22.927 1.00 91.50 368 ALA A CA 1
ATOM 2869 C C . ALA A 1 368 ? -3.548 -6.361 -21.476 1.00 91.50 368 ALA A C 1
ATOM 2871 O O . ALA A 1 368 ? -2.819 -7.321 -21.233 1.00 91.50 368 ALA A O 1
ATOM 2872 N N . VAL A 1 369 ? -4.051 -5.570 -20.529 1.00 94.94 369 VAL A N 1
ATOM 2873 C CA . VAL A 1 369 ? -3.812 -5.764 -19.097 1.00 94.94 369 VAL A CA 1
ATOM 2874 C C . VAL A 1 369 ? -4.504 -7.045 -18.638 1.00 94.94 369 VAL A C 1
ATOM 2876 O O . VAL A 1 369 ? -5.687 -7.237 -18.909 1.00 94.94 369 VAL A O 1
ATOM 2879 N N . LEU A 1 370 ? -3.760 -7.896 -17.937 1.00 97.44 370 LEU A N 1
ATOM 2880 C CA . LEU A 1 370 ? -4.268 -9.093 -17.284 1.00 97.44 370 LEU A CA 1
ATOM 2881 C C . LEU A 1 370 ? -5.067 -8.689 -16.047 1.00 97.44 370 LEU A C 1
ATOM 2883 O O . LEU A 1 370 ? -4.602 -7.894 -15.221 1.00 97.44 370 LEU A O 1
ATOM 2887 N N . SER A 1 371 ? -6.253 -9.265 -15.899 1.00 97.56 371 SER A N 1
ATOM 2888 C CA . SER A 1 371 ? -6.998 -9.215 -14.643 1.00 97.56 371 SER A CA 1
ATOM 2889 C C . SER A 1 371 ? -6.236 -9.969 -13.541 1.00 97.56 371 SER A C 1
ATOM 2891 O O . SER A 1 371 ? -5.411 -10.832 -13.856 1.00 97.56 371 SER A O 1
ATOM 2893 N N . PRO A 1 372 ? -6.491 -9.694 -12.247 1.00 96.06 372 PRO A N 1
ATOM 2894 C CA . PRO A 1 372 ? -5.831 -10.410 -11.157 1.00 96.06 372 PRO A CA 1
ATOM 2895 C C . PRO A 1 372 ? -5.883 -11.928 -11.327 1.00 96.06 372 PRO A C 1
ATOM 2897 O O . PRO A 1 372 ? -4.852 -12.576 -11.175 1.00 96.06 372 PRO A O 1
ATOM 2900 N N . GLN A 1 373 ? -7.035 -12.482 -11.722 1.00 97.94 373 GLN A N 1
ATOM 2901 C CA . GLN A 1 373 ? -7.250 -13.925 -11.876 1.00 97.94 373 GLN A CA 1
ATOM 2902 C C . GLN A 1 373 ? -6.425 -14.569 -13.000 1.00 97.94 373 GLN A C 1
ATOM 2904 O O . GLN A 1 373 ? -6.264 -15.788 -13.015 1.00 97.94 373 GLN A O 1
ATOM 2909 N N . GLU A 1 374 ? -5.891 -13.771 -13.923 1.00 97.75 374 GLU A N 1
ATOM 2910 C CA . GLU A 1 374 ? -5.033 -14.226 -15.020 1.00 97.75 374 GLU A CA 1
ATOM 2911 C C . GLU A 1 374 ? -3.539 -14.129 -14.672 1.00 97.75 374 GLU A C 1
ATOM 2913 O O . GLU A 1 374 ? -2.697 -14.644 -15.408 1.00 97.75 374 GLU A O 1
ATOM 2918 N N . THR A 1 375 ? -3.184 -13.481 -13.557 1.00 97.19 375 THR A N 1
ATOM 2919 C CA . THR A 1 375 ? -1.782 -13.323 -13.149 1.00 97.19 375 THR A CA 1
ATOM 2920 C C . THR A 1 375 ? -1.223 -14.593 -12.491 1.00 97.19 375 THR A C 1
ATOM 2922 O O . THR A 1 375 ? -1.935 -15.254 -11.727 1.00 97.19 375 THR A O 1
ATOM 2925 N N . PRO A 1 376 ? 0.075 -14.912 -12.677 1.00 96.44 376 PRO A N 1
ATOM 2926 C CA . PRO A 1 376 ? 0.721 -16.021 -11.968 1.00 96.44 376 PRO A CA 1
ATOM 2927 C C . PRO A 1 376 ? 0.619 -15.908 -10.440 1.00 96.44 376 PRO A C 1
ATOM 2929 O O . PRO A 1 376 ? 0.345 -16.901 -9.770 1.00 96.44 376 PRO A O 1
ATOM 2932 N N . LEU A 1 377 ? 0.740 -14.687 -9.898 1.00 97.62 377 LEU A N 1
ATOM 2933 C CA . LEU A 1 377 ? 0.604 -14.399 -8.465 1.00 97.62 377 LEU A CA 1
ATOM 2934 C C . LEU A 1 377 ? -0.717 -14.916 -7.890 1.00 97.62 377 LEU A C 1
ATOM 2936 O O . LEU A 1 377 ? -0.730 -15.469 -6.789 1.00 97.62 377 LEU A O 1
ATOM 2940 N N . TYR A 1 378 ? -1.814 -14.743 -8.629 1.00 98.50 378 TYR A N 1
ATOM 2941 C CA . TYR A 1 378 ? -3.128 -15.230 -8.228 1.00 98.50 378 TYR A CA 1
ATOM 2942 C C . TYR A 1 378 ? -3.287 -16.726 -8.500 1.00 98.50 378 TYR A C 1
ATOM 2944 O O . TYR A 1 378 ? -3.675 -17.473 -7.604 1.00 98.50 378 TYR A O 1
ATOM 2952 N N . VAL A 1 379 ? -2.980 -17.180 -9.720 1.00 98.38 379 VAL A N 1
ATOM 2953 C CA . VAL A 1 379 ? -3.221 -18.568 -10.157 1.00 98.38 379 VAL A CA 1
ATOM 2954 C C . VAL A 1 379 ? -2.472 -19.571 -9.279 1.00 98.38 379 VAL A C 1
ATOM 2956 O O . VAL A 1 379 ? -3.039 -20.584 -8.871 1.00 98.38 379 VAL A O 1
ATOM 2959 N N . GLU A 1 380 ? -1.218 -19.271 -8.950 1.00 97.75 380 GLU A N 1
ATOM 2960 C CA . GLU A 1 380 ? -0.375 -20.081 -8.066 1.00 97.75 380 GLU A CA 1
ATOM 2961 C C . GLU A 1 380 ? -0.464 -19.652 -6.589 1.00 97.75 380 GLU A C 1
ATOM 2963 O O . GLU A 1 380 ? 0.166 -20.257 -5.719 1.00 97.75 380 GLU A O 1
ATOM 2968 N N . ASP A 1 381 ? -1.251 -18.617 -6.295 1.00 97.94 381 ASP A N 1
ATOM 2969 C CA . ASP A 1 381 ? -1.564 -18.128 -4.955 1.00 97.94 381 ASP A CA 1
ATOM 2970 C C . ASP A 1 381 ? -0.318 -17.806 -4.102 1.00 97.94 381 ASP A C 1
ATOM 2972 O O . ASP A 1 381 ? -0.194 -18.255 -2.956 1.00 97.94 381 ASP A O 1
ATOM 2976 N N . TRP A 1 382 ? 0.623 -17.034 -4.662 1.00 98.25 382 TRP A N 1
ATOM 2977 C CA . TRP A 1 382 ? 1.945 -16.756 -4.067 1.00 98.25 382 TRP A CA 1
ATOM 2978 C C . TRP A 1 382 ? 1.884 -16.021 -2.727 1.00 98.25 382 TRP A C 1
ATOM 2980 O O . TRP A 1 382 ? 2.718 -16.254 -1.850 1.00 98.25 382 TRP A O 1
ATOM 2990 N N . ILE A 1 383 ? 0.891 -15.149 -2.567 1.00 98.19 383 ILE A N 1
ATOM 2991 C CA . ILE A 1 383 ? 0.671 -14.352 -1.352 1.00 98.19 383 ILE A CA 1
ATOM 2992 C C . ILE A 1 383 ? -0.662 -14.675 -0.669 1.00 98.19 383 ILE A C 1
ATOM 2994 O O . ILE A 1 383 ? -1.004 -14.041 0.317 1.00 98.19 383 ILE A O 1
ATOM 2998 N N . GLY A 1 384 ? -1.448 -15.633 -1.172 1.00 98.19 384 GLY A N 1
ATOM 2999 C CA . GLY A 1 384 ? -2.755 -15.946 -0.579 1.00 98.19 384 GLY A CA 1
ATOM 3000 C C . GLY A 1 384 ? -3.929 -15.107 -1.091 1.00 98.19 384 GLY A C 1
ATOM 3001 O O . GLY A 1 384 ? -5.021 -15.176 -0.526 1.00 98.19 384 GLY A O 1
ATOM 3002 N N . LEU A 1 385 ? -3.737 -14.310 -2.150 1.00 98.69 385 LEU A N 1
ATOM 3003 C CA . LEU A 1 385 ? -4.803 -13.494 -2.738 1.00 98.69 385 LEU A CA 1
ATOM 3004 C C . LEU A 1 385 ? -5.964 -14.354 -3.258 1.00 98.69 385 LEU A C 1
ATOM 3006 O O . LEU A 1 385 ? -7.119 -14.023 -3.000 1.00 98.69 385 LEU A O 1
ATOM 3010 N N . LYS A 1 386 ? -5.672 -15.475 -3.927 1.00 98.62 386 LYS A N 1
ATOM 3011 C CA . LYS A 1 386 ? -6.704 -16.411 -4.388 1.00 98.62 386 LYS A CA 1
ATOM 3012 C C . LYS A 1 386 ? -7.387 -17.085 -3.205 1.00 98.62 386 LYS A C 1
ATOM 3014 O O . LYS A 1 386 ? -8.603 -17.218 -3.207 1.00 98.62 386 LYS A O 1
ATOM 3019 N N . THR A 1 387 ? -6.633 -17.450 -2.166 1.00 98.50 387 THR A N 1
ATOM 3020 C CA . THR A 1 387 ? -7.211 -18.000 -0.927 1.00 98.50 387 THR A CA 1
ATOM 3021 C C . THR A 1 387 ? -8.203 -17.025 -0.272 1.00 98.50 387 THR A C 1
ATOM 3023 O O . THR A 1 387 ? -9.277 -17.441 0.166 1.00 98.50 387 THR A O 1
ATOM 3026 N N . LEU A 1 388 ? -7.887 -15.726 -0.216 1.00 98.25 388 LEU A N 1
ATOM 3027 C CA . LEU A 1 388 ? -8.811 -14.702 0.290 1.00 98.25 388 LEU A CA 1
ATOM 3028 C C . LEU A 1 388 ? -10.042 -14.528 -0.607 1.00 98.25 388 LEU A C 1
ATOM 3030 O O . LEU A 1 388 ? -11.151 -14.362 -0.091 1.00 98.25 388 LEU A O 1
ATOM 3034 N N . ASP A 1 389 ? -9.846 -14.521 -1.926 1.00 98.62 389 ASP A N 1
ATOM 3035 C CA . ASP A 1 389 ? -10.920 -14.295 -2.898 1.00 98.62 389 ASP A CA 1
ATOM 3036 C C . ASP A 1 389 ? -11.904 -15.472 -2.914 1.00 98.62 389 ASP A C 1
ATOM 3038 O O . ASP A 1 389 ? -13.106 -15.274 -2.744 1.00 98.62 389 ASP A O 1
ATOM 3042 N N . ASP A 1 390 ? -11.394 -16.709 -2.943 1.00 98.56 390 ASP A N 1
ATOM 3043 C CA . ASP A 1 390 ? -12.193 -17.938 -2.834 1.00 98.56 390 ASP A CA 1
ATOM 3044 C C . ASP A 1 390 ? -13.006 -17.980 -1.522 1.00 98.56 390 ASP A C 1
ATOM 3046 O O . ASP A 1 390 ? -14.114 -18.517 -1.480 1.00 98.56 390 ASP A O 1
ATOM 3050 N N . ALA A 1 391 ? -12.483 -17.382 -0.443 1.00 98.38 391 ALA A N 1
ATOM 3051 C CA . ALA A 1 391 ? -13.181 -17.238 0.836 1.00 98.38 391 ALA A CA 1
ATOM 3052 C C . ALA A 1 391 ? -14.202 -16.078 0.864 1.00 98.38 391 ALA A C 1
ATOM 3054 O O . ALA A 1 391 ? -14.818 -15.823 1.902 1.00 98.38 391 ALA A O 1
ATOM 3055 N N . GLY A 1 392 ? -14.375 -15.347 -0.241 1.00 98.25 392 GLY A N 1
ATOM 3056 C CA . GLY A 1 392 ? -15.293 -14.214 -0.371 1.00 98.25 392 GLY A CA 1
ATOM 3057 C C . GLY A 1 392 ? -14.850 -12.953 0.376 1.00 98.25 392 GLY A C 1
ATOM 3058 O O . GLY A 1 392 ? -15.670 -12.054 0.601 1.00 98.25 392 GLY A O 1
ATOM 3059 N N . LYS A 1 393 ? -13.576 -12.878 0.778 1.00 98.56 393 LYS A N 1
ATOM 3060 C CA . LYS A 1 393 ? -13.019 -11.792 1.599 1.00 98.56 393 LYS A CA 1
ATOM 3061 C C . LYS A 1 393 ? -12.433 -10.645 0.781 1.00 98.56 393 LYS A C 1
ATOM 3063 O O . LYS A 1 393 ? -12.198 -9.575 1.339 1.00 98.56 393 LYS A O 1
ATOM 3068 N N . VAL A 1 394 ? -12.203 -10.840 -0.517 1.00 98.81 394 VAL A N 1
ATOM 3069 C CA . VAL A 1 394 ? -11.735 -9.778 -1.418 1.00 98.81 394 VAL A CA 1
ATOM 3070 C C . VAL A 1 394 ? -12.929 -9.039 -2.020 1.00 98.81 394 VAL A C 1
ATOM 3072 O O . VAL A 1 394 ? -13.977 -9.630 -2.299 1.00 98.81 394 VAL A O 1
ATOM 3075 N N . LYS A 1 395 ? -12.797 -7.720 -2.181 1.00 98.62 395 LYS A N 1
ATOM 3076 C CA . LYS A 1 395 ? -13.772 -6.856 -2.855 1.00 98.62 395 LYS A CA 1
ATOM 3077 C C . LYS A 1 395 ? -13.063 -6.020 -3.906 1.00 98.62 395 LYS A C 1
ATOM 3079 O O . LYS A 1 395 ? -12.310 -5.114 -3.564 1.00 98.62 395 LYS A O 1
ATOM 3084 N N . PHE A 1 396 ? -13.336 -6.308 -5.172 1.00 98.69 396 PHE A N 1
ATOM 3085 C CA . PHE A 1 396 ? -12.867 -5.516 -6.305 1.00 98.69 396 PHE A CA 1
ATOM 3086 C C . PHE A 1 396 ? -13.903 -4.433 -6.617 1.00 98.69 396 PHE A C 1
ATOM 3088 O O . PHE A 1 396 ? -14.979 -4.722 -7.136 1.00 98.69 396 PHE A O 1
ATOM 3095 N N . ILE A 1 397 ? -13.607 -3.188 -6.246 1.00 98.69 397 ILE A N 1
ATOM 3096 C CA . ILE A 1 397 ? -14.539 -2.056 -6.320 1.00 98.69 397 ILE A CA 1
ATOM 3097 C C . ILE A 1 397 ? -14.000 -1.013 -7.291 1.00 98.69 397 ILE A C 1
ATOM 3099 O O . ILE A 1 397 ? -12.825 -0.654 -7.236 1.00 98.69 397 ILE A O 1
ATOM 3103 N N . SER A 1 398 ? -14.846 -0.557 -8.216 1.00 98.12 398 SER A N 1
ATOM 3104 C CA . SER A 1 398 ? -14.485 0.447 -9.216 1.00 98.12 398 SER A CA 1
ATOM 3105 C C . SER A 1 398 ? -15.356 1.681 -9.049 1.00 98.12 398 SER A C 1
ATOM 3107 O O . SER A 1 398 ? -16.568 1.619 -9.259 1.00 98.12 398 SER A O 1
ATOM 3109 N N . VAL A 1 399 ? -14.725 2.803 -8.722 1.00 98.44 399 VAL A N 1
ATOM 3110 C CA . VAL A 1 399 ? -15.389 4.093 -8.507 1.00 98.44 399 VAL A CA 1
ATOM 3111 C C . VAL A 1 399 ? -15.038 5.072 -9.623 1.00 98.44 399 VAL A C 1
ATOM 3113 O O . VAL A 1 399 ? -14.028 4.926 -10.318 1.00 98.44 399 VAL A O 1
ATOM 3116 N N . SER A 1 400 ? -15.902 6.059 -9.836 1.00 97.56 400 SER A N 1
ATOM 3117 C CA . SER A 1 400 ? -15.624 7.151 -10.774 1.00 97.56 400 SER A CA 1
ATOM 3118 C C . SER A 1 400 ? -14.648 8.150 -10.149 1.00 97.56 400 SER A C 1
ATOM 3120 O O . SER A 1 400 ? -14.598 8.268 -8.929 1.00 97.56 400 SER A O 1
ATOM 3122 N N . GLY A 1 401 ? -13.911 8.887 -10.979 1.00 95.19 401 GLY A N 1
ATOM 3123 C CA . GLY A 1 401 ? -12.967 9.907 -10.519 1.00 95.19 401 GLY A CA 1
ATOM 3124 C C . GLY A 1 401 ? -11.524 9.606 -10.907 1.00 95.19 401 GLY A C 1
ATOM 3125 O O . GLY A 1 401 ? -11.187 8.488 -11.313 1.00 95.19 401 GLY A O 1
ATOM 3126 N N . ASP A 1 402 ? -10.701 10.648 -10.814 1.00 96.12 402 ASP A N 1
ATOM 3127 C CA . ASP A 1 402 ? -9.251 10.588 -10.996 1.00 96.12 402 ASP A CA 1
ATOM 3128 C C . ASP A 1 402 ? -8.570 9.950 -9.766 1.00 96.12 402 ASP A C 1
ATOM 3130 O O . ASP A 1 402 ? -9.230 9.518 -8.819 1.00 96.12 402 ASP A O 1
ATOM 3134 N N . HIS A 1 403 ? -7.236 9.877 -9.762 1.00 95.69 403 HIS A N 1
ATOM 3135 C CA . HIS A 1 403 ? -6.458 9.249 -8.688 1.00 95.69 403 HIS A CA 1
ATOM 3136 C C . HIS A 1 403 ? -6.821 9.807 -7.299 1.00 95.69 403 HIS A C 1
ATOM 3138 O O . HIS A 1 403 ? -6.636 10.995 -7.040 1.00 95.69 403 HIS A O 1
ATOM 3144 N N . LEU A 1 404 ? -7.319 8.938 -6.407 1.00 96.31 404 LEU A N 1
ATOM 3145 C CA . LEU A 1 404 ? -7.782 9.261 -5.045 1.00 96.31 404 LEU A CA 1
ATOM 3146 C C . LEU A 1 404 ? -8.949 10.263 -4.946 1.00 96.31 404 LEU A C 1
ATOM 3148 O O . LEU A 1 404 ? -9.347 10.618 -3.837 1.00 96.31 404 LEU A O 1
ATOM 3152 N N . ALA A 1 405 ? -9.553 10.669 -6.064 1.00 96.00 405 ALA A N 1
ATOM 3153 C CA . ALA A 1 405 ? -10.707 11.563 -6.088 1.00 96.00 405 ALA A CA 1
ATOM 3154 C C . ALA A 1 405 ? -12.004 10.787 -5.796 1.00 96.00 405 ALA A C 1
ATOM 3156 O O . ALA A 1 405 ? -12.848 10.602 -6.671 1.00 96.00 405 ALA A O 1
ATOM 3157 N N . ILE A 1 406 ? -12.132 10.281 -4.566 1.00 96.50 406 ILE A N 1
ATOM 3158 C CA . ILE A 1 406 ? -13.288 9.497 -4.117 1.00 96.50 406 ILE A CA 1
ATOM 3159 C C . ILE A 1 406 ? -14.381 10.404 -3.552 1.00 96.50 406 ILE A C 1
ATOM 3161 O O . ILE A 1 406 ? -14.098 11.364 -2.837 1.00 96.50 406 ILE A O 1
ATOM 3165 N N . SER A 1 407 ? -15.641 10.096 -3.862 1.00 97.06 407 SER A N 1
ATOM 3166 C CA . SER A 1 407 ? -16.781 10.813 -3.293 1.00 97.06 407 SER A CA 1
ATOM 3167 C C . SER A 1 407 ? -17.087 10.351 -1.863 1.00 97.06 407 SER A C 1
ATOM 3169 O O . SER A 1 407 ? -16.875 9.189 -1.511 1.00 97.06 407 SER A O 1
ATOM 3171 N N . ASP A 1 408 ? -17.674 11.228 -1.045 1.00 95.94 408 ASP A N 1
ATOM 3172 C CA . ASP A 1 408 ? -18.149 10.858 0.297 1.00 95.94 408 ASP A CA 1
ATOM 3173 C C . ASP A 1 408 ? -19.186 9.723 0.257 1.00 95.94 408 ASP A C 1
ATOM 3175 O O . ASP A 1 408 ? -19.243 8.906 1.176 1.00 95.94 408 ASP A O 1
ATOM 3179 N N . SER A 1 409 ? -20.014 9.657 -0.794 1.00 97.12 409 SER A N 1
ATOM 3180 C CA . SER A 1 409 ? -20.967 8.559 -0.995 1.00 97.12 409 SER A CA 1
ATOM 3181 C C . SER A 1 409 ? -20.258 7.230 -1.232 1.00 97.12 409 SER A C 1
ATOM 3183 O O . SER A 1 409 ? -20.592 6.253 -0.568 1.00 97.12 409 SER A O 1
ATOM 3185 N N . ASP A 1 410 ? -19.238 7.206 -2.094 1.00 97.75 410 ASP A N 1
ATOM 3186 C CA . ASP A 1 410 ? -18.469 5.988 -2.365 1.00 97.75 410 ASP A CA 1
ATOM 3187 C C . ASP A 1 410 ? -17.668 5.554 -1.128 1.00 97.75 410 ASP A C 1
ATOM 3189 O O . ASP A 1 410 ? -17.576 4.365 -0.834 1.00 97.75 410 ASP A O 1
ATOM 3193 N N . LEU A 1 411 ? -17.126 6.500 -0.348 1.00 96.44 411 LEU A N 1
ATOM 3194 C CA . LEU A 1 411 ? -16.475 6.185 0.929 1.00 96.44 411 LEU A CA 1
ATOM 3195 C C . LEU A 1 411 ? -17.443 5.505 1.901 1.00 96.44 411 LEU A C 1
ATOM 3197 O O . LEU A 1 411 ? -17.097 4.478 2.491 1.00 96.44 411 LEU A O 1
ATOM 3201 N N . LYS A 1 412 ? -18.651 6.058 2.058 1.00 97.00 412 LYS A N 1
ATOM 3202 C CA . LYS A 1 412 ? -19.696 5.494 2.927 1.00 97.00 412 LYS A CA 1
ATOM 3203 C C . LYS A 1 412 ? -20.159 4.117 2.471 1.00 97.00 412 LYS A C 1
ATOM 3205 O O . LYS A 1 412 ? -20.461 3.281 3.312 1.00 97.00 412 LYS A O 1
ATOM 3210 N N . GLU A 1 413 ? -20.224 3.884 1.167 1.00 97.62 413 GLU A N 1
ATOM 3211 C CA . GLU A 1 413 ? -20.687 2.613 0.616 1.00 97.62 413 GLU A CA 1
ATOM 3212 C C . GLU A 1 413 ? -19.607 1.526 0.681 1.00 97.62 413 GLU A C 1
ATOM 3214 O O . GLU A 1 413 ? -19.886 0.384 1.046 1.00 97.62 413 GLU A O 1
ATOM 3219 N N . TYR A 1 414 ? -18.361 1.872 0.354 1.00 97.88 414 TYR A N 1
ATOM 3220 C CA . TYR A 1 414 ? -17.335 0.878 0.042 1.00 97.88 414 TYR A CA 1
ATOM 3221 C C . TYR A 1 414 ? -16.197 0.787 1.060 1.00 97.88 414 TYR A C 1
ATOM 3223 O O . TYR A 1 414 ? -15.595 -0.279 1.181 1.00 97.88 414 TYR A O 1
ATOM 3231 N N . ALA A 1 415 ? -15.897 1.853 1.807 1.00 97.31 415 ALA A N 1
ATOM 3232 C CA . ALA A 1 415 ? -14.803 1.868 2.783 1.00 97.31 415 ALA A CA 1
ATOM 3233 C C . ALA A 1 415 ? -15.313 1.771 4.227 1.00 97.31 415 ALA A C 1
ATOM 3235 O O . ALA A 1 415 ? -14.912 0.875 4.974 1.00 97.31 415 ALA A O 1
ATOM 3236 N N . VAL A 1 416 ? -16.228 2.666 4.610 1.00 97.19 416 VAL A N 1
ATOM 3237 C CA . VAL A 1 416 ? -16.735 2.812 5.985 1.00 97.19 416 VAL A CA 1
ATOM 3238 C C . VAL A 1 416 ? -17.298 1.511 6.575 1.00 97.19 416 VAL A C 1
ATOM 3240 O O . VAL A 1 416 ? -16.941 1.210 7.716 1.00 97.19 416 VAL A O 1
ATOM 3243 N N . PRO A 1 417 ? -18.046 0.656 5.845 1.00 96.88 417 PRO A N 1
ATOM 3244 C CA . PRO A 1 417 ? -18.589 -0.573 6.426 1.00 96.88 417 PRO A CA 1
ATOM 3245 C C . PRO A 1 417 ? -17.512 -1.553 6.907 1.00 96.88 417 PRO A C 1
ATOM 3247 O O . PRO A 1 417 ? -17.798 -2.463 7.680 1.00 96.88 417 PRO A O 1
ATOM 3250 N N . TYR A 1 418 ? -16.261 -1.424 6.461 1.00 96.06 418 TYR A N 1
ATOM 3251 C CA . TYR A 1 418 ? -15.145 -2.259 6.924 1.00 96.06 418 TYR A CA 1
ATOM 3252 C C . TYR A 1 418 ? -14.402 -1.661 8.125 1.00 96.06 418 TYR A C 1
ATOM 3254 O O . TYR A 1 418 ? -13.507 -2.303 8.675 1.00 96.06 418 TYR A O 1
ATOM 3262 N N . LEU A 1 419 ? -14.792 -0.458 8.542 1.00 95.75 419 LEU A N 1
ATOM 3263 C CA . LEU A 1 419 ? -14.281 0.244 9.715 1.00 95.75 419 LEU A CA 1
ATOM 3264 C C . LEU A 1 419 ? -15.298 0.264 10.863 1.00 95.75 419 LEU A C 1
ATOM 3266 O O . LEU A 1 419 ? -14.903 0.482 12.002 1.00 95.75 419 LEU A O 1
ATOM 3270 N N . GLU A 1 420 ? -16.581 0.034 10.578 1.00 88.94 420 GLU A N 1
ATOM 3271 C CA . GLU A 1 420 ? -17.663 -0.018 11.567 1.00 88.94 420 GLU A CA 1
ATOM 3272 C C . GLU A 1 420 ? -17.611 -1.247 12.489 1.00 88.94 420 GLU A C 1
ATOM 3274 O O . GLU A 1 420 ? -17.082 -2.314 12.157 1.00 88.94 420 GLU A O 1
ATOM 3279 N N . GLU A 1 421 ? -18.269 -1.120 13.643 1.00 71.25 421 GLU A N 1
ATOM 3280 C CA . GLU A 1 421 ? -18.485 -2.227 14.566 1.00 71.25 421 GLU A CA 1
ATOM 3281 C C . GLU A 1 421 ? -19.358 -3.351 13.978 1.00 71.25 421 GLU A C 1
ATOM 3283 O O . GLU A 1 421 ? -20.344 -3.140 13.266 1.00 71.25 421 GLU A O 1
ATOM 3288 N N . ALA A 1 422 ? -19.065 -4.592 14.380 1.00 58.72 422 ALA A N 1
ATOM 3289 C CA . ALA A 1 422 ? -19.891 -5.753 14.045 1.00 58.72 422 ALA A CA 1
ATOM 3290 C C . ALA A 1 422 ? -21.327 -5.672 14.617 1.00 58.72 422 ALA A C 1
ATOM 3292 O O . ALA A 1 422 ? -22.222 -6.363 14.121 1.00 58.72 422 ALA A O 1
ATOM 3293 N N . SER A 1 423 ? -21.553 -4.854 15.652 1.00 51.22 423 SER A N 1
ATOM 3294 C CA . SER A 1 423 ? -22.866 -4.567 16.249 1.00 51.22 423 SER A CA 1
ATOM 3295 C C . SER A 1 423 ? -23.741 -3.736 15.293 1.00 51.22 423 SER A C 1
ATOM 3297 O O . SER A 1 423 ? -24.883 -4.119 15.022 1.00 51.22 423 SER A O 1
ATOM 3299 N N . THR A 1 424 ? -23.177 -2.686 14.687 1.00 53.03 424 THR A N 1
ATOM 3300 C CA . THR A 1 424 ? -23.831 -1.793 13.716 1.00 53.03 424 THR A CA 1
ATOM 3301 C C . THR A 1 424 ? -24.266 -2.546 12.460 1.00 53.03 424 THR A C 1
ATOM 3303 O O . THR A 1 424 ? -25.404 -2.392 12.013 1.00 53.03 424 THR A O 1
ATOM 3306 N N . LYS A 1 425 ? -23.437 -3.478 11.963 1.00 51.59 425 LYS A N 1
ATOM 3307 C CA . LYS A 1 425 ? -23.802 -4.356 10.833 1.00 51.59 425 LYS A CA 1
ATOM 3308 C C . LYS A 1 425 ? -25.043 -5.208 11.098 1.00 51.59 425 LYS A C 1
ATOM 3310 O O . LYS A 1 425 ? -25.849 -5.402 10.193 1.00 51.59 425 LYS A O 1
ATOM 3315 N N . ARG A 1 426 ? -25.228 -5.722 12.321 1.00 45.88 426 ARG A N 1
ATOM 3316 C CA . ARG A 1 426 ? -26.424 -6.520 12.659 1.00 45.88 426 ARG A CA 1
ATOM 3317 C C . ARG A 1 426 ? -27.681 -5.660 12.755 1.00 45.88 426 ARG A C 1
ATOM 3319 O O . ARG A 1 426 ? -28.742 -6.123 12.350 1.00 45.88 426 ARG A O 1
ATOM 3326 N N . MET A 1 427 ? -27.558 -4.425 13.245 1.00 46.69 427 MET A N 1
ATOM 3327 C CA . MET A 1 427 ? -28.682 -3.486 13.327 1.00 46.69 427 MET A CA 1
ATOM 3328 C C . MET A 1 427 ? -29.108 -2.975 11.944 1.00 46.69 427 MET A C 1
ATOM 3330 O O . MET A 1 427 ? -30.304 -2.912 11.672 1.00 46.69 427 MET A O 1
ATOM 3334 N N . ALA A 1 428 ? -28.158 -2.689 11.046 1.00 49.19 428 ALA A N 1
ATOM 3335 C CA . ALA A 1 428 ? -28.449 -2.267 9.673 1.00 49.19 428 ALA A CA 1
ATOM 3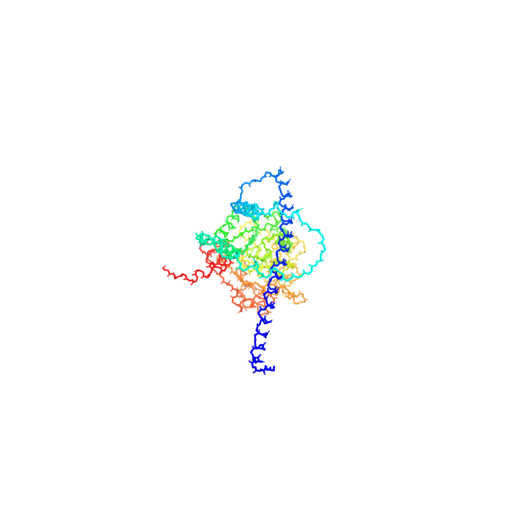336 C C . ALA A 1 428 ? -29.160 -3.361 8.853 1.00 49.19 428 ALA A C 1
ATOM 3338 O O . ALA A 1 428 ? -30.070 -3.063 8.091 1.00 49.19 428 ALA A O 1
ATOM 3339 N N . VAL A 1 429 ? -28.808 -4.637 9.055 1.00 47.88 429 VAL A N 1
ATOM 3340 C CA . VAL A 1 429 ? -29.477 -5.781 8.400 1.00 47.88 429 VAL A CA 1
ATOM 3341 C C . VAL A 1 429 ? -30.893 -6.032 8.952 1.00 47.88 429 VAL A C 1
ATOM 3343 O O . VAL A 1 429 ? -31.711 -6.660 8.285 1.00 47.88 429 VAL A O 1
ATOM 3346 N N . GLN A 1 430 ? -31.209 -5.547 10.158 1.00 35.56 430 GLN A N 1
ATOM 3347 C CA . GLN A 1 430 ? -32.518 -5.735 10.801 1.00 35.56 430 GLN A CA 1
ATOM 3348 C C . GLN A 1 430 ? -33.520 -4.600 10.554 1.00 35.56 430 GLN A C 1
ATOM 3350 O O . GLN A 1 430 ? -34.703 -4.775 10.852 1.00 35.56 430 GLN A O 1
ATOM 3355 N N . LEU A 1 431 ? -33.092 -3.460 10.010 1.00 36.75 431 LEU A N 1
ATOM 3356 C CA . LEU A 1 431 ? -33.997 -2.371 9.651 1.00 36.75 431 LEU A CA 1
ATOM 3357 C C . LEU A 1 431 ? -34.458 -2.541 8.195 1.00 36.75 431 LEU A C 1
ATOM 3359 O O . LEU A 1 431 ? -33.613 -2.600 7.302 1.00 36.75 431 LEU A O 1
ATOM 3363 N N . PRO A 1 432 ? -35.774 -2.615 7.914 1.00 35.94 432 PRO A N 1
ATOM 3364 C CA . PRO A 1 432 ? -36.257 -2.608 6.542 1.00 35.94 432 PRO A CA 1
ATOM 3365 C C . PRO A 1 432 ? -35.900 -1.267 5.903 1.00 35.94 432 PRO A C 1
ATOM 3367 O O . PRO A 1 432 ? -36.165 -0.214 6.486 1.00 35.94 432 PRO A O 1
ATOM 3370 N N . SER A 1 433 ? -35.328 -1.314 4.703 1.00 37.28 433 SER A N 1
ATOM 3371 C CA . SER A 1 433 ? -35.220 -0.154 3.821 1.00 37.28 433 SER A CA 1
ATOM 3372 C C . SER A 1 433 ? -36.632 0.369 3.529 1.00 37.28 433 SER A C 1
ATOM 3374 O O . SER A 1 433 ? -37.388 -0.302 2.821 1.00 37.28 433 SER A O 1
ATOM 3376 N N . TYR A 1 434 ? -36.995 1.506 4.125 1.00 34.22 434 TYR A N 1
ATOM 3377 C CA . TYR A 1 434 ? -38.255 2.209 3.862 1.00 34.22 434 TYR A CA 1
ATOM 3378 C C . TYR A 1 434 ? -38.104 3.214 2.729 1.00 34.22 434 TYR A C 1
ATOM 3380 O O . TYR A 1 434 ? -37.068 3.919 2.712 1.00 34.22 434 TYR A O 1
#

pLDDT: mean 73.37, std 27.68, range [24.66, 98.94]

Nearest PDB structures (foldseek):
  1exw-assembly1_A  TM=9.177E-01  e=1.546E-28  Bos taurus
  3gro-assembly1_B  TM=9.310E-01  e=7.480E-28  Homo sapiens
  1pja-assembly1_A  TM=8.223E-01  e=5.427E-20  Homo sapiens
  5f2h-assembly1_B  TM=6.624E-01  e=6.088E-04  Bacillus cereus ATCC 10987
  9dk4-assembly3_C  TM=4.762E-01  e=2.364E-04  synthetic construct

Sequence (434 aa):
MNQSSCGSQNLLVKSEITTVTRPIKMCLRFWIQIASGMRFLLADLVTWGDSISSIGEMFVVDEQSISKKLLLQIIASAGKFLHKLSREICGRRILDLTATFREEEEENQSLRFLWDQEICKIPASLMAAPPLYSIVSIFIFSFLFLPVTYSVPFIVLHGIGNQCSTQELSNFTKLLSDLSGSKGYCIEVGNGIWDSWVKPIQEQAEIVCDKVKKIEELSEGYNIVALSQGNLIGRGVVEFCEGGPPVKNFVSLAGPHAGTASVPLCGTGAFCIIADHLLKLGVYSDYVQAHLAPSGYLKLPVDIPNYLKGCKFLPNLNNELPDVRNATYKERFSSLQNLVLIMFKNDTVLIPRETSWFGYYPDGAFSAVLSPQETPLYVEDWIGLKTLDDAGKVKFISVSGDHLAISDSDLKEYAVPYLEEASTKRMAVQLPSY

Secondary structure (DSSP, 8-state):
-------SSTTTHHHHHHHHHHHHHHHHHHHHHHHHHHHHHHHHHHHHHHHHHTTTTS----S--HHHHHHHHHHHHHHHHHHHHHHHHHSSS-SSSSSS----------GGGSSSSSTT---TTSS-S--HHHHHHHHHHHHHTS----PPPEEEE--TT--TTSHHHHHHHHHHHHHH-SPEEE---TTTHHHHHHS-HHHHHHHHHHHHTT-GGGTT-EEEEEETTHHHHHHHHHHH-TTPPPEEEEEEES--TT-BSS-TT-SSSHHHHHHHHHHHH-TTSHHHHHH-GGGGGB--GGGHHHHHHH-SSHHHHTT--GGG--HHHHHHHHT-SEEEEEEETT--SSSSGGGGGT-BPPTT-S-SPBPGGGSHHHHTTSSSHHHHHHTT-EEEEEESSSTT---HHHIIIIIGGGTS-HHHHHHHHHS---

Mean predicted aligned error: 17.08 Å